Protein AF-A0A9D1WJT5-F1 (afdb_monomer)

Structure (mmCIF, N/CA/C/O backbone):
data_AF-A0A9D1WJT5-F1
#
_entry.id   AF-A0A9D1WJT5-F1
#
loop_
_atom_site.group_PDB
_atom_site.id
_atom_site.type_symbol
_atom_site.label_atom_id
_atom_site.label_alt_id
_atom_site.label_comp_id
_atom_site.label_asym_id
_atom_site.label_entity_id
_atom_site.label_seq_id
_atom_site.pdbx_PDB_ins_code
_atom_site.Cartn_x
_atom_site.Cartn_y
_atom_site.Cartn_z
_atom_site.occupancy
_atom_site.B_iso_or_equiv
_atom_site.auth_seq_id
_atom_site.auth_comp_id
_atom_site.auth_asym_id
_atom_site.auth_atom_id
_atom_site.pdbx_PDB_model_num
ATOM 1 N N . VAL A 1 1 ? 40.438 2.732 -23.271 1.00 56.72 1 VAL A N 1
ATOM 2 C CA . VAL A 1 1 ? 39.153 2.944 -23.966 1.00 56.72 1 VAL A CA 1
ATOM 3 C C . VAL A 1 1 ? 38.144 3.364 -22.914 1.00 56.72 1 VAL A C 1
ATOM 5 O O . VAL A 1 1 ? 38.134 2.738 -21.862 1.00 56.72 1 VAL A O 1
ATOM 8 N N . GLU A 1 2 ? 37.423 4.466 -23.125 1.00 72.38 2 GLU A N 1
ATOM 9 C CA . GLU A 1 2 ? 36.480 5.018 -22.132 1.00 72.38 2 GLU A CA 1
ATOM 10 C C . GLU A 1 2 ? 35.066 4.417 -22.250 1.00 72.38 2 GLU A C 1
ATOM 12 O O . GLU A 1 2 ? 34.332 4.423 -21.265 1.00 72.38 2 GLU A O 1
ATOM 17 N N . ASP A 1 3 ? 34.715 3.841 -23.408 1.00 85.25 3 ASP A N 1
ATOM 18 C CA . ASP A 1 3 ? 33.437 3.163 -23.663 1.00 85.25 3 ASP A CA 1
ATOM 19 C C . ASP A 1 3 ? 33.660 1.711 -24.128 1.00 85.25 3 ASP A C 1
ATOM 21 O O . ASP A 1 3 ? 34.337 1.445 -25.121 1.00 85.25 3 ASP A O 1
ATOM 25 N N . ILE A 1 4 ? 33.073 0.753 -23.410 1.00 89.00 4 ILE A N 1
ATOM 26 C CA . ILE A 1 4 ? 33.163 -0.677 -23.728 1.00 89.00 4 ILE A CA 1
ATOM 27 C C . ILE A 1 4 ? 32.491 -1.026 -25.067 1.00 89.00 4 ILE A C 1
ATOM 29 O O . ILE A 1 4 ? 32.895 -1.986 -25.721 1.00 89.00 4 ILE A O 1
ATOM 33 N N . ASN A 1 5 ? 31.535 -0.215 -25.529 1.00 90.44 5 ASN A N 1
ATOM 34 C CA . ASN A 1 5 ? 30.857 -0.430 -26.807 1.00 90.44 5 ASN A CA 1
ATOM 35 C C . ASN A 1 5 ? 31.820 -0.337 -27.997 1.00 90.44 5 ASN A C 1
ATOM 37 O O . ASN A 1 5 ? 31.689 -1.094 -28.959 1.00 90.44 5 ASN A O 1
ATOM 41 N N . GLU A 1 6 ? 32.826 0.542 -27.926 1.00 93.06 6 GLU A N 1
ATOM 42 C CA . GLU A 1 6 ? 33.863 0.629 -28.960 1.00 93.06 6 GLU A CA 1
ATOM 43 C C . GLU A 1 6 ? 34.688 -0.662 -29.026 1.00 93.06 6 GLU A C 1
ATOM 45 O O . GLU A 1 6 ? 35.029 -1.129 -30.114 1.00 93.06 6 GLU A O 1
ATOM 50 N N . LEU A 1 7 ? 34.954 -1.279 -27.868 1.00 92.38 7 LEU A N 1
ATOM 51 C CA . LEU A 1 7 ? 35.643 -2.567 -27.799 1.00 92.38 7 LEU A CA 1
ATOM 52 C C . LEU A 1 7 ? 34.787 -3.693 -28.372 1.00 92.38 7 LEU A C 1
ATOM 54 O O . LEU A 1 7 ? 35.326 -4.537 -29.082 1.00 92.38 7 LEU A O 1
ATOM 58 N N . TYR A 1 8 ? 33.476 -3.703 -28.118 1.00 94.94 8 TYR A N 1
ATOM 59 C CA . TYR A 1 8 ? 32.585 -4.712 -28.695 1.00 94.94 8 TYR A CA 1
ATOM 60 C C . TYR A 1 8 ? 32.632 -4.693 -30.217 1.00 94.94 8 TYR A C 1
ATOM 62 O O . TYR A 1 8 ? 32.855 -5.726 -30.845 1.00 94.94 8 TYR A O 1
ATOM 70 N N . VAL A 1 9 ? 32.484 -3.507 -30.810 1.00 93.44 9 VAL A N 1
ATOM 71 C CA . VAL A 1 9 ? 32.495 -3.340 -32.267 1.00 93.44 9 VAL A CA 1
ATOM 72 C C . VAL A 1 9 ? 33.843 -3.760 -32.861 1.00 93.44 9 VAL A C 1
ATOM 74 O O . VAL A 1 9 ? 33.868 -4.397 -33.918 1.00 93.44 9 VAL A O 1
ATOM 77 N N . ALA A 1 10 ? 34.948 -3.454 -32.174 1.00 95.06 10 ALA A N 1
ATOM 78 C CA . ALA A 1 10 ? 36.300 -3.803 -32.604 1.00 95.06 10 ALA A CA 1
ATOM 79 C C . ALA A 1 10 ? 36.682 -5.283 -32.393 1.00 95.06 10 ALA A C 1
ATOM 81 O O . ALA A 1 10 ? 37.680 -5.717 -32.959 1.00 95.06 10 ALA A O 1
ATOM 82 N N . SER A 1 11 ? 35.931 -6.043 -31.590 1.00 95.44 11 SER A N 1
ATOM 83 C CA . SER A 1 11 ? 36.270 -7.427 -31.221 1.00 95.44 11 SER A CA 1
ATOM 84 C C . SER A 1 11 ? 35.456 -8.448 -32.010 1.00 95.44 11 SER A C 1
ATOM 86 O O . SER A 1 11 ? 34.239 -8.304 -32.133 1.00 95.44 11 SER A O 1
ATOM 88 N N . ASP A 1 12 ? 36.091 -9.528 -32.461 1.00 96.56 12 ASP A N 1
ATOM 89 C CA . ASP A 1 12 ? 35.433 -10.603 -33.222 1.00 96.56 12 ASP A CA 1
ATOM 90 C C . ASP A 1 12 ? 34.754 -11.669 -32.344 1.00 96.56 12 ASP A C 1
ATOM 92 O O . ASP A 1 12 ? 33.911 -12.420 -32.831 1.00 96.56 12 ASP A O 1
ATOM 96 N N . MET A 1 13 ? 35.099 -11.729 -31.053 1.00 97.25 13 MET A N 1
ATOM 97 C CA . MET A 1 13 ? 34.562 -12.694 -30.093 1.00 97.25 13 MET A CA 1
ATOM 98 C C . MET A 1 13 ? 34.526 -12.105 -28.679 1.00 97.25 13 MET A C 1
ATOM 100 O O . MET A 1 13 ? 35.432 -11.362 -28.289 1.00 97.25 13 MET A O 1
ATOM 104 N N . LEU A 1 14 ? 33.516 -12.482 -27.891 1.00 97.75 14 LEU A N 1
ATOM 105 C CA . LEU A 1 14 ? 33.442 -12.183 -26.460 1.00 97.75 14 LEU A CA 1
ATOM 106 C C . LEU A 1 14 ? 33.783 -13.428 -25.633 1.00 97.75 14 LEU A C 1
ATOM 108 O O . LEU A 1 14 ? 33.179 -14.482 -25.804 1.00 97.75 14 LEU A O 1
ATOM 112 N N . VAL A 1 15 ? 34.694 -13.281 -24.672 1.00 97.19 15 VAL A N 1
ATOM 113 C CA . VAL A 1 15 ? 34.869 -14.241 -23.574 1.00 97.19 15 VAL A CA 1
ATOM 114 C C . VAL A 1 15 ? 34.391 -13.567 -22.297 1.00 97.19 15 VAL A C 1
ATOM 116 O O . VAL A 1 15 ? 34.848 -12.472 -21.964 1.00 97.19 15 VAL A O 1
ATOM 119 N N . SER A 1 16 ? 33.453 -14.195 -21.599 1.00 94.50 16 SER A N 1
ATOM 120 C CA . SER A 1 16 ? 32.817 -13.633 -20.411 1.00 94.50 16 SER A CA 1
ATOM 121 C C . SER A 1 16 ? 32.625 -14.690 -19.330 1.00 94.50 16 SER A C 1
ATOM 123 O O . SER A 1 16 ? 32.634 -15.880 -19.617 1.00 94.50 16 SER A O 1
ATOM 125 N N . ASP A 1 17 ? 32.469 -14.269 -18.082 1.00 90.94 17 ASP A N 1
ATOM 126 C CA . ASP A 1 17 ? 32.129 -15.124 -16.946 1.00 90.94 17 ASP A CA 1
ATOM 127 C C . ASP A 1 17 ? 30.624 -15.004 -16.629 1.00 90.94 17 ASP A C 1
ATOM 129 O O . ASP A 1 17 ? 29.797 -15.605 -17.309 1.00 90.94 17 ASP A O 1
ATOM 133 N N . TYR A 1 18 ? 30.248 -14.179 -15.650 1.00 86.62 18 TYR A N 1
ATOM 134 C CA . TYR A 1 18 ? 28.875 -13.902 -15.216 1.00 86.62 18 TYR A CA 1
ATOM 135 C C . TYR A 1 18 ? 28.435 -12.473 -15.560 1.00 86.62 18 TYR A C 1
ATOM 137 O O . TYR A 1 18 ? 27.450 -11.961 -15.016 1.00 86.62 18 TYR A O 1
ATOM 145 N N . SER A 1 19 ? 29.198 -11.792 -16.412 1.00 86.88 19 SER A N 1
ATOM 146 C CA . SER A 1 19 ? 28.945 -10.410 -16.790 1.00 86.88 19 SER A CA 1
ATOM 147 C C . SER A 1 19 ? 27.733 -10.284 -17.716 1.00 86.88 19 SER A C 1
ATOM 149 O O . SER A 1 19 ? 27.550 -11.052 -18.656 1.00 86.88 19 SER A O 1
ATOM 151 N N . SER A 1 20 ? 26.921 -9.246 -17.498 1.00 89.44 20 SER A N 1
ATOM 152 C CA . SER A 1 20 ? 25.765 -8.926 -18.348 1.00 89.44 20 SER A CA 1
ATOM 153 C C . SER A 1 20 ? 26.150 -8.403 -19.736 1.00 89.44 20 SER A C 1
ATOM 155 O O . SER A 1 20 ? 25.282 -8.117 -20.550 1.00 89.44 20 SER A O 1
ATOM 157 N N . THR A 1 21 ? 27.442 -8.261 -20.014 1.00 91.56 21 THR A N 1
ATOM 158 C CA . THR A 1 21 ? 27.963 -7.768 -21.293 1.00 91.56 21 THR A CA 1
ATOM 159 C C . THR A 1 21 ? 27.619 -8.681 -22.472 1.00 91.56 21 THR A C 1
ATOM 161 O O . THR A 1 21 ? 27.614 -8.212 -23.605 1.00 91.56 21 THR A O 1
ATOM 164 N N . CYS A 1 22 ? 27.280 -9.953 -22.221 1.00 93.12 22 CYS A N 1
ATOM 165 C CA . CYS A 1 22 ? 26.778 -10.878 -23.242 1.00 93.12 22 CYS A CA 1
ATOM 166 C C . CYS A 1 22 ? 25.498 -10.378 -23.928 1.00 93.12 22 CYS A C 1
ATOM 168 O O . CYS A 1 22 ? 25.368 -10.478 -25.141 1.00 93.12 22 CYS A O 1
ATOM 170 N N . PHE A 1 23 ? 24.573 -9.757 -23.188 1.00 92.69 23 PHE A N 1
ATOM 171 C CA . PHE A 1 23 ? 23.327 -9.247 -23.768 1.00 92.69 23 PHE A CA 1
ATOM 172 C C . PHE A 1 23 ? 23.580 -8.131 -24.783 1.00 92.69 23 PHE A C 1
ATOM 174 O O . PHE A 1 23 ? 22.988 -8.123 -25.860 1.00 92.69 23 PHE A O 1
ATOM 181 N N . ASP A 1 24 ? 24.479 -7.206 -24.444 1.00 92.44 24 ASP A N 1
ATOM 182 C CA . ASP A 1 24 ? 24.832 -6.093 -25.321 1.00 92.44 24 ASP A CA 1
ATOM 183 C C . ASP A 1 24 ? 25.622 -6.593 -26.537 1.00 92.44 24 ASP A C 1
ATOM 185 O O . ASP A 1 24 ? 25.341 -6.187 -27.666 1.00 92.44 24 ASP A O 1
ATOM 189 N N . TYR A 1 25 ? 26.571 -7.510 -26.325 1.00 95.50 25 TYR A N 1
ATOM 190 C CA . TYR A 1 25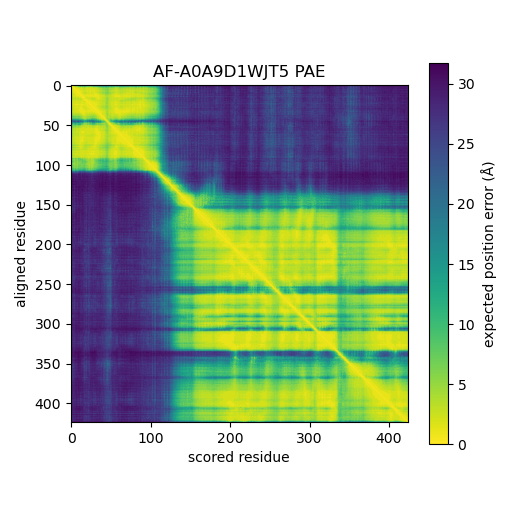 ? 27.417 -8.057 -27.386 1.00 95.50 25 TYR A CA 1
ATOM 191 C C . TYR A 1 25 ? 26.638 -8.921 -28.389 1.00 95.50 25 TYR A C 1
ATOM 193 O O . TYR A 1 25 ? 26.922 -8.859 -29.589 1.00 95.50 25 TYR A O 1
ATOM 201 N N . ALA A 1 26 ? 25.594 -9.629 -27.944 1.00 94.44 26 ALA A N 1
ATOM 202 C CA . ALA A 1 26 ? 24.733 -10.449 -28.797 1.00 94.44 26 ALA A CA 1
ATOM 203 C C . ALA A 1 26 ? 24.078 -9.661 -29.950 1.00 94.44 26 ALA A C 1
ATOM 205 O O . ALA A 1 26 ? 23.769 -10.236 -30.998 1.00 94.44 26 ALA A O 1
ATOM 206 N N . ASN A 1 27 ? 23.936 -8.333 -29.826 1.00 92.56 27 ASN A N 1
ATOM 207 C CA . ASN A 1 27 ? 23.503 -7.458 -30.926 1.00 92.56 27 ASN A CA 1
ATOM 208 C C . ASN A 1 27 ? 24.385 -7.586 -32.177 1.00 92.56 27 ASN A C 1
ATOM 210 O O . ASN A 1 27 ? 23.897 -7.440 -33.299 1.00 92.56 27 ASN A O 1
ATOM 214 N N . LEU A 1 28 ? 25.678 -7.871 -31.996 1.00 93.75 28 LEU A N 1
ATOM 215 C CA . LEU A 1 28 ? 26.636 -8.035 -33.088 1.00 93.75 28 LEU A CA 1
ATOM 216 C C . LEU A 1 28 ? 26.505 -9.388 -33.791 1.00 93.75 28 LEU A C 1
ATOM 218 O O . LEU A 1 28 ? 27.065 -9.546 -34.876 1.00 93.75 28 LEU A O 1
ATOM 222 N N . ARG A 1 29 ? 25.769 -10.343 -33.200 1.00 94.94 29 ARG A N 1
ATOM 223 C CA . ARG A 1 29 ? 25.624 -11.721 -33.694 1.00 94.94 29 ARG A CA 1
ATOM 224 C C . ARG A 1 29 ? 26.990 -12.360 -33.953 1.00 94.94 29 ARG A C 1
ATOM 226 O O . ARG A 1 29 ? 27.248 -12.879 -35.036 1.00 94.94 29 ARG A O 1
ATOM 233 N N . ARG A 1 30 ? 27.872 -12.250 -32.959 1.00 96.81 30 ARG A N 1
ATOM 234 C CA . ARG A 1 30 ? 29.253 -12.751 -32.957 1.00 96.81 30 ARG A CA 1
ATOM 235 C C . ARG A 1 30 ? 29.425 -13.828 -31.878 1.00 96.81 30 ARG A C 1
ATOM 237 O O . ARG A 1 30 ? 28.603 -13.882 -30.960 1.00 96.81 30 ARG A O 1
ATOM 244 N N . PRO A 1 31 ? 30.453 -14.688 -31.981 1.00 97.88 31 PRO A N 1
ATOM 245 C CA . PRO A 1 31 ? 30.662 -15.761 -31.020 1.00 97.88 31 PRO A CA 1
ATOM 246 C C . PRO A 1 31 ? 30.906 -15.257 -29.594 1.00 97.88 31 PRO A C 1
ATOM 248 O O . PRO A 1 31 ? 31.625 -14.282 -29.363 1.00 97.88 31 PRO A O 1
ATOM 251 N N . GLU A 1 32 ? 30.324 -15.979 -28.639 1.00 98.00 32 GLU A N 1
ATOM 252 C CA . GLU A 1 32 ? 30.456 -15.741 -27.204 1.00 98.00 32 GLU A CA 1
ATOM 253 C C . GLU A 1 32 ? 30.874 -17.034 -26.502 1.00 98.00 32 GLU A C 1
ATOM 255 O O . GLU A 1 32 ? 30.348 -18.102 -26.813 1.00 98.00 32 GLU A O 1
ATOM 260 N N . ILE A 1 33 ? 31.803 -16.953 -25.550 1.00 98.00 33 ILE A N 1
ATOM 261 C CA . ILE A 1 33 ? 32.253 -18.086 -24.733 1.00 98.00 33 ILE A CA 1
ATOM 262 C C . ILE A 1 33 ? 32.133 -17.718 -23.259 1.00 98.00 33 ILE A C 1
ATOM 264 O O . ILE A 1 33 ? 32.602 -16.660 -22.834 1.00 98.00 33 ILE A O 1
ATOM 268 N N . PHE A 1 34 ? 31.556 -18.622 -22.472 1.00 97.25 34 PHE A N 1
ATOM 269 C CA . PHE A 1 34 ? 31.320 -18.418 -21.050 1.00 97.25 34 PHE A CA 1
ATOM 270 C C . PHE A 1 34 ? 32.321 -19.212 -20.208 1.00 97.25 34 PHE A C 1
ATOM 272 O O . PHE A 1 34 ? 32.139 -20.406 -19.972 1.00 97.25 34 PHE A O 1
ATOM 279 N N . PHE A 1 35 ? 33.395 -18.560 -19.762 1.00 97.06 35 PHE A N 1
ATOM 280 C CA . PHE A 1 35 ? 34.433 -19.174 -18.935 1.00 97.06 35 PHE A CA 1
ATOM 281 C C . PHE A 1 35 ? 34.071 -19.093 -17.447 1.00 97.06 35 PHE A C 1
ATOM 283 O O . PHE A 1 35 ? 34.475 -18.180 -16.730 1.00 97.06 35 PHE A O 1
ATOM 290 N N . MET A 1 36 ? 33.287 -20.067 -16.987 1.00 94.00 36 MET A N 1
ATOM 291 C CA . MET A 1 36 ? 32.739 -20.140 -15.628 1.00 94.00 36 MET A CA 1
ATOM 292 C C . MET A 1 36 ? 33.502 -21.181 -14.795 1.00 94.00 36 MET A C 1
ATOM 294 O O . MET A 1 36 ? 32.972 -22.237 -14.442 1.00 94.00 36 MET A O 1
ATOM 298 N N . TYR A 1 37 ? 34.779 -20.911 -14.516 1.00 91.31 37 TYR A N 1
ATOM 299 C CA . TYR A 1 37 ? 35.690 -21.845 -13.833 1.00 91.31 37 TYR A CA 1
ATOM 300 C C . TYR A 1 37 ? 35.245 -22.224 -12.406 1.00 91.31 37 TYR A C 1
ATOM 302 O O . TYR A 1 37 ? 35.596 -23.293 -11.912 1.00 91.31 37 TYR A O 1
ATOM 310 N N . ASP A 1 38 ? 34.450 -21.374 -11.755 1.00 88.88 38 ASP A N 1
ATOM 311 C CA . ASP A 1 38 ? 33.944 -21.509 -10.384 1.00 88.88 38 ASP A CA 1
ATOM 312 C C . ASP A 1 38 ? 32.422 -21.750 -10.320 1.00 88.88 38 ASP A C 1
ATOM 314 O O . ASP A 1 38 ? 31.800 -21.532 -9.280 1.00 88.88 38 ASP A O 1
ATOM 318 N N . LEU A 1 39 ? 31.811 -22.227 -11.414 1.00 84.94 39 LEU A N 1
ATOM 319 C CA . LEU A 1 39 ? 30.352 -22.361 -11.557 1.00 84.94 39 LEU A CA 1
ATOM 320 C C . LEU A 1 39 ? 29.663 -23.039 -10.366 1.00 84.94 39 LEU A C 1
ATOM 322 O O . LEU A 1 39 ? 28.611 -22.589 -9.909 1.00 84.94 39 LEU A O 1
ATOM 326 N N . ASP A 1 40 ? 30.258 -24.122 -9.865 1.00 81.25 40 ASP A N 1
ATOM 327 C CA . ASP A 1 40 ? 29.677 -24.933 -8.795 1.00 81.25 40 ASP A CA 1
ATOM 328 C C . ASP A 1 40 ? 29.739 -24.209 -7.434 1.00 81.25 40 ASP A C 1
ATOM 330 O O . ASP A 1 40 ? 28.861 -24.388 -6.589 1.00 81.25 40 ASP A O 1
ATOM 334 N N . GLU A 1 41 ? 30.736 -23.348 -7.219 1.00 77.81 41 GLU A N 1
ATOM 335 C CA . GLU A 1 41 ? 30.841 -22.503 -6.024 1.00 77.81 41 GLU A CA 1
ATOM 336 C C . GLU A 1 41 ? 29.901 -21.292 -6.125 1.00 77.81 41 GLU A C 1
ATOM 338 O O . GLU A 1 41 ? 29.172 -20.980 -5.174 1.00 77.81 41 GLU A O 1
ATOM 343 N N . TYR A 1 42 ? 29.847 -20.662 -7.302 1.00 74.19 42 TYR A N 1
ATOM 344 C CA . TYR A 1 42 ? 29.002 -19.501 -7.578 1.00 74.19 42 TYR A CA 1
ATOM 345 C C . TYR A 1 42 ? 27.508 -19.820 -7.408 1.00 74.19 42 TYR A C 1
ATOM 347 O O . TYR A 1 42 ? 26.782 -19.072 -6.742 1.00 74.19 42 TYR A O 1
ATOM 355 N N . ALA A 1 43 ? 27.062 -20.965 -7.939 1.00 71.62 43 ALA A N 1
ATOM 356 C CA . ALA A 1 43 ? 25.673 -21.416 -7.868 1.00 71.62 43 ALA A CA 1
ATOM 357 C C . ALA A 1 43 ? 25.192 -21.694 -6.430 1.00 71.62 43 ALA A C 1
ATOM 359 O O . ALA A 1 43 ? 24.009 -21.515 -6.134 1.00 71.62 43 ALA A O 1
ATOM 360 N N . ASN A 1 44 ? 26.094 -22.118 -5.537 1.00 61.78 44 ASN A N 1
ATOM 361 C CA . ASN A 1 44 ? 25.743 -22.580 -4.193 1.00 61.78 44 ASN A CA 1
ATOM 362 C C . ASN A 1 44 ? 25.847 -21.498 -3.105 1.00 61.78 44 ASN A C 1
ATOM 364 O O . ASN A 1 44 ? 25.122 -21.582 -2.114 1.00 61.78 44 ASN A O 1
ATOM 368 N N . ASN A 1 45 ? 26.710 -20.485 -3.265 1.00 49.91 45 ASN A N 1
ATOM 369 C CA . ASN A 1 45 ? 27.094 -19.632 -2.131 1.00 49.91 45 ASN A CA 1
ATOM 370 C C . ASN A 1 45 ? 26.725 -18.144 -2.232 1.00 49.91 45 ASN A C 1
ATOM 372 O O . ASN A 1 45 ? 26.661 -17.498 -1.185 1.00 49.91 45 ASN A O 1
ATOM 376 N N . ILE A 1 46 ? 26.517 -17.556 -3.422 1.00 50.19 46 ILE A N 1
ATOM 377 C CA . ILE A 1 46 ? 26.589 -16.079 -3.518 1.00 50.19 46 ILE A CA 1
ATOM 378 C C . ILE A 1 46 ? 25.427 -15.425 -4.273 1.00 50.19 46 ILE A C 1
ATOM 380 O O . ILE A 1 46 ? 24.944 -14.390 -3.814 1.00 50.19 46 ILE A O 1
ATOM 384 N N . ARG A 1 47 ? 24.914 -16.000 -5.364 1.00 49.09 47 ARG A N 1
ATOM 385 C CA . ARG A 1 47 ? 23.779 -15.449 -6.131 1.00 49.09 47 ARG A CA 1
ATOM 386 C C . ARG A 1 47 ? 23.210 -16.550 -7.023 1.00 49.09 47 ARG A C 1
ATOM 388 O O . ARG A 1 47 ? 23.931 -17.109 -7.834 1.00 49.09 47 ARG A O 1
ATOM 395 N N . GLY A 1 48 ? 21.916 -16.840 -6.905 1.00 55.47 48 GLY A N 1
ATOM 396 C CA . GLY A 1 48 ? 21.233 -17.610 -7.949 1.00 55.47 48 GLY A CA 1
ATOM 397 C C . GLY A 1 48 ? 21.305 -16.872 -9.293 1.00 55.47 48 GLY A C 1
ATOM 398 O O . GLY A 1 48 ? 21.413 -15.644 -9.318 1.00 55.47 48 GLY A O 1
ATOM 399 N N . PHE A 1 49 ? 21.247 -17.602 -10.405 1.00 70.12 49 PHE A N 1
ATOM 400 C CA . PHE A 1 49 ? 21.279 -17.008 -11.744 1.00 70.12 49 PHE A CA 1
ATOM 401 C C . PHE A 1 49 ? 19.982 -16.245 -12.063 1.00 70.12 49 PHE A C 1
ATOM 403 O O . PHE A 1 49 ? 18.900 -16.608 -11.600 1.00 70.12 49 PHE A O 1
ATOM 410 N N . TYR A 1 50 ? 20.085 -15.179 -12.863 1.00 64.12 50 TYR A N 1
ATOM 411 C CA . TYR A 1 50 ? 18.928 -14.378 -13.296 1.00 64.12 50 TYR A CA 1
ATOM 412 C C . TYR A 1 50 ? 17.973 -15.150 -14.222 1.00 64.12 50 TYR A C 1
ATOM 414 O O . TYR A 1 50 ? 16.789 -14.828 -14.297 1.00 64.12 50 TYR A O 1
ATOM 422 N N . PHE A 1 51 ? 18.502 -16.146 -14.928 1.00 78.75 51 PHE A N 1
ATOM 423 C CA . PHE A 1 51 ? 17.811 -17.056 -15.834 1.00 78.75 51 PHE A CA 1
ATOM 424 C C . PHE A 1 51 ? 18.624 -18.353 -15.923 1.00 78.75 51 PHE A C 1
ATOM 426 O O . PHE A 1 51 ? 19.702 -18.453 -15.330 1.00 78.75 51 PHE A O 1
ATOM 433 N N . ASP A 1 52 ? 18.099 -19.358 -16.614 1.00 84.69 52 ASP A N 1
ATOM 434 C CA . ASP A 1 52 ? 18.793 -20.631 -16.749 1.00 84.69 52 ASP A CA 1
ATOM 435 C C . ASP A 1 52 ? 20.044 -20.447 -17.629 1.00 84.69 52 ASP A C 1
ATOM 437 O O . ASP A 1 52 ? 19.955 -20.012 -18.774 1.00 84.69 52 ASP A O 1
ATOM 441 N N . ILE A 1 53 ? 21.230 -20.758 -17.092 1.00 88.19 53 ILE A N 1
ATOM 442 C CA . ILE A 1 53 ? 22.509 -20.615 -17.811 1.00 88.19 53 ILE A CA 1
ATOM 443 C C . ILE A 1 53 ? 22.567 -21.486 -19.070 1.00 88.19 53 ILE A C 1
ATOM 445 O O . ILE A 1 53 ? 23.319 -21.187 -19.997 1.00 88.19 53 ILE A O 1
ATOM 449 N N . SER A 1 54 ? 21.743 -22.536 -19.146 1.00 88.06 54 SER A N 1
ATOM 450 C CA . SER A 1 54 ? 21.595 -23.327 -20.364 1.00 88.06 54 SER A CA 1
ATOM 451 C C . SER A 1 54 ? 21.015 -22.520 -21.530 1.00 88.06 54 SER A C 1
ATOM 453 O O . SER A 1 54 ? 21.147 -22.955 -22.668 1.00 88.06 54 SER A O 1
ATOM 455 N N . GLU A 1 55 ? 20.449 -21.333 -21.290 1.00 91.62 55 GLU A N 1
ATOM 456 C CA . GLU A 1 55 ? 19.943 -20.427 -22.326 1.00 91.62 55 GLU A CA 1
ATOM 457 C C . GLU A 1 55 ? 21.028 -19.532 -22.949 1.00 91.62 55 GLU A C 1
ATOM 459 O O . GLU A 1 55 ? 20.748 -18.854 -23.932 1.00 91.62 55 GLU A O 1
ATOM 464 N N . LEU A 1 56 ? 22.254 -19.502 -22.411 1.00 94.38 56 LEU A N 1
ATOM 465 C CA . LEU A 1 56 ? 23.325 -18.627 -22.909 1.00 94.38 56 LEU A CA 1
ATOM 466 C C . LEU A 1 56 ? 23.701 -18.927 -24.375 1.00 94.38 56 LEU A C 1
ATOM 468 O O . LEU A 1 56 ? 23.774 -20.101 -24.747 1.00 94.38 56 LEU A O 1
ATOM 472 N N . PRO A 1 57 ? 24.026 -17.910 -25.197 1.00 95.00 57 PRO A N 1
ATOM 473 C CA . PRO A 1 57 ? 24.206 -18.047 -26.647 1.00 95.00 57 PRO A CA 1
ATOM 474 C C . PRO A 1 57 ? 25.550 -18.681 -27.056 1.00 95.00 57 PRO A C 1
ATOM 476 O O . PRO A 1 57 ? 25.958 -18.597 -28.208 1.00 95.00 57 PRO A O 1
ATOM 479 N N . GLY A 1 58 ? 26.254 -19.327 -26.124 1.00 95.12 58 GLY A N 1
ATOM 480 C CA . GLY A 1 58 ? 27.581 -19.891 -26.343 1.00 95.12 58 GLY A CA 1
ATOM 481 C C . GLY A 1 58 ? 27.898 -21.069 -25.420 1.00 95.12 58 GLY A C 1
ATOM 482 O O . GLY A 1 58 ? 27.099 -21.397 -24.528 1.00 95.12 58 GLY A O 1
ATOM 483 N N . PRO A 1 59 ? 29.043 -21.741 -25.633 1.00 96.25 59 PRO A N 1
ATOM 484 C CA . PRO A 1 59 ? 29.504 -22.810 -24.760 1.00 96.25 59 PRO A CA 1
ATOM 485 C C . PRO A 1 59 ? 29.900 -22.268 -23.383 1.00 96.25 59 PRO A C 1
ATOM 487 O O . PRO A 1 59 ? 30.507 -21.203 -23.266 1.00 96.25 59 PRO A O 1
ATOM 490 N N . ILE A 1 60 ? 29.587 -23.047 -22.346 1.00 96.19 60 ILE A N 1
ATOM 491 C CA . ILE A 1 60 ? 30.086 -22.834 -20.987 1.00 96.19 60 ILE A CA 1
ATOM 492 C C . ILE A 1 60 ? 31.277 -23.767 -20.788 1.00 96.19 60 ILE A C 1
ATOM 494 O O . ILE A 1 60 ? 31.140 -24.982 -20.929 1.00 96.19 60 ILE A O 1
ATOM 498 N N . VAL A 1 61 ? 32.434 -23.198 -20.471 1.00 97.25 61 VAL A N 1
ATOM 499 C CA . VAL A 1 61 ? 33.706 -23.908 -20.296 1.00 97.25 61 VAL A CA 1
ATOM 500 C C . VAL A 1 61 ? 34.265 -23.630 -18.904 1.00 97.25 61 VAL A C 1
ATOM 502 O O . VAL A 1 61 ? 34.084 -22.535 -18.370 1.00 97.25 61 VAL A O 1
ATOM 505 N N . LYS A 1 62 ? 34.924 -24.621 -18.293 1.00 95.62 62 LYS A N 1
ATOM 506 C CA . LYS A 1 62 ? 35.439 -24.524 -16.912 1.00 95.62 62 LYS A CA 1
ATOM 507 C C . LYS A 1 62 ? 36.965 -24.516 -16.844 1.00 95.62 62 LYS A C 1
ATOM 509 O O . LYS A 1 62 ? 37.526 -24.117 -15.828 1.00 95.62 62 LYS A O 1
ATOM 514 N N . THR A 1 63 ? 37.643 -24.933 -17.913 1.00 97.25 63 THR A N 1
ATOM 515 C CA . THR A 1 63 ? 39.111 -25.028 -17.968 1.00 97.25 63 THR A CA 1
ATOM 516 C C . THR A 1 63 ? 39.708 -24.192 -19.096 1.00 97.25 63 THR A C 1
ATOM 518 O O . THR A 1 63 ? 39.055 -23.908 -20.103 1.00 97.25 63 THR A O 1
ATOM 521 N N . THR A 1 64 ? 40.972 -23.801 -18.943 1.00 96.75 64 THR A N 1
ATOM 522 C CA . THR A 1 64 ? 41.705 -23.034 -19.960 1.00 96.75 64 THR A CA 1
ATOM 523 C C . THR A 1 64 ? 41.855 -23.824 -21.264 1.00 96.75 64 THR A C 1
ATOM 525 O O . THR A 1 64 ? 41.810 -23.247 -22.349 1.00 96.75 64 THR A O 1
ATOM 528 N N . GLU A 1 65 ? 41.989 -25.148 -21.185 1.00 98.12 65 GLU A N 1
ATOM 529 C CA . GLU A 1 65 ? 42.079 -26.040 -22.341 1.00 98.12 65 GLU A CA 1
ATOM 530 C C . GLU A 1 65 ? 40.766 -26.085 -23.133 1.00 98.12 65 GLU A C 1
ATOM 532 O O . GLU A 1 65 ? 40.786 -26.052 -24.365 1.00 98.12 65 GLU A O 1
ATOM 537 N N . GLU A 1 66 ? 39.624 -26.142 -22.443 1.00 97.81 66 GLU A N 1
ATOM 538 C CA . GLU A 1 66 ? 38.300 -26.050 -23.070 1.00 97.81 66 GLU A CA 1
ATOM 539 C C . GLU A 1 66 ? 38.076 -24.674 -23.696 1.00 97.81 66 GLU A C 1
ATOM 541 O O . GLU A 1 66 ? 37.595 -24.595 -24.826 1.00 97.81 66 GLU A O 1
ATOM 546 N N . LEU A 1 67 ? 38.483 -23.604 -23.005 1.00 97.88 67 LEU A N 1
ATOM 547 C CA . LEU A 1 67 ? 38.411 -22.240 -23.525 1.00 97.88 67 LEU A CA 1
ATOM 548 C C . LEU A 1 67 ? 39.227 -22.085 -24.814 1.00 97.88 67 LEU A C 1
ATOM 550 O O . LEU A 1 67 ? 38.706 -21.595 -25.811 1.00 97.88 67 LEU A O 1
ATOM 554 N N . ALA A 1 68 ? 40.479 -22.548 -24.831 1.00 97.88 68 ALA A N 1
ATOM 555 C CA . ALA A 1 68 ? 41.327 -22.475 -26.019 1.00 97.88 68 ALA A CA 1
ATOM 556 C C . ALA A 1 68 ? 40.726 -23.240 -27.211 1.00 97.88 68 ALA A C 1
ATOM 558 O O . ALA A 1 68 ? 40.746 -22.743 -28.337 1.00 97.88 68 ALA A O 1
ATOM 559 N N . ARG A 1 69 ? 40.148 -24.427 -26.971 1.00 98.00 69 ARG A N 1
ATOM 560 C CA . ARG A 1 69 ? 39.456 -25.203 -28.014 1.00 98.00 69 ARG A CA 1
ATOM 561 C C . ARG A 1 69 ? 38.216 -24.482 -28.536 1.00 98.00 69 ARG A C 1
ATOM 563 O O . ARG A 1 69 ? 38.030 -24.434 -29.746 1.00 98.00 69 ARG A O 1
ATOM 570 N N . ALA A 1 70 ? 37.405 -23.911 -27.646 1.00 97.75 70 ALA A N 1
ATOM 571 C CA . ALA A 1 70 ? 36.204 -23.170 -28.022 1.00 97.75 70 ALA A CA 1
ATOM 572 C C . ALA A 1 70 ? 36.536 -21.917 -28.848 1.00 97.75 70 ALA A C 1
ATOM 574 O O . ALA A 1 70 ? 35.847 -21.639 -29.825 1.00 97.75 70 ALA A O 1
ATOM 575 N N . ILE A 1 71 ? 37.614 -21.198 -28.507 1.00 98.00 71 ILE A N 1
ATOM 576 C CA . ILE A 1 71 ? 38.084 -20.041 -29.285 1.00 98.00 71 ILE A CA 1
ATOM 577 C C . ILE A 1 71 ? 38.454 -20.462 -30.711 1.00 98.00 71 ILE A C 1
ATOM 579 O O . ILE A 1 71 ? 38.018 -19.821 -31.665 1.00 98.00 71 ILE A O 1
ATOM 583 N N . LEU A 1 72 ? 39.243 -21.529 -30.869 1.00 97.50 72 LEU A N 1
ATOM 584 C CA . LEU A 1 72 ? 39.665 -22.005 -32.191 1.00 97.50 72 LEU A CA 1
ATOM 585 C C . LEU A 1 72 ? 38.474 -22.463 -33.042 1.00 97.50 72 LEU A C 1
ATOM 587 O O . LEU A 1 72 ? 38.375 -22.070 -34.199 1.00 97.50 72 LEU A O 1
ATOM 591 N N . ASP A 1 73 ? 37.556 -23.237 -32.461 1.00 97.38 73 ASP A N 1
ATOM 592 C CA . ASP A 1 73 ? 36.380 -23.743 -33.173 1.00 97.38 73 ASP A CA 1
ATOM 593 C C . ASP A 1 73 ? 35.439 -22.612 -33.615 1.00 97.38 73 ASP A C 1
ATOM 595 O O . ASP A 1 73 ? 35.101 -22.499 -34.791 1.00 97.38 73 ASP A O 1
ATOM 599 N N . LEU A 1 74 ? 35.068 -21.712 -32.700 1.00 96.62 74 LEU A N 1
ATOM 600 C CA . LEU A 1 74 ? 34.136 -20.626 -33.007 1.00 96.62 74 LEU A CA 1
ATOM 601 C C . LEU A 1 74 ? 34.737 -19.549 -33.918 1.00 96.62 74 LEU A C 1
ATOM 603 O O . LEU A 1 74 ? 33.987 -18.839 -34.583 1.00 96.62 74 LEU A O 1
ATOM 607 N N . SER A 1 75 ? 36.064 -19.429 -33.990 1.00 95.06 75 SER A N 1
ATOM 608 C CA . SER A 1 75 ? 36.711 -18.515 -34.942 1.00 95.06 75 SER A CA 1
ATOM 609 C C . SER A 1 75 ? 36.519 -18.953 -36.400 1.00 95.06 75 SER A C 1
ATOM 611 O O . SER A 1 75 ? 36.524 -18.105 -37.290 1.00 95.06 75 SER A O 1
ATOM 613 N N . GLU A 1 76 ? 36.333 -20.252 -36.654 1.00 94.19 76 GLU A N 1
ATOM 614 C CA . GLU A 1 76 ? 36.168 -20.804 -38.007 1.00 94.19 76 GLU A CA 1
ATOM 615 C C . GLU A 1 76 ? 34.725 -21.239 -38.305 1.00 94.19 76 GLU A C 1
ATOM 617 O O . GLU A 1 76 ? 34.254 -21.082 -39.432 1.00 94.19 76 GLU A O 1
ATOM 622 N N . ASN A 1 77 ? 34.009 -21.754 -37.300 1.00 94.19 77 ASN A N 1
ATOM 623 C CA . ASN A 1 77 ? 32.750 -22.486 -37.481 1.00 94.19 77 ASN A CA 1
ATOM 624 C C . ASN A 1 77 ? 31.522 -21.804 -36.855 1.00 94.19 77 ASN A C 1
ATOM 626 O O . ASN A 1 77 ? 30.443 -22.403 -36.822 1.00 94.19 77 ASN A O 1
ATOM 630 N N . PHE A 1 78 ? 31.641 -20.575 -36.339 1.00 96.81 78 PHE A N 1
ATOM 631 C CA . PHE A 1 78 ? 30.511 -19.909 -35.690 1.00 96.81 78 PHE A CA 1
ATOM 632 C C . PHE A 1 78 ? 29.324 -19.710 -36.641 1.00 96.81 78 PHE A C 1
ATOM 634 O O . PHE A 1 78 ? 29.439 -19.156 -37.736 1.00 96.81 78 PHE A O 1
ATOM 641 N N . THR A 1 79 ? 28.147 -20.106 -36.164 1.00 95.25 79 THR A N 1
ATOM 642 C CA . THR A 1 79 ? 26.858 -19.816 -36.789 1.00 95.25 79 THR A CA 1
ATOM 643 C C . THR A 1 79 ? 25.846 -19.453 -35.708 1.00 95.25 79 THR A C 1
ATOM 645 O O . THR A 1 79 ? 25.964 -19.884 -34.561 1.00 95.25 79 THR A O 1
ATOM 648 N N . VAL A 1 80 ? 24.839 -18.653 -36.067 1.00 95.38 80 VAL A N 1
ATOM 649 C CA . VAL A 1 80 ? 23.700 -18.382 -35.180 1.00 95.38 80 VAL A CA 1
ATOM 650 C C . VAL A 1 80 ? 22.792 -19.608 -35.204 1.00 95.38 80 VAL A C 1
ATOM 652 O O . VAL A 1 80 ? 21.959 -19.758 -36.099 1.00 95.38 80 VAL A O 1
ATOM 655 N N . ASP A 1 81 ? 23.007 -20.510 -34.252 1.00 94.19 81 ASP A N 1
ATOM 656 C CA . ASP A 1 81 ? 22.216 -21.726 -34.096 1.00 94.19 81 ASP A CA 1
ATOM 657 C C . ASP A 1 81 ? 20.855 -21.456 -33.420 1.00 94.19 81 ASP A C 1
ATOM 659 O O . ASP A 1 81 ? 20.498 -20.324 -33.081 1.00 94.19 81 ASP A O 1
ATOM 663 N N . GLU A 1 82 ? 20.055 -22.507 -33.222 1.00 96.06 82 GLU A N 1
ATOM 664 C CA . GLU A 1 82 ? 18.729 -22.385 -32.603 1.00 96.06 82 GLU A CA 1
ATOM 665 C C . GLU A 1 82 ? 18.798 -21.856 -31.158 1.00 96.06 82 GLU A C 1
ATOM 667 O O . GLU A 1 82 ? 17.897 -21.142 -30.710 1.00 96.06 82 GLU A O 1
ATOM 672 N N . LYS A 1 83 ? 19.864 -22.187 -30.421 1.00 94.69 83 LYS A N 1
ATOM 673 C CA . LYS A 1 83 ? 20.062 -21.748 -29.036 1.00 94.69 83 LYS A CA 1
ATOM 674 C C . LYS A 1 83 ? 20.361 -20.251 -28.999 1.00 94.69 83 LYS A C 1
ATOM 676 O O . LYS A 1 83 ? 19.708 -19.514 -28.260 1.00 94.69 83 LYS A O 1
ATOM 681 N N . TYR A 1 84 ? 21.281 -19.801 -29.847 1.00 95.81 84 TYR A N 1
ATOM 682 C CA . TYR A 1 84 ? 21.618 -18.396 -30.028 1.00 95.81 84 TYR A CA 1
ATOM 683 C C . TYR A 1 84 ? 20.386 -17.608 -30.491 1.00 95.81 84 TYR A C 1
ATOM 685 O O . TYR A 1 84 ? 20.075 -16.558 -29.931 1.00 95.81 84 TYR A O 1
ATOM 693 N N . GLN A 1 85 ? 19.621 -18.127 -31.458 1.00 95.12 85 GLN A N 1
ATOM 694 C CA . GLN A 1 85 ? 18.421 -17.448 -31.950 1.00 95.12 85 GLN A CA 1
ATOM 695 C C . GLN A 1 85 ? 17.356 -17.287 -30.854 1.00 95.12 85 GLN A C 1
ATOM 697 O O . GLN A 1 85 ? 16.794 -16.203 -30.716 1.00 95.12 85 GLN A O 1
ATOM 702 N N . LYS A 1 86 ? 17.133 -18.305 -30.011 1.00 95.06 86 LYS A N 1
ATOM 703 C CA . LYS A 1 86 ? 16.236 -18.190 -28.844 1.00 95.06 86 LYS A CA 1
ATOM 704 C C . LYS A 1 86 ? 16.706 -17.124 -27.856 1.00 95.06 86 LYS A C 1
ATOM 706 O O . LYS A 1 86 ? 15.875 -16.405 -27.302 1.00 95.06 86 LYS A O 1
ATOM 711 N N . PHE A 1 87 ? 18.016 -17.007 -27.648 1.00 94.56 87 PHE A N 1
ATOM 712 C CA . PHE A 1 87 ? 18.582 -15.954 -26.810 1.00 94.56 87 PHE A CA 1
ATOM 713 C C . PHE A 1 87 ? 18.317 -14.562 -27.405 1.00 94.56 87 PHE A C 1
ATOM 715 O O . PHE A 1 87 ? 17.826 -13.680 -26.697 1.00 94.56 87 PHE A O 1
ATOM 722 N N . LEU A 1 88 ? 18.546 -14.379 -28.711 1.00 93.19 88 LEU A N 1
ATOM 723 C CA . LEU A 1 88 ? 18.248 -13.129 -29.422 1.00 93.19 88 LEU A CA 1
ATOM 724 C C . LEU A 1 88 ? 16.766 -12.757 -29.340 1.00 93.19 88 LEU A C 1
ATOM 726 O O . LEU A 1 88 ? 16.432 -11.625 -28.996 1.00 93.19 88 LEU A O 1
ATOM 730 N N . ASP A 1 89 ? 15.873 -13.709 -29.602 1.00 92.00 89 ASP A N 1
ATOM 731 C CA . ASP A 1 89 ? 14.428 -13.469 -29.594 1.00 92.00 89 ASP A CA 1
ATOM 732 C C . ASP A 1 89 ? 13.925 -13.069 -28.204 1.00 92.00 89 ASP A C 1
ATOM 734 O O . ASP A 1 89 ? 12.991 -12.271 -28.086 1.00 92.00 89 ASP A O 1
ATOM 738 N N . LYS A 1 90 ? 14.552 -13.603 -27.150 1.00 91.88 90 LYS A N 1
ATOM 739 C CA . LYS A 1 90 ? 14.186 -13.342 -25.757 1.00 91.88 90 LYS A CA 1
ATOM 740 C C . LYS A 1 90 ? 14.763 -12.035 -25.218 1.00 91.88 90 LYS A C 1
ATOM 742 O O . LYS A 1 90 ? 14.068 -11.340 -24.478 1.00 91.88 90 LYS A O 1
ATOM 747 N N . PHE A 1 91 ? 16.019 -11.725 -25.533 1.00 89.88 91 PHE A N 1
ATOM 748 C CA . PHE A 1 91 ? 16.761 -10.651 -24.862 1.00 89.88 91 PHE A CA 1
ATOM 749 C C . PHE A 1 91 ? 17.137 -9.475 -25.767 1.00 89.88 91 PHE A C 1
ATOM 751 O O . PHE A 1 91 ? 17.363 -8.385 -25.253 1.00 89.88 91 PHE A O 1
ATOM 758 N N . VAL A 1 92 ? 17.149 -9.660 -27.089 1.00 88.75 92 VAL A N 1
ATOM 759 C CA . VAL A 1 92 ? 17.596 -8.667 -28.087 1.00 88.75 92 VAL A CA 1
ATOM 760 C C . VAL A 1 92 ? 16.452 -8.315 -29.058 1.00 88.75 92 VAL A C 1
ATOM 762 O O . VAL A 1 92 ? 16.639 -7.983 -30.226 1.00 88.75 92 VAL A O 1
ATOM 765 N N . THR A 1 93 ? 15.206 -8.399 -28.583 1.00 82.12 93 THR A N 1
ATOM 766 C CA . THR A 1 93 ? 13.998 -8.294 -29.420 1.00 82.12 93 THR A CA 1
ATOM 767 C C . THR A 1 93 ? 13.755 -6.890 -29.984 1.00 82.12 93 THR A C 1
ATOM 769 O O . THR A 1 93 ? 13.086 -6.736 -31.005 1.00 82.12 93 THR A O 1
ATOM 772 N N . PHE A 1 94 ? 14.229 -5.842 -29.302 1.00 79.19 94 PHE A N 1
ATOM 773 C CA . PHE A 1 94 ? 13.839 -4.454 -29.585 1.00 79.19 94 PHE A CA 1
ATOM 774 C C . PHE A 1 94 ? 14.979 -3.570 -30.103 1.00 79.19 94 PHE A C 1
ATOM 776 O O . PHE A 1 94 ? 14.737 -2.390 -30.377 1.00 79.19 94 PHE A O 1
ATOM 783 N N . ASP A 1 95 ? 16.167 -4.130 -30.309 1.00 78.75 95 ASP A N 1
ATOM 784 C CA . ASP A 1 95 ? 17.356 -3.435 -30.813 1.00 78.75 95 ASP A CA 1
ATOM 785 C C . ASP A 1 95 ? 17.509 -3.585 -32.342 1.00 78.75 95 ASP A C 1
ATOM 787 O O . ASP A 1 95 ? 18.585 -3.780 -32.893 1.00 78.75 95 ASP A O 1
ATOM 791 N N . ASP A 1 96 ? 16.393 -3.454 -33.066 1.00 83.00 96 ASP A N 1
ATOM 792 C CA . ASP A 1 96 ? 16.301 -3.546 -34.537 1.00 83.00 96 ASP A CA 1
ATOM 793 C C . ASP A 1 96 ? 16.457 -2.184 -35.259 1.00 83.00 96 ASP A C 1
ATOM 795 O O . ASP A 1 96 ? 16.101 -2.026 -36.430 1.00 83.00 96 ASP A O 1
ATOM 799 N N . GLY A 1 97 ? 16.909 -1.153 -34.539 1.00 84.00 97 GLY A N 1
ATOM 800 C CA . GLY A 1 97 ? 17.006 0.222 -35.042 1.00 84.00 97 GLY A CA 1
ATOM 801 C C . GLY A 1 97 ? 15.678 0.996 -35.121 1.00 84.00 97 GLY A C 1
ATOM 802 O O . GLY A 1 97 ? 15.682 2.170 -35.491 1.00 84.00 97 GLY A O 1
ATOM 803 N N . GLN A 1 98 ? 14.540 0.403 -34.740 1.00 88.31 98 GLN A N 1
ATOM 804 C CA . GLN A 1 98 ? 13.216 1.051 -34.724 1.00 88.31 98 GLN A CA 1
ATOM 805 C C . GLN A 1 98 ? 12.740 1.449 -33.317 1.00 88.31 98 GLN A C 1
ATOM 807 O O . GLN A 1 98 ? 11.597 1.882 -33.154 1.00 88.31 98 GLN A O 1
ATOM 812 N N . ALA A 1 99 ? 13.593 1.356 -32.292 1.00 83.56 99 ALA A N 1
ATOM 813 C CA . ALA A 1 99 ? 13.221 1.646 -30.903 1.00 83.56 99 ALA A CA 1
ATOM 814 C C . ALA A 1 99 ? 12.593 3.045 -30.729 1.00 83.56 99 ALA A C 1
ATOM 816 O O . ALA A 1 99 ? 11.492 3.171 -30.188 1.00 83.56 99 ALA A O 1
ATOM 817 N N . SER A 1 100 ? 13.229 4.093 -31.269 1.00 81.69 100 SER A N 1
ATOM 818 C CA . SER A 1 100 ? 12.700 5.466 -31.227 1.00 81.69 100 SER A CA 1
ATOM 819 C C . SER A 1 100 ? 11.333 5.583 -31.898 1.00 81.69 100 SER A C 1
ATOM 821 O O . SER A 1 100 ? 10.448 6.265 -31.384 1.00 81.69 100 SER A O 1
ATOM 823 N N . ARG A 1 101 ? 11.134 4.888 -33.024 1.00 80.38 101 ARG A N 1
ATOM 824 C CA . ARG A 1 101 ? 9.856 4.879 -33.737 1.00 80.38 101 ARG A CA 1
ATOM 825 C C . ARG A 1 101 ? 8.772 4.179 -32.927 1.00 80.38 101 ARG A C 1
ATOM 827 O O . ARG A 1 101 ? 7.716 4.766 -32.757 1.00 80.38 101 ARG A O 1
ATOM 834 N N . ARG A 1 102 ? 9.049 3.014 -32.331 1.00 84.88 102 ARG A N 1
ATOM 835 C CA . ARG A 1 102 ? 8.107 2.334 -31.423 1.00 84.88 102 ARG A CA 1
ATOM 836 C C . ARG A 1 102 ? 7.701 3.209 -30.241 1.00 84.88 102 ARG A C 1
ATOM 838 O O . ARG A 1 102 ? 6.532 3.220 -29.871 1.00 84.88 102 ARG A O 1
ATOM 845 N N . VAL 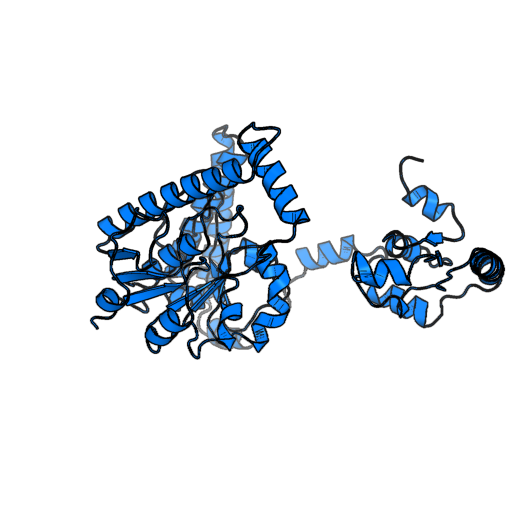A 1 103 ? 8.635 3.965 -29.661 1.00 78.69 103 VAL A N 1
ATOM 846 C CA . VAL A 1 103 ? 8.319 4.907 -28.575 1.00 78.69 103 VAL A CA 1
ATOM 847 C C . VAL A 1 103 ? 7.423 6.037 -29.077 1.00 78.69 103 VAL A C 1
ATOM 849 O O . VAL A 1 103 ? 6.445 6.369 -28.410 1.00 78.69 103 VAL A O 1
ATOM 852 N N . LEU A 1 104 ? 7.719 6.617 -30.242 1.00 80.56 104 LEU A N 1
ATOM 853 C CA . LEU A 1 104 ? 6.868 7.645 -30.844 1.00 80.56 104 LEU A CA 1
ATOM 854 C C . LEU A 1 104 ? 5.479 7.090 -31.170 1.00 80.56 104 LEU A C 1
ATOM 856 O O . LEU A 1 104 ? 4.486 7.708 -30.802 1.00 80.56 104 LEU A O 1
ATOM 860 N N . ASP A 1 105 ? 5.403 5.905 -31.762 1.00 79.31 105 ASP A N 1
ATOM 861 C CA . ASP A 1 105 ? 4.149 5.236 -32.081 1.00 79.31 105 ASP A CA 1
ATOM 862 C C . ASP A 1 105 ? 3.361 4.932 -30.798 1.00 79.31 105 ASP A C 1
ATOM 864 O O . ASP A 1 105 ? 2.182 5.223 -30.743 1.00 79.31 105 ASP A O 1
ATOM 868 N N . LEU A 1 106 ? 3.974 4.485 -29.701 1.00 74.88 106 LEU A N 1
ATOM 869 C CA . LEU A 1 106 ? 3.268 4.317 -28.418 1.00 74.88 106 LEU A CA 1
ATOM 870 C C . LEU A 1 106 ? 2.798 5.643 -27.799 1.00 74.88 106 LEU A C 1
ATOM 872 O O . LEU A 1 106 ? 1.747 5.697 -27.163 1.00 74.88 106 LEU A O 1
ATOM 876 N N . CYS A 1 107 ? 3.579 6.714 -27.946 1.00 68.06 107 CYS A N 1
ATOM 877 C CA . CYS A 1 107 ? 3.245 8.018 -27.369 1.00 68.06 107 CYS A CA 1
ATOM 878 C C . CYS A 1 107 ? 2.202 8.786 -28.193 1.00 68.06 107 CYS A C 1
ATOM 880 O O . CYS A 1 107 ? 1.517 9.656 -27.647 1.00 68.06 107 CYS A O 1
ATOM 882 N N . PHE A 1 108 ? 2.114 8.496 -29.492 1.00 71.12 108 PHE A N 1
ATOM 883 C CA . PHE A 1 108 ? 1.333 9.253 -30.468 1.00 71.12 108 PHE A CA 1
ATOM 884 C C . PHE A 1 108 ? 0.388 8.388 -31.316 1.00 71.12 108 PHE A C 1
ATOM 886 O O . PHE A 1 108 ? -0.264 8.931 -32.211 1.00 71.12 108 PHE A O 1
ATOM 893 N N . ALA A 1 109 ? 0.271 7.083 -31.044 1.00 54.28 109 ALA A N 1
ATOM 894 C CA . ALA A 1 109 ? -0.688 6.211 -31.714 1.00 54.28 109 ALA A CA 1
ATOM 895 C C . ALA A 1 109 ? -2.102 6.781 -31.543 1.00 54.28 109 ALA A C 1
ATOM 897 O O . ALA A 1 109 ? -2.498 7.123 -30.422 1.00 54.28 109 ALA A O 1
ATOM 898 N N . PRO A 1 110 ? -2.892 6.864 -32.626 1.00 49.81 110 PRO A N 1
ATOM 899 C CA . PRO A 1 110 ? -4.324 7.063 -32.498 1.00 49.81 110 PRO A CA 1
ATOM 900 C C . PRO A 1 110 ? -4.894 5.856 -31.744 1.00 49.81 110 PRO A C 1
ATOM 902 O O . PRO A 1 110 ? -4.673 4.721 -32.154 1.00 49.81 110 PRO A O 1
ATOM 905 N N . GLU A 1 111 ? -5.595 6.093 -30.634 1.00 47.03 111 GLU A N 1
ATOM 906 C CA . GLU A 1 111 ? -6.225 5.038 -29.832 1.00 47.03 111 GLU A CA 1
ATOM 907 C C . GLU A 1 111 ? -7.119 4.142 -30.714 1.00 47.03 111 GLU A C 1
ATOM 909 O O . GLU A 1 111 ? -8.201 4.556 -31.140 1.00 47.03 111 GLU A O 1
ATOM 914 N N . GLU A 1 112 ? -6.711 2.893 -30.973 1.00 46.84 112 GLU A N 1
ATOM 915 C CA . GLU A 1 112 ? -7.638 1.889 -31.491 1.00 46.84 112 GLU A CA 1
ATOM 916 C C . GLU A 1 112 ? -8.451 1.272 -30.347 1.00 46.84 112 GLU A C 1
ATOM 918 O O . GLU A 1 112 ? -7.973 0.464 -29.557 1.00 46.84 112 GLU A O 1
ATOM 923 N N . LYS A 1 113 ? -9.730 1.665 -30.364 1.00 43.81 113 LYS A N 1
ATOM 924 C CA . LYS A 1 113 ? -10.932 0.985 -29.858 1.00 43.81 113 LYS A CA 1
ATOM 925 C C . LYS A 1 113 ? -10.983 0.714 -28.353 1.00 43.81 113 LYS A C 1
ATOM 927 O O . LYS A 1 113 ? -10.589 -0.333 -27.853 1.00 43.81 113 LYS A O 1
ATOM 932 N N . GLU A 1 114 ? -11.667 1.635 -27.672 1.00 40.91 114 GLU A N 1
ATOM 933 C CA . GLU A 1 114 ? -12.255 1.399 -26.355 1.00 40.91 114 GLU A CA 1
ATOM 934 C C . GLU A 1 114 ? -13.082 0.093 -26.298 1.00 40.91 114 GLU A C 1
ATOM 936 O O . GLU A 1 114 ? -13.738 -0.271 -27.286 1.00 40.91 114 GLU A O 1
ATOM 941 N N . PRO A 1 115 ? -13.125 -0.588 -25.135 1.00 34.88 115 PRO A N 1
ATOM 942 C CA . PRO A 1 115 ? -13.883 -1.819 -24.959 1.00 34.88 115 PRO A CA 1
ATOM 943 C C . PRO A 1 115 ? -15.374 -1.642 -25.272 1.00 34.88 115 PRO A C 1
ATOM 945 O O . PRO A 1 115 ? -16.011 -0.651 -24.908 1.00 34.88 115 PRO A O 1
ATOM 948 N N . PHE A 1 116 ? -15.945 -2.675 -25.890 1.00 39.66 116 PHE A N 1
ATOM 949 C CA . PHE A 1 116 ? -17.325 -2.783 -26.377 1.00 39.66 116 PHE A CA 1
ATOM 950 C C . PHE A 1 116 ? -18.419 -2.406 -25.349 1.00 39.66 116 PHE A C 1
ATOM 952 O O . PHE A 1 116 ? -19.504 -1.990 -25.745 1.00 39.66 116 PHE A O 1
ATOM 959 N N . TYR A 1 117 ? -18.130 -2.432 -24.043 1.00 38.69 117 TYR A N 1
ATOM 960 C CA . TYR A 1 117 ? -19.077 -2.050 -22.984 1.00 38.69 117 TYR A CA 1
ATOM 961 C C . TYR A 1 117 ? -19.315 -0.538 -22.831 1.00 38.69 117 TYR A C 1
ATOM 963 O O . TYR A 1 117 ? -20.297 -0.136 -22.207 1.00 38.69 117 TYR A O 1
ATOM 971 N N . MET A 1 118 ? -18.474 0.318 -23.420 1.00 36.66 118 MET A N 1
ATOM 972 C CA . MET A 1 118 ? -18.683 1.772 -23.395 1.00 36.66 118 MET A CA 1
ATOM 973 C C . MET A 1 118 ? -19.636 2.255 -24.498 1.00 36.66 118 MET A C 1
ATOM 975 O O . MET A 1 118 ? -20.304 3.270 -24.315 1.00 36.66 118 MET A O 1
ATOM 979 N N . LYS A 1 119 ? -19.793 1.530 -25.618 1.00 39.97 119 LYS A N 1
ATOM 980 C CA . LYS A 1 119 ? -20.589 2.018 -26.763 1.00 39.97 119 LYS A CA 1
ATOM 981 C C . LYS A 1 119 ? -22.071 2.224 -26.446 1.00 39.97 119 LYS A C 1
ATOM 983 O O . LYS A 1 119 ? -22.612 3.247 -26.855 1.00 39.97 119 LYS A O 1
ATOM 988 N N . ASP A 1 120 ? -22.706 1.341 -25.681 1.00 40.53 120 ASP A N 1
ATOM 989 C CA . ASP A 1 120 ? -24.143 1.464 -25.383 1.00 40.53 120 ASP A CA 1
ATOM 990 C C . ASP A 1 120 ? -24.461 2.521 -24.315 1.00 40.53 120 ASP A C 1
ATOM 992 O O . ASP A 1 120 ? -25.512 3.168 -24.369 1.00 40.53 120 ASP A O 1
ATOM 996 N N . PHE A 1 121 ? -23.536 2.772 -23.382 1.00 42.97 121 PHE A N 1
ATOM 997 C CA . PHE A 1 121 ? -23.661 3.869 -22.417 1.00 42.97 121 PHE A CA 1
ATOM 998 C C . PHE A 1 121 ? -23.367 5.233 -23.072 1.00 42.97 121 PHE A C 1
ATOM 1000 O O . PHE A 1 121 ? -24.108 6.202 -22.868 1.00 42.97 121 PHE A O 1
ATOM 1007 N N . LEU A 1 122 ? -22.332 5.291 -23.921 1.00 41.94 122 LEU A N 1
ATOM 1008 C CA . LEU A 1 122 ? -21.890 6.489 -24.645 1.00 41.94 122 LEU A CA 1
ATOM 1009 C C . LEU A 1 122 ? -22.831 6.902 -25.784 1.00 41.94 122 LEU A C 1
ATOM 1011 O O . LEU A 1 122 ? -23.029 8.099 -26.000 1.00 41.94 122 LEU A O 1
ATOM 1015 N N . ALA A 1 123 ? -23.450 5.949 -26.489 1.00 44.78 123 ALA A N 1
ATOM 1016 C CA . ALA A 1 123 ? -24.398 6.243 -27.566 1.00 44.78 123 ALA A CA 1
ATOM 1017 C C . ALA A 1 123 ? -25.646 6.986 -27.059 1.00 44.78 123 ALA A C 1
ATOM 1019 O O . ALA A 1 123 ? -26.207 7.811 -27.780 1.00 44.78 123 ALA A O 1
ATOM 1020 N N . ARG A 1 124 ? -26.047 6.751 -25.801 1.00 42.38 124 ARG A N 1
ATOM 1021 C CA . ARG A 1 124 ? -27.230 7.377 -25.187 1.00 42.38 124 ARG A CA 1
ATOM 1022 C C . ARG A 1 124 ? -26.967 8.770 -24.594 1.00 42.38 124 ARG A C 1
ATOM 1024 O O . ARG A 1 124 ? -27.924 9.491 -24.339 1.00 42.38 124 ARG A O 1
ATOM 1031 N N . HIS A 1 125 ? -25.707 9.188 -24.415 1.00 49.44 125 HIS A N 1
ATOM 1032 C CA . HIS A 1 125 ? -25.359 10.417 -23.677 1.00 49.44 125 HIS A CA 1
ATOM 1033 C C . HIS A 1 125 ? -24.262 11.265 -24.358 1.00 49.44 125 HIS A C 1
ATOM 1035 O O . HIS A 1 125 ? -23.302 11.698 -23.717 1.00 49.44 125 HIS A O 1
ATOM 1041 N N . ARG A 1 126 ? -24.408 11.571 -25.659 1.00 41.78 126 ARG A N 1
ATOM 1042 C CA . ARG A 1 126 ? -23.452 12.403 -26.440 1.00 41.78 126 ARG A CA 1
ATOM 1043 C C . ARG A 1 126 ? -23.163 13.782 -25.818 1.00 41.78 126 ARG A C 1
ATOM 1045 O O . ARG A 1 126 ? -22.051 14.287 -25.943 1.00 41.78 126 ARG A O 1
ATOM 1052 N N . ILE A 1 127 ? -24.130 14.367 -25.106 1.00 46.78 127 ILE A N 1
ATOM 1053 C CA . ILE A 1 127 ? -23.974 15.645 -24.385 1.00 46.78 127 ILE A CA 1
ATOM 1054 C C . ILE A 1 127 ? -23.040 15.487 -23.173 1.00 46.78 127 ILE A C 1
ATOM 1056 O O . ILE A 1 127 ? -22.195 16.346 -22.924 1.00 46.78 127 ILE A O 1
ATOM 1060 N N . LEU A 1 128 ? -23.135 14.363 -22.454 1.00 41.09 128 LEU A N 1
ATOM 1061 C CA . LEU A 1 128 ? -22.300 14.071 -21.288 1.00 41.09 128 LEU A CA 1
ATOM 1062 C C . LEU A 1 128 ? -20.844 13.807 -21.699 1.00 41.09 128 LEU A C 1
ATOM 1064 O O . LEU A 1 128 ? -19.931 14.281 -21.032 1.00 41.09 128 LEU A O 1
ATOM 1068 N N . TYR A 1 129 ? -20.624 13.134 -22.834 1.00 40.66 129 TYR A N 1
ATOM 1069 C CA . TYR A 1 129 ? -19.294 12.957 -23.431 1.00 40.66 129 TYR A CA 1
ATOM 1070 C C . TYR A 1 129 ? -18.671 14.293 -23.862 1.00 40.66 129 TYR A C 1
ATOM 1072 O O . TYR A 1 129 ? -17.515 14.565 -23.545 1.00 40.66 129 TYR A O 1
ATOM 1080 N N . GLY A 1 130 ? -19.452 15.173 -24.503 1.00 43.19 130 GLY A N 1
ATOM 1081 C CA . GLY A 1 130 ? -19.028 16.539 -24.820 1.00 43.19 130 GLY A CA 1
ATOM 1082 C C . GLY A 1 130 ? -18.627 17.328 -23.570 1.00 43.19 130 GLY A C 1
ATOM 1083 O O . GLY A 1 130 ? -17.559 17.932 -23.539 1.00 43.19 130 GLY A O 1
ATOM 1084 N N . LEU A 1 131 ? -19.416 17.253 -22.497 1.00 41.25 131 LEU A N 1
ATOM 1085 C CA . LEU A 1 131 ? -19.105 17.890 -21.212 1.00 41.25 131 LEU A CA 1
ATOM 1086 C C . LEU A 1 131 ? -17.885 17.263 -20.511 1.00 41.25 131 LEU A C 1
ATOM 1088 O O . LEU A 1 131 ? -17.093 17.983 -19.904 1.00 41.25 131 LEU A O 1
ATOM 1092 N N . LEU A 1 132 ? -17.683 15.947 -20.615 1.00 41.34 132 LEU A N 1
ATOM 1093 C CA . LEU A 1 132 ? -16.533 15.226 -20.052 1.00 41.34 132 LEU A CA 1
ATOM 1094 C C . LEU A 1 132 ? -15.228 15.520 -20.807 1.00 41.34 132 LEU A C 1
ATOM 1096 O O . LEU A 1 132 ? -14.191 15.743 -20.185 1.00 41.34 132 LEU A O 1
ATOM 1100 N N . HIS A 1 133 ? -15.264 15.607 -22.136 1.00 43.00 133 HIS A N 1
ATOM 1101 C CA . HIS A 1 133 ? -14.101 16.013 -22.926 1.00 43.00 133 HIS A CA 1
ATOM 1102 C C . HIS A 1 133 ? -13.789 17.500 -22.789 1.00 43.00 133 HIS A C 1
ATOM 1104 O O . HIS A 1 133 ? -12.624 17.858 -22.611 1.00 43.00 133 HIS A O 1
ATOM 1110 N N . VAL A 1 134 ? -14.805 18.369 -22.800 1.00 47.25 134 VAL A N 1
ATOM 1111 C CA . VAL A 1 134 ? -14.621 19.802 -22.539 1.00 47.25 134 VAL A CA 1
ATOM 1112 C C . VAL A 1 134 ? -14.082 20.007 -21.125 1.00 47.25 134 VAL A C 1
ATOM 1114 O O . VAL A 1 134 ? -13.131 20.762 -20.960 1.00 47.25 134 VAL A O 1
ATOM 1117 N N . SER A 1 135 ? -14.576 19.284 -20.115 1.00 49.22 135 SER A N 1
ATOM 1118 C CA . SER A 1 135 ? -14.035 19.358 -18.750 1.00 49.22 135 SER A CA 1
ATOM 1119 C C . SER A 1 135 ? -12.620 18.788 -18.640 1.00 49.22 135 SER A C 1
ATOM 1121 O O . SER A 1 135 ? -11.791 19.417 -17.994 1.00 49.22 135 SER A O 1
ATOM 1123 N N . ALA A 1 136 ? -12.267 17.695 -19.318 1.00 48.22 136 ALA A N 1
ATOM 1124 C CA . ALA A 1 136 ? -10.894 17.183 -19.332 1.00 48.22 136 ALA A CA 1
ATOM 1125 C C . ALA A 1 136 ? -9.909 18.137 -20.041 1.00 48.22 136 ALA A C 1
ATOM 1127 O O . ALA A 1 136 ? -8.796 18.355 -19.552 1.00 48.22 136 ALA A O 1
ATOM 1128 N N . ILE A 1 137 ? -10.313 18.753 -21.160 1.00 54.72 137 ILE A N 1
ATOM 1129 C CA . ILE A 1 137 ? -9.532 19.777 -21.876 1.00 54.72 137 ILE A CA 1
ATOM 1130 C C . ILE A 1 137 ? -9.416 21.049 -21.028 1.00 54.72 137 ILE A C 1
ATOM 1132 O O . ILE A 1 137 ? -8.321 21.602 -20.906 1.00 54.72 137 ILE A O 1
ATOM 1136 N N . CYS A 1 138 ? -10.505 21.491 -20.396 1.00 55.69 138 CYS A N 1
ATOM 1137 C CA . CYS A 1 138 ? -10.510 22.624 -19.475 1.00 55.69 138 CYS A CA 1
ATOM 1138 C C . CYS A 1 138 ? -9.617 22.353 -18.265 1.00 55.69 138 CYS A C 1
ATOM 1140 O O . CYS A 1 138 ? -8.801 23.201 -17.932 1.00 55.69 138 CYS A O 1
ATOM 1142 N N . VAL A 1 139 ? -9.671 21.164 -17.663 1.00 58.59 139 VAL A N 1
ATOM 1143 C CA . VAL A 1 139 ? -8.785 20.768 -16.559 1.00 58.59 139 VAL A CA 1
ATOM 1144 C C . VAL A 1 139 ? -7.331 20.762 -17.027 1.00 58.59 139 VAL A C 1
ATOM 1146 O O . VAL A 1 139 ? -6.483 21.339 -16.356 1.00 58.59 139 VAL A O 1
ATOM 1149 N N . ARG A 1 140 ? -7.014 20.206 -18.204 1.00 63.34 140 ARG A N 1
ATOM 1150 C CA . ARG A 1 140 ? -5.650 20.260 -18.766 1.00 63.34 140 ARG A CA 1
ATOM 1151 C C . ARG A 1 140 ? -5.177 21.701 -18.994 1.00 63.34 140 ARG A C 1
ATOM 1153 O O . ARG A 1 140 ? -4.047 22.017 -18.623 1.00 63.34 140 ARG A O 1
ATOM 1160 N N . LYS A 1 141 ? -6.026 22.583 -19.534 1.00 62.59 141 LYS A N 1
ATOM 1161 C CA . LYS A 1 141 ? -5.721 24.014 -19.718 1.00 62.59 141 LYS A CA 1
ATOM 1162 C C . LYS A 1 141 ? -5.552 24.744 -18.384 1.00 62.59 141 LYS A C 1
ATOM 1164 O O . LYS A 1 141 ? -4.571 25.460 -18.226 1.00 62.59 141 LYS A O 1
ATOM 1169 N N . VAL A 1 142 ? -6.429 24.518 -17.407 1.00 64.38 142 VAL A N 1
ATOM 1170 C CA . VAL A 1 142 ? -6.342 25.086 -16.049 1.00 64.38 142 VAL A CA 1
ATOM 1171 C C . VAL A 1 142 ? -5.051 24.644 -15.365 1.00 64.38 142 VAL A C 1
ATOM 1173 O O . VAL A 1 142 ? -4.321 25.478 -14.838 1.00 64.38 142 VAL A O 1
ATOM 1176 N N . LEU A 1 143 ? -4.706 23.356 -15.431 1.00 66.69 143 LEU A N 1
ATOM 1177 C CA . LEU A 1 143 ? -3.463 22.826 -14.869 1.00 66.69 143 LEU A CA 1
ATOM 1178 C C . LEU A 1 143 ? -2.221 23.378 -15.579 1.00 66.69 143 LEU A C 1
ATOM 1180 O O . LEU A 1 143 ? -1.208 23.646 -14.932 1.00 66.69 143 LEU A O 1
ATOM 118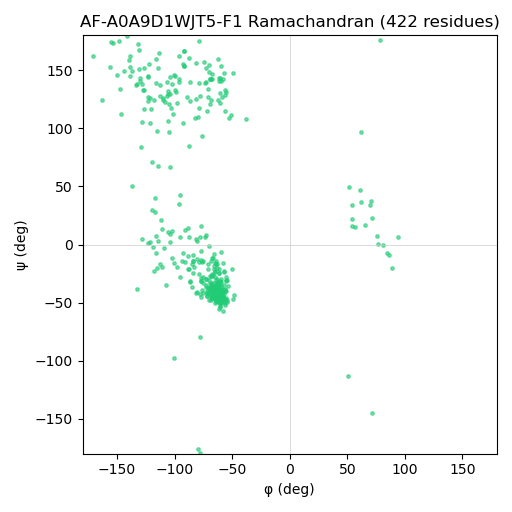4 N N . TRP A 1 144 ? -2.291 23.583 -16.895 1.00 68.31 144 TRP A N 1
ATOM 1185 C CA . TRP A 1 144 ? -1.217 24.203 -17.669 1.00 68.31 144 TRP A CA 1
ATOM 1186 C C . TRP A 1 144 ? -1.022 25.683 -17.309 1.00 68.31 144 TRP A C 1
ATOM 1188 O O . TRP A 1 144 ? 0.110 26.099 -17.052 1.00 68.31 144 TRP A O 1
ATOM 1198 N N . VAL A 1 145 ? -2.110 26.457 -17.211 1.00 69.94 145 VAL A N 1
ATOM 1199 C CA . VAL A 1 145 ? -2.087 27.860 -16.761 1.00 69.94 145 VAL A CA 1
ATOM 1200 C C . VAL A 1 145 ? -1.548 27.947 -15.336 1.00 69.94 145 VAL A C 1
ATOM 1202 O O . VAL A 1 145 ? -0.637 28.728 -15.082 1.00 69.94 145 VAL A O 1
ATOM 1205 N N . LEU A 1 146 ? -2.022 27.092 -14.427 1.00 68.50 146 LEU A N 1
ATOM 1206 C CA . LEU A 1 146 ? -1.540 27.024 -13.050 1.00 68.50 146 LEU A CA 1
ATOM 1207 C C . LEU A 1 146 ? -0.034 26.736 -12.992 1.00 68.50 146 LEU A C 1
ATOM 1209 O O . LEU A 1 146 ? 0.695 27.397 -12.257 1.00 68.50 146 LEU A O 1
ATOM 1213 N N . ARG A 1 147 ? 0.459 25.790 -13.802 1.00 69.19 147 ARG A N 1
ATOM 1214 C CA . ARG A 1 147 ? 1.896 25.492 -13.891 1.00 69.19 147 ARG A CA 1
ATOM 1215 C C . ARG A 1 147 ? 2.699 26.696 -14.391 1.00 69.19 147 ARG A C 1
ATOM 1217 O O . ARG A 1 147 ? 3.805 26.912 -13.897 1.00 69.19 147 ARG A O 1
ATOM 1224 N N . LYS A 1 148 ? 2.173 27.476 -15.345 1.00 72.00 148 LYS A N 1
ATOM 1225 C CA . LYS A 1 148 ? 2.809 28.726 -15.795 1.00 72.00 148 LYS A CA 1
ATOM 1226 C C . LYS A 1 148 ? 2.784 29.802 -14.708 1.00 72.00 148 LYS A C 1
ATOM 1228 O O . LYS A 1 148 ? 3.835 30.362 -14.424 1.00 72.00 148 LYS A O 1
ATOM 1233 N N . LEU A 1 149 ? 1.645 30.040 -14.059 1.00 68.94 149 LEU A N 1
ATOM 1234 C CA . LEU A 1 149 ? 1.511 31.017 -12.970 1.00 68.94 149 LEU A CA 1
ATOM 1235 C C . LEU A 1 149 ? 2.461 30.716 -11.808 1.00 68.94 149 LEU A C 1
ATOM 1237 O O . LEU A 1 149 ? 3.183 31.597 -11.356 1.00 68.94 149 LEU A O 1
ATOM 1241 N N . LEU A 1 150 ? 2.534 29.457 -11.371 1.00 68.38 150 LEU A N 1
ATOM 1242 C CA . LEU A 1 150 ? 3.443 29.068 -10.296 1.00 68.38 150 LEU A CA 1
ATOM 1243 C C . LEU A 1 150 ? 4.927 29.237 -10.692 1.00 68.38 150 LEU A C 1
ATOM 1245 O O . LEU A 1 150 ? 5.754 29.489 -9.819 1.00 68.38 150 LEU A O 1
ATOM 1249 N N . ARG A 1 151 ? 5.274 29.134 -11.988 1.00 68.44 151 ARG A N 1
ATOM 1250 C CA . ARG A 1 151 ? 6.623 29.456 -12.496 1.00 68.44 151 ARG A CA 1
ATOM 1251 C C . ARG A 1 151 ? 6.934 30.952 -12.427 1.00 68.44 151 ARG A C 1
ATOM 1253 O O . ARG A 1 151 ? 8.067 31.302 -12.121 1.00 68.44 151 ARG A O 1
ATOM 1260 N N . PHE A 1 152 ? 5.949 31.817 -12.672 1.00 71.56 152 PHE A N 1
ATOM 1261 C CA . PHE A 1 152 ? 6.118 33.272 -12.563 1.00 71.56 152 PHE A CA 1
ATOM 1262 C C . PHE A 1 152 ? 6.411 33.741 -11.128 1.00 71.56 152 PHE A C 1
ATOM 1264 O O . PHE A 1 152 ? 7.031 34.782 -10.952 1.00 71.56 152 PHE A O 1
ATOM 1271 N N . LEU A 1 153 ? 6.039 32.963 -10.105 1.00 69.69 153 LEU A N 1
ATOM 1272 C CA . LEU A 1 153 ? 6.260 33.295 -8.688 1.00 69.69 153 LEU A CA 1
ATOM 1273 C C . LEU A 1 153 ? 7.703 33.062 -8.188 1.00 69.69 153 LEU A C 1
ATOM 1275 O O . LEU A 1 153 ? 7.948 33.163 -6.988 1.00 69.69 153 LEU A O 1
ATOM 1279 N N . GLY A 1 154 ? 8.656 32.710 -9.061 1.00 63.97 154 GLY A N 1
ATOM 1280 C CA . GLY A 1 154 ? 10.075 32.568 -8.690 1.00 63.97 154 GLY A CA 1
ATOM 1281 C C . GLY A 1 154 ? 10.379 31.437 -7.695 1.00 63.97 154 GLY A C 1
ATOM 1282 O O . GLY A 1 154 ? 11.437 31.417 -7.070 1.00 63.97 154 GLY A O 1
ATOM 1283 N N . LEU A 1 155 ? 9.456 30.488 -7.512 1.00 66.81 155 LEU A N 1
ATOM 1284 C CA . LEU A 1 155 ? 9.627 29.363 -6.594 1.00 66.81 155 LEU A CA 1
ATOM 1285 C C . LEU A 1 155 ? 10.611 28.330 -7.162 1.00 66.81 155 LEU A C 1
ATOM 1287 O O . LEU A 1 155 ? 10.530 27.959 -8.331 1.00 66.81 155 LEU A O 1
ATOM 1291 N N . GLY A 1 156 ? 11.480 27.784 -6.304 1.00 72.25 156 GLY A N 1
ATOM 1292 C CA . GLY A 1 156 ? 12.362 26.674 -6.679 1.00 72.25 156 GLY A CA 1
ATOM 1293 C C . GLY A 1 156 ? 11.586 25.449 -7.188 1.00 72.25 156 GLY A C 1
ATOM 1294 O O . GLY A 1 156 ? 10.481 25.156 -6.717 1.00 72.25 156 GLY A O 1
ATOM 1295 N N . GLU A 1 157 ? 12.174 24.697 -8.125 1.00 73.62 157 GLU A N 1
ATOM 1296 C CA . GLU A 1 157 ? 11.483 23.639 -8.885 1.00 73.62 157 GLU A CA 1
ATOM 1297 C C . GLU A 1 157 ? 10.778 22.584 -8.020 1.00 73.62 157 GLU A C 1
ATOM 1299 O O . GLU A 1 157 ? 9.689 22.119 -8.367 1.00 73.62 157 GLU A O 1
ATOM 1304 N N . ARG A 1 158 ? 11.352 22.229 -6.861 1.00 71.81 158 ARG A N 1
ATOM 1305 C CA . ARG A 1 158 ? 10.727 21.285 -5.918 1.00 71.81 158 ARG A CA 1
ATOM 1306 C C . ARG A 1 158 ? 9.411 21.819 -5.349 1.00 71.81 158 ARG A C 1
ATOM 1308 O O . ARG A 1 158 ? 8.409 21.108 -5.387 1.00 71.81 158 ARG A O 1
ATOM 1315 N N . LYS A 1 159 ? 9.392 23.071 -4.871 1.00 75.06 159 LYS A N 1
ATOM 1316 C CA . LYS A 1 159 ? 8.179 23.718 -4.332 1.00 75.06 159 LYS A CA 1
ATOM 1317 C C . LYS A 1 159 ? 7.121 23.885 -5.421 1.00 75.06 159 LYS A C 1
ATOM 1319 O O . LYS A 1 159 ? 5.947 23.611 -5.188 1.00 75.06 159 LYS A O 1
ATOM 1324 N N . LEU A 1 160 ? 7.550 24.259 -6.625 1.00 75.50 160 LEU A N 1
ATOM 1325 C CA . LEU A 1 160 ? 6.690 24.374 -7.799 1.00 75.50 160 LEU A CA 1
ATOM 1326 C C . LEU A 1 160 ? 6.012 23.040 -8.154 1.00 75.50 160 LEU A C 1
ATOM 1328 O O . LEU A 1 160 ? 4.792 22.985 -8.322 1.00 75.50 160 LEU A O 1
ATOM 1332 N N . LYS A 1 161 ? 6.792 21.955 -8.246 1.00 78.38 161 LYS A N 1
ATOM 1333 C CA . LYS A 1 161 ? 6.282 20.607 -8.536 1.00 78.38 161 LYS A CA 1
ATOM 1334 C C . LYS A 1 161 ? 5.283 20.154 -7.474 1.00 78.38 161 LYS A C 1
ATOM 1336 O O . LYS A 1 161 ? 4.233 19.622 -7.828 1.00 78.38 161 LYS A O 1
ATOM 1341 N N . PHE A 1 162 ? 5.591 20.389 -6.202 1.00 80.81 162 PHE A N 1
ATOM 1342 C CA . PHE A 1 162 ? 4.708 20.052 -5.091 1.00 80.81 162 PHE A CA 1
ATOM 1343 C C . PHE A 1 162 ? 3.356 20.780 -5.183 1.00 80.81 162 PHE A C 1
ATOM 1345 O O . PHE A 1 162 ? 2.315 20.124 -5.217 1.00 80.81 162 PHE A O 1
ATOM 1352 N N . LEU A 1 163 ? 3.361 22.114 -5.302 1.00 80.94 163 LEU A N 1
ATOM 1353 C CA . LEU A 1 163 ? 2.131 22.917 -5.386 1.00 80.94 163 LEU A CA 1
ATOM 1354 C C . LEU A 1 163 ? 1.269 22.523 -6.588 1.00 80.94 163 LEU A C 1
ATOM 1356 O O . LEU A 1 163 ? 0.049 22.407 -6.470 1.00 80.94 163 LEU A O 1
ATOM 1360 N N . TYR A 1 164 ? 1.908 22.262 -7.729 1.00 80.50 164 TYR A N 1
ATOM 1361 C CA . TYR A 1 164 ? 1.221 21.782 -8.921 1.00 80.50 164 TYR A CA 1
ATOM 1362 C C . TYR A 1 164 ? 0.549 20.421 -8.696 1.00 80.50 164 TYR A C 1
ATOM 1364 O O . TYR A 1 164 ? -0.627 20.266 -9.018 1.00 80.50 164 TYR A O 1
ATOM 1372 N N . LEU A 1 165 ? 1.270 19.433 -8.148 1.00 84.12 165 LEU A N 1
ATOM 1373 C CA . LEU A 1 165 ? 0.714 18.097 -7.901 1.00 84.12 165 LEU A CA 1
ATOM 1374 C C . LEU A 1 165 ? -0.434 18.144 -6.894 1.00 84.12 165 LEU A C 1
ATOM 1376 O O . LEU A 1 165 ? -1.456 17.498 -7.116 1.00 84.12 165 LEU A O 1
ATOM 1380 N N . ARG A 1 166 ? -0.285 18.954 -5.843 1.00 84.81 166 ARG A N 1
ATOM 1381 C CA . ARG A 1 166 ? -1.321 19.183 -4.837 1.00 84.81 166 ARG A CA 1
ATOM 1382 C C . ARG A 1 166 ? -2.598 19.711 -5.479 1.00 84.81 166 ARG A C 1
ATOM 1384 O O . ARG A 1 166 ? -3.640 19.073 -5.385 1.00 84.81 166 ARG A O 1
ATOM 1391 N N . ALA A 1 167 ? -2.506 20.829 -6.195 1.00 82.12 167 ALA A N 1
ATOM 1392 C CA . ALA A 1 167 ? -3.663 21.416 -6.861 1.00 82.12 167 ALA A CA 1
ATOM 1393 C C . ALA A 1 167 ? -4.274 20.462 -7.897 1.00 82.12 167 ALA A C 1
ATOM 1395 O O . ALA A 1 167 ? -5.491 20.295 -7.951 1.00 82.12 167 ALA A O 1
ATOM 1396 N N . LYS A 1 168 ? -3.430 19.782 -8.684 1.00 83.50 168 LYS A N 1
ATOM 1397 C CA . LYS A 1 168 ? -3.866 18.789 -9.667 1.00 83.50 168 LYS A CA 1
ATOM 1398 C C . LYS A 1 168 ? -4.709 17.693 -9.032 1.00 83.50 168 LYS A C 1
ATOM 1400 O O . LYS A 1 168 ? -5.781 17.387 -9.547 1.00 83.50 168 LYS A O 1
ATOM 1405 N N . TYR A 1 169 ? -4.217 17.069 -7.970 1.00 87.88 169 TYR A N 1
ATOM 1406 C CA . TYR A 1 169 ? -4.900 15.929 -7.378 1.00 87.88 169 TYR A CA 1
ATOM 1407 C C . TYR A 1 169 ? -6.110 16.329 -6.539 1.00 87.88 169 TYR A C 1
ATOM 1409 O O . TYR A 1 169 ? -7.095 15.606 -6.603 1.00 87.88 169 TYR A O 1
ATOM 1417 N N . SER A 1 170 ? -6.115 17.500 -5.893 1.00 85.19 170 SER A N 1
ATOM 1418 C CA . SER A 1 170 ? -7.332 18.028 -5.257 1.00 85.19 170 SER A CA 1
ATOM 1419 C C . SER A 1 170 ? -8.445 18.316 -6.268 1.00 85.19 170 SER A C 1
ATOM 1421 O O . SER A 1 170 ? -9.582 17.898 -6.073 1.00 85.19 170 SER A O 1
ATOM 1423 N N . ILE A 1 171 ? -8.135 18.974 -7.395 1.00 81.69 171 ILE A N 1
ATOM 1424 C CA . ILE A 1 171 ? -9.137 19.231 -8.446 1.00 81.69 171 ILE A CA 1
ATOM 1425 C C . ILE A 1 171 ? -9.659 17.907 -9.010 1.00 81.69 171 ILE A C 1
ATOM 1427 O O . ILE A 1 171 ? -10.864 17.721 -9.165 1.00 81.69 171 ILE A O 1
ATOM 1431 N N . LEU A 1 172 ? -8.759 16.970 -9.319 1.00 84.38 172 LEU A N 1
ATOM 1432 C CA . LEU A 1 172 ? -9.161 15.683 -9.877 1.00 84.38 172 LEU A CA 1
ATOM 1433 C C . LEU A 1 172 ? -9.957 14.840 -8.878 1.00 84.38 172 LEU A C 1
ATOM 1435 O O . LEU A 1 172 ? -10.924 14.213 -9.290 1.00 84.38 172 LEU A O 1
ATOM 1439 N N . GLY A 1 173 ? -9.595 14.814 -7.598 1.00 85.00 173 GLY A N 1
ATOM 1440 C CA . GLY A 1 173 ? -10.340 14.063 -6.591 1.00 85.00 173 GLY A CA 1
ATOM 1441 C C . GLY A 1 173 ? -11.728 14.648 -6.317 1.00 85.00 173 GLY A C 1
ATOM 1442 O O . GLY A 1 173 ? -12.711 13.902 -6.317 1.00 85.00 173 GLY A O 1
ATOM 1443 N N . PHE A 1 174 ? -11.866 15.980 -6.291 1.00 83.88 174 PHE A N 1
ATOM 1444 C CA . PHE A 1 174 ? -13.174 16.651 -6.270 1.00 83.88 174 PHE A CA 1
ATOM 1445 C C . PHE A 1 174 ? -14.076 16.249 -7.451 1.00 83.88 174 PHE A C 1
ATOM 1447 O O . PHE A 1 174 ? -15.287 16.075 -7.285 1.00 83.88 174 PHE A O 1
ATOM 1454 N N . LEU A 1 175 ? -13.503 16.098 -8.648 1.00 80.12 175 LEU A N 1
ATOM 1455 C CA . LEU A 1 175 ? -14.241 15.636 -9.825 1.00 80.12 175 LEU A CA 1
ATOM 1456 C C . LEU A 1 175 ? -14.593 14.145 -9.719 1.00 80.12 175 LEU A C 1
ATOM 1458 O O . LEU A 1 175 ? -15.742 13.771 -9.960 1.00 80.12 175 LEU A O 1
ATOM 1462 N N . ARG A 1 176 ? -13.648 13.299 -9.289 1.00 84.62 176 ARG A N 1
ATOM 1463 C CA . ARG A 1 176 ? -13.850 11.844 -9.162 1.00 84.62 176 ARG A CA 1
ATOM 1464 C C . ARG A 1 176 ? -14.937 11.488 -8.158 1.00 84.62 176 ARG A C 1
ATOM 1466 O O . ARG A 1 176 ? -15.716 10.579 -8.424 1.00 84.62 176 ARG A O 1
ATOM 1473 N N . THR A 1 177 ? -15.035 12.220 -7.048 1.00 78.44 177 THR A N 1
ATOM 1474 C CA . THR A 1 177 ? -16.116 12.038 -6.058 1.00 78.44 177 THR A CA 1
ATOM 1475 C C . THR A 1 177 ? -17.509 12.335 -6.625 1.00 78.44 177 THR A C 1
ATOM 1477 O O . THR A 1 177 ? -18.499 11.888 -6.058 1.00 78.44 177 THR A O 1
ATOM 1480 N N . ARG A 1 178 ? -17.599 13.033 -7.765 1.00 79.12 178 ARG A N 1
ATOM 1481 C CA . ARG A 1 178 ? -18.837 13.300 -8.522 1.00 79.12 178 ARG A CA 1
ATOM 1482 C C . ARG A 1 178 ? -18.987 12.409 -9.759 1.00 79.12 178 ARG A C 1
ATOM 1484 O O . ARG A 1 178 ? -19.814 12.690 -10.619 1.00 79.12 178 ARG A O 1
ATOM 1491 N N . GLY A 1 179 ? -18.160 11.371 -9.887 1.00 74.81 179 GLY A N 1
ATOM 1492 C CA . GLY A 1 179 ? -18.154 10.470 -11.042 1.00 74.81 179 GLY A CA 1
ATOM 1493 C C . GLY A 1 179 ? -17.499 11.045 -12.306 1.00 74.81 179 GLY A C 1
ATOM 1494 O O . GLY A 1 179 ? -17.539 10.406 -13.353 1.00 74.81 179 GLY A O 1
ATOM 1495 N N . ILE A 1 180 ? -16.866 12.220 -12.230 1.00 76.00 180 ILE A N 1
ATOM 1496 C CA . ILE A 1 180 ? -16.205 12.897 -13.357 1.00 76.00 180 ILE A CA 1
ATOM 1497 C C . ILE A 1 180 ? -14.705 12.563 -13.347 1.00 76.00 180 ILE A C 1
ATOM 1499 O O . ILE A 1 180 ? -14.090 12.500 -12.286 1.00 76.00 180 ILE A O 1
ATOM 1503 N N . CYS A 1 181 ? -14.077 12.371 -14.515 1.00 73.31 181 CYS A N 1
ATOM 1504 C CA . CYS A 1 181 ? -12.643 12.030 -14.621 1.00 73.31 181 CYS A CA 1
ATOM 1505 C C . CYS A 1 181 ? -12.240 10.784 -13.797 1.00 73.31 181 CYS A C 1
ATOM 1507 O O . CYS A 1 181 ? -11.140 10.720 -13.234 1.00 73.31 181 CYS A O 1
ATOM 1509 N N . THR A 1 182 ? -13.153 9.815 -13.704 1.00 78.00 182 THR A N 1
ATOM 1510 C CA . THR A 1 182 ? -12.970 8.555 -12.978 1.00 78.00 182 THR A CA 1
ATOM 1511 C C . THR A 1 182 ? -12.531 7.421 -13.912 1.00 78.00 182 THR A C 1
ATOM 1513 O O . THR A 1 182 ? -12.669 7.518 -15.129 1.00 78.00 182 THR A O 1
ATOM 1516 N N . ASN A 1 183 ? -11.993 6.350 -13.338 1.00 85.00 183 ASN A N 1
ATOM 1517 C CA . ASN A 1 183 ? -11.667 5.086 -14.001 1.00 85.00 183 ASN A CA 1
ATOM 1518 C C . ASN A 1 183 ? -12.005 3.929 -13.045 1.00 85.00 183 ASN A C 1
ATOM 1520 O O . ASN A 1 183 ? -12.448 4.187 -11.924 1.00 85.00 183 ASN A O 1
ATOM 1524 N N . ASP A 1 184 ? -11.789 2.677 -13.447 1.00 88.31 184 ASP A N 1
ATOM 1525 C CA . ASP A 1 184 ? -12.171 1.517 -12.626 1.00 88.31 184 ASP A CA 1
ATOM 1526 C C . ASP A 1 184 ? -11.519 1.524 -11.243 1.00 88.31 184 ASP A C 1
ATOM 1528 O O . ASP A 1 184 ? -12.210 1.346 -10.243 1.00 88.31 184 ASP A O 1
ATOM 1532 N N . ASN A 1 185 ? -10.238 1.893 -11.160 1.00 92.44 185 ASN A N 1
ATOM 1533 C CA . ASN A 1 185 ? -9.551 2.067 -9.883 1.00 92.44 185 ASN A CA 1
ATOM 1534 C C . ASN A 1 185 ? -10.260 3.075 -8.962 1.00 92.44 185 ASN A C 1
ATOM 1536 O O . ASN A 1 185 ? -10.460 2.812 -7.781 1.00 92.44 185 ASN A O 1
ATOM 1540 N N . TYR A 1 186 ? -10.628 4.254 -9.473 1.00 90.00 186 TYR A N 1
ATOM 1541 C CA . TYR A 1 186 ? -11.283 5.276 -8.648 1.00 90.00 186 TYR A CA 1
ATOM 1542 C C . TYR A 1 186 ? -12.749 4.960 -8.359 1.00 90.00 186 TYR A C 1
ATOM 1544 O O . TYR A 1 186 ? -13.244 5.377 -7.317 1.00 90.00 186 TYR A O 1
ATOM 1552 N N . ARG A 1 187 ? -13.444 4.219 -9.230 1.00 89.38 187 ARG A N 1
ATOM 1553 C CA . ARG A 1 187 ? -14.776 3.676 -8.921 1.00 89.38 187 ARG A CA 1
ATOM 1554 C C . ARG A 1 187 ? -14.687 2.680 -7.770 1.00 89.38 187 ARG A C 1
ATOM 1556 O O . ARG A 1 187 ? -15.481 2.759 -6.838 1.00 89.38 187 ARG A O 1
ATOM 1563 N N . GLN A 1 188 ? -13.683 1.806 -7.804 1.00 92.50 188 GLN A N 1
ATOM 1564 C CA . GLN A 1 188 ? -13.421 0.853 -6.736 1.00 92.50 188 GLN A CA 1
ATOM 1565 C C . GLN A 1 188 ? -13.055 1.568 -5.432 1.00 92.50 188 GLN A C 1
ATOM 1567 O O . GLN A 1 188 ? -13.688 1.307 -4.415 1.00 92.50 188 GLN A O 1
ATOM 1572 N N . LEU A 1 189 ? -12.129 2.534 -5.458 1.00 94.69 189 LEU A N 1
ATOM 1573 C CA . LEU A 1 189 ? -11.787 3.329 -4.274 1.00 94.69 189 LEU A CA 1
ATOM 1574 C C . LEU A 1 189 ? -13.012 4.055 -3.700 1.00 94.69 189 LEU A C 1
ATOM 1576 O O . LEU A 1 189 ? -13.267 3.972 -2.503 1.00 94.69 189 LEU A O 1
ATOM 1580 N N . LEU A 1 190 ? -13.817 4.691 -4.558 1.00 92.94 190 LEU A N 1
ATOM 1581 C CA . LEU A 1 190 ? -15.038 5.381 -4.143 1.00 92.94 190 LEU A CA 1
ATOM 1582 C C . LEU A 1 190 ? -16.057 4.430 -3.501 1.00 92.94 190 LEU A C 1
ATOM 1584 O O . LEU A 1 190 ? -16.734 4.835 -2.561 1.00 92.94 190 LEU A O 1
ATOM 1588 N N . SER A 1 191 ? -16.135 3.170 -3.947 1.00 93.75 191 SER A N 1
ATOM 1589 C CA . SER A 1 191 ? -17.020 2.152 -3.353 1.00 93.75 191 SER A CA 1
ATOM 1590 C C . SER A 1 191 ? -16.667 1.787 -1.905 1.00 93.75 191 SER A C 1
ATOM 1592 O O . SER A 1 191 ? -17.486 1.199 -1.199 1.00 93.75 191 SER A O 1
ATOM 1594 N N . TYR A 1 192 ? -15.461 2.140 -1.454 1.00 96.19 192 TYR A N 1
ATOM 1595 C CA . TYR A 1 192 ? -15.020 1.947 -0.078 1.00 96.19 192 TYR A CA 1
ATOM 1596 C C . TYR A 1 192 ? -15.262 3.166 0.814 1.00 96.19 192 TYR A C 1
ATOM 1598 O O . TYR A 1 192 ? -15.212 3.023 2.034 1.00 96.19 192 TYR A O 1
ATOM 1606 N N . LYS A 1 193 ? -15.557 4.344 0.245 1.00 94.88 193 LYS A N 1
ATOM 1607 C CA . LYS A 1 193 ? -15.816 5.561 1.021 1.00 94.88 193 LYS A CA 1
ATOM 1608 C C . LYS A 1 193 ? -17.018 5.351 1.937 1.00 94.88 193 LYS A C 1
ATOM 1610 O O . LYS A 1 193 ? -18.112 5.076 1.452 1.00 94.88 193 LYS A O 1
ATOM 1615 N N . ASN A 1 194 ? -16.817 5.509 3.244 1.00 96.56 194 ASN A N 1
ATOM 1616 C CA . ASN A 1 194 ? -17.846 5.289 4.269 1.00 96.56 194 ASN A CA 1
ATOM 1617 C C . ASN A 1 194 ? -18.518 3.900 4.220 1.00 96.56 194 ASN A C 1
ATOM 1619 O O . ASN A 1 194 ? -19.627 3.737 4.729 1.00 96.56 194 ASN A O 1
ATOM 1623 N N . LYS A 1 195 ? -17.873 2.891 3.618 1.00 97.56 195 LYS A N 1
ATOM 1624 C CA . LYS A 1 195 ? -18.410 1.523 3.545 1.00 97.56 195 LYS A CA 1
ATOM 1625 C C . LYS A 1 195 ? -18.651 0.913 4.927 1.00 97.56 195 LYS A C 1
ATOM 1627 O O . LYS A 1 195 ? -19.554 0.100 5.075 1.00 97.56 195 LYS A O 1
ATOM 1632 N N . HIS A 1 196 ? -17.856 1.331 5.904 1.00 98.25 196 HIS A N 1
ATOM 1633 C CA . HIS A 1 196 ? -17.862 0.846 7.277 1.00 98.25 196 HIS A CA 1
ATOM 1634 C C . HIS A 1 196 ? -18.238 1.943 8.270 1.00 98.25 196 HIS A C 1
ATOM 1636 O O . HIS A 1 196 ? -17.622 2.111 9.324 1.00 98.25 196 HIS A O 1
ATOM 1642 N N . GLN A 1 197 ? -19.213 2.768 7.886 1.00 97.81 197 GLN A N 1
ATOM 1643 C CA . GLN A 1 197 ? -19.607 3.945 8.645 1.00 97.81 197 GLN A CA 1
ATOM 1644 C C . GLN A 1 197 ? -19.993 3.583 10.085 1.00 97.81 197 GLN A C 1
ATOM 1646 O O . GLN A 1 197 ? -21.013 2.945 10.324 1.00 97.81 197 GLN A O 1
ATOM 1651 N N . GLY A 1 198 ? -19.208 4.066 11.050 1.00 95.62 198 GLY A N 1
ATOM 1652 C CA . GLY A 1 198 ? -19.471 3.846 12.475 1.00 95.62 198 GLY A CA 1
ATOM 1653 C C . GLY A 1 198 ? -18.937 2.529 13.036 1.00 95.62 198 GLY A C 1
ATOM 1654 O O . GLY A 1 198 ? -18.979 2.354 14.250 1.00 95.62 198 GLY A O 1
ATOM 1655 N N . GLU A 1 199 ? -18.418 1.633 12.198 1.00 98.06 199 GLU A N 1
ATOM 1656 C CA . GLU A 1 199 ? -17.935 0.323 12.635 1.00 98.06 199 GLU A CA 1
ATOM 1657 C C . GLU A 1 199 ? -16.540 0.398 13.283 1.00 98.06 199 GLU A C 1
ATOM 1659 O O . GLU A 1 199 ? -15.869 1.443 13.299 1.00 98.06 199 GLU A O 1
ATOM 1664 N N . ARG A 1 200 ? -16.107 -0.760 13.797 1.00 98.00 200 ARG A N 1
ATOM 1665 C CA . ARG A 1 200 ? -14.778 -1.037 14.344 1.00 98.00 200 ARG A CA 1
ATOM 1666 C C . ARG A 1 200 ? -13.913 -1.794 13.331 1.00 98.00 200 ARG A C 1
ATOM 1668 O O . ARG A 1 200 ? -14.418 -2.666 12.629 1.00 98.00 200 ARG A O 1
ATOM 1675 N N . CYS A 1 201 ? -12.607 -1.531 13.316 1.00 98.75 201 CYS A N 1
ATOM 1676 C CA . CYS A 1 201 ? -11.636 -2.397 12.639 1.00 98.75 201 CYS A CA 1
ATOM 1677 C C . CYS A 1 201 ? -10.347 -2.600 13.433 1.00 98.75 201 CYS A C 1
ATOM 1679 O O . CYS A 1 201 ? -9.982 -1.779 14.276 1.00 98.75 201 CYS A O 1
ATOM 1681 N N . PHE A 1 202 ? -9.606 -3.644 13.064 1.00 98.75 202 PHE A N 1
ATOM 1682 C CA . PHE A 1 202 ? -8.270 -3.932 13.576 1.00 98.75 202 PHE A CA 1
ATOM 1683 C C . PHE A 1 202 ? -7.216 -3.767 12.478 1.00 98.75 202 PHE A C 1
ATOM 1685 O O . PHE A 1 202 ? -7.334 -4.348 11.399 1.00 98.75 202 PHE A O 1
ATOM 1692 N N . LEU A 1 203 ? -6.171 -2.983 12.737 1.00 98.50 203 LEU A N 1
ATOM 1693 C CA . LEU A 1 203 ? -5.032 -2.820 11.834 1.00 98.50 203 LEU A CA 1
ATOM 1694 C C . LEU A 1 203 ? -3.850 -3.623 12.371 1.00 98.50 203 LEU A C 1
ATOM 1696 O O . LEU A 1 203 ? -3.341 -3.343 13.459 1.00 98.50 203 LEU A O 1
ATOM 1700 N N . ILE A 1 204 ? -3.419 -4.613 11.594 1.00 97.25 204 ILE A N 1
ATOM 1701 C CA . ILE A 1 204 ? -2.438 -5.608 12.017 1.00 97.25 204 ILE A CA 1
ATOM 1702 C C . ILE A 1 204 ? -1.071 -5.251 11.439 1.00 97.25 204 ILE A C 1
ATOM 1704 O O . ILE A 1 204 ? -0.852 -5.285 10.223 1.00 97.25 204 ILE A O 1
ATOM 1708 N N . GLY A 1 205 ? -0.154 -4.885 12.330 1.00 92.25 205 GLY A N 1
ATOM 1709 C CA . GLY A 1 205 ? 1.254 -4.680 12.025 1.00 92.25 205 GLY A CA 1
ATOM 1710 C C . GLY A 1 205 ? 2.033 -5.995 11.937 1.00 92.25 205 GLY A C 1
ATOM 1711 O O . GLY A 1 205 ? 1.482 -7.085 12.032 1.00 92.25 205 GLY A O 1
ATOM 1712 N N . ASN A 1 206 ? 3.348 -5.884 11.748 1.00 87.56 206 ASN A N 1
ATOM 1713 C CA . ASN A 1 206 ? 4.265 -7.029 11.682 1.00 87.56 206 ASN A CA 1
ATOM 1714 C C . ASN A 1 206 ? 5.296 -7.010 12.823 1.00 87.56 206 ASN A C 1
ATOM 1716 O O . ASN A 1 206 ? 6.431 -7.461 12.648 1.00 87.56 206 ASN A O 1
ATOM 1720 N N . GLY A 1 207 ? 4.944 -6.410 13.956 1.00 84.56 207 GLY A N 1
ATOM 1721 C CA . GLY A 1 207 ? 5.822 -6.301 15.112 1.00 84.56 207 GLY A CA 1
ATOM 1722 C C . GLY A 1 207 ? 5.974 -7.625 15.878 1.00 84.56 207 GLY A C 1
ATOM 1723 O O . GLY A 1 207 ? 5.136 -8.519 15.741 1.00 84.56 207 GLY A O 1
ATOM 1724 N N . PRO A 1 208 ? 7.067 -7.787 16.642 1.00 82.06 208 PRO A N 1
ATOM 1725 C CA . PRO A 1 208 ? 7.440 -9.038 17.311 1.00 82.06 208 PRO A CA 1
ATOM 1726 C C . PRO A 1 208 ? 6.471 -9.483 18.411 1.00 82.06 208 PRO A C 1
ATOM 1728 O O . PRO A 1 208 ? 6.459 -10.661 18.762 1.00 82.06 208 PRO A O 1
ATOM 1731 N N . SER A 1 209 ? 5.667 -8.573 18.967 1.00 85.88 209 SER A N 1
ATOM 1732 C CA . SER A 1 209 ? 4.664 -8.922 19.982 1.00 85.88 209 SER A CA 1
ATOM 1733 C C . SER A 1 209 ? 3.479 -9.713 19.430 1.00 85.88 209 SER A C 1
ATOM 1735 O O . SER A 1 209 ? 2.746 -10.312 20.222 1.00 85.88 209 SER A O 1
ATOM 1737 N N . LEU A 1 210 ? 3.281 -9.708 18.106 1.00 89.50 210 LEU A N 1
ATOM 1738 C CA . LEU A 1 210 ? 2.151 -10.352 17.452 1.00 89.50 210 LEU A CA 1
ATOM 1739 C C . LEU A 1 210 ? 2.250 -11.876 17.562 1.00 89.50 210 LEU A C 1
ATOM 1741 O O . LEU A 1 210 ? 3.222 -12.480 17.104 1.00 89.50 210 LEU A O 1
ATOM 1745 N N . LYS A 1 211 ? 1.210 -12.507 18.110 1.00 90.75 211 LYS A N 1
ATOM 1746 C CA . LYS A 1 211 ? 1.098 -13.968 18.186 1.00 90.75 211 LYS A CA 1
ATOM 1747 C C . LYS A 1 211 ? -0.061 -14.471 17.335 1.00 90.75 211 LYS A C 1
ATOM 1749 O O . LYS A 1 211 ? -1.080 -13.802 17.196 1.00 90.75 211 LYS A O 1
ATOM 1754 N N . ALA A 1 212 ? 0.058 -15.705 16.847 1.00 93.12 212 ALA A N 1
ATOM 1755 C CA . ALA A 1 212 ? -1.024 -16.384 16.133 1.00 93.12 212 ALA A CA 1
ATOM 1756 C C . ALA A 1 212 ? -2.321 -16.456 16.967 1.00 93.12 212 ALA A C 1
ATOM 1758 O O . ALA A 1 212 ? -3.399 -16.205 16.440 1.00 93.12 212 ALA A O 1
ATOM 1759 N N . ALA A 1 213 ? -2.200 -16.676 18.282 1.00 93.19 213 ALA A N 1
ATOM 1760 C CA . ALA A 1 213 ? -3.338 -16.691 19.202 1.00 93.19 213 ALA A CA 1
ATOM 1761 C C . ALA A 1 213 ? -4.084 -15.345 19.269 1.00 93.19 213 ALA A C 1
ATOM 1763 O O . ALA A 1 213 ? -5.307 -15.339 19.372 1.00 93.19 213 ALA A O 1
ATOM 1764 N N . ASP A 1 214 ? -3.374 -14.213 19.158 1.00 93.81 214 ASP A N 1
ATOM 1765 C CA . ASP A 1 214 ? -4.013 -12.891 19.130 1.00 93.81 214 ASP A CA 1
ATOM 1766 C C . ASP A 1 214 ? -4.858 -12.739 17.842 1.00 93.81 214 ASP A C 1
ATOM 1768 O O . ASP A 1 214 ? -5.942 -12.163 17.861 1.00 93.81 214 ASP A O 1
ATOM 1772 N N . LEU A 1 215 ? -4.400 -13.312 16.720 1.00 96.81 215 LEU A N 1
ATOM 1773 C CA . LEU A 1 215 ? -5.126 -13.308 15.443 1.00 96.81 215 LEU A CA 1
ATOM 1774 C C . LEU A 1 215 ? -6.333 -14.251 15.447 1.00 96.81 215 LEU A C 1
ATOM 1776 O O . LEU A 1 215 ? -7.376 -13.915 14.888 1.00 96.81 215 LEU A O 1
ATOM 1780 N N . ASP A 1 216 ? -6.234 -15.404 16.110 1.00 96.31 216 ASP A N 1
ATOM 1781 C CA . ASP A 1 216 ? -7.368 -16.322 16.253 1.00 96.31 216 ASP A CA 1
ATOM 1782 C C . ASP A 1 216 ? -8.549 -15.670 16.991 1.00 96.31 216 ASP A C 1
ATOM 1784 O O . ASP A 1 216 ? -9.706 -15.949 16.669 1.00 96.31 216 ASP A O 1
ATOM 1788 N N . MET A 1 217 ? -8.283 -14.741 17.916 1.00 96.00 217 MET A N 1
ATOM 1789 C CA . MET A 1 217 ? -9.326 -13.981 18.617 1.00 96.00 217 MET A CA 1
ATOM 1790 C C . MET A 1 217 ? -10.092 -13.013 17.704 1.00 96.00 217 MET A C 1
ATOM 1792 O O . MET A 1 217 ? -11.248 -12.701 18.007 1.00 96.00 217 MET A O 1
ATOM 1796 N N . LEU A 1 218 ? -9.469 -12.575 16.603 1.00 97.12 218 LEU A N 1
ATOM 1797 C CA . LEU A 1 218 ? -10.000 -11.620 15.625 1.00 97.12 218 LEU A CA 1
ATOM 1798 C C . LEU A 1 218 ? -10.821 -12.277 14.504 1.00 97.12 218 LEU A C 1
ATOM 1800 O O . LEU A 1 218 ? -11.194 -11.613 13.535 1.00 97.12 218 LEU A O 1
ATOM 1804 N N . GLN A 1 219 ? -11.095 -13.582 14.575 1.00 93.75 219 GLN A N 1
ATOM 1805 C CA . GLN A 1 219 ? -11.950 -14.234 13.583 1.00 93.75 219 GL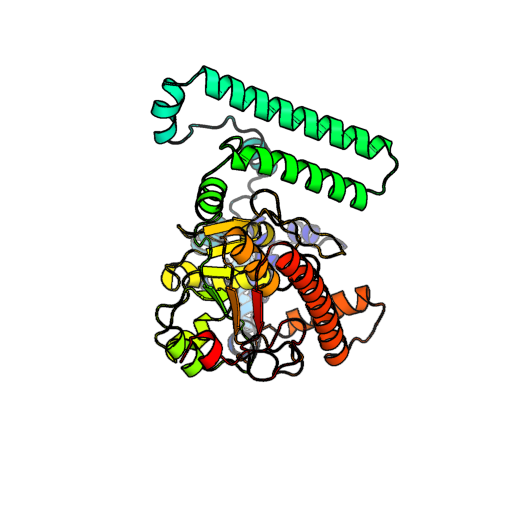N A CA 1
ATOM 1806 C C . GLN A 1 219 ? -13.344 -13.590 13.550 1.00 93.75 219 GLN A C 1
ATOM 1808 O O . GLN A 1 219 ? -14.016 -13.475 14.573 1.00 93.75 219 GLN A O 1
ATOM 1813 N N . GLY A 1 220 ? -13.774 -13.186 12.353 1.00 91.56 220 GLY A N 1
ATOM 1814 C CA . GLY A 1 220 ? -15.052 -12.504 12.130 1.00 91.56 220 GLY A CA 1
ATOM 1815 C C . GLY A 1 220 ? -15.013 -10.983 12.310 1.00 91.56 220 GLY A C 1
ATOM 1816 O O . GLY A 1 220 ? -15.973 -10.321 11.928 1.00 91.56 220 GLY A O 1
ATOM 1817 N N . GLU A 1 221 ? -13.919 -10.415 12.823 1.00 97.75 221 GLU A N 1
ATOM 1818 C CA . GLU A 1 221 ? -13.726 -8.963 12.879 1.00 97.75 221 GLU A CA 1
ATOM 1819 C C . GLU A 1 221 ? -13.219 -8.421 11.533 1.00 97.75 221 GLU A C 1
ATOM 1821 O O . GLU A 1 221 ? -12.594 -9.131 10.737 1.00 97.75 221 GLU A O 1
ATOM 1826 N N . ILE A 1 222 ? -13.457 -7.131 11.275 1.00 98.38 222 ILE A N 1
ATOM 1827 C CA . ILE A 1 222 ? -12.906 -6.470 10.089 1.00 98.38 222 ILE A CA 1
ATOM 1828 C C . ILE A 1 222 ? -11.446 -6.124 10.357 1.00 98.38 222 ILE A C 1
ATOM 1830 O O . ILE A 1 222 ? -11.133 -5.337 11.255 1.00 98.38 222 ILE A O 1
ATOM 1834 N N . CYS A 1 223 ? -10.539 -6.700 9.572 1.00 98.38 223 CYS A N 1
ATOM 1835 C CA . CYS A 1 223 ? -9.109 -6.531 9.790 1.00 98.38 223 CYS A CA 1
ATOM 1836 C C . CYS A 1 223 ? -8.344 -6.120 8.533 1.00 98.38 223 CYS A C 1
ATOM 1838 O O . CYS A 1 223 ? -8.596 -6.616 7.433 1.00 98.38 223 CYS A O 1
ATOM 1840 N N . PHE A 1 224 ? -7.339 -5.272 8.726 1.00 98.31 224 PHE A N 1
ATOM 1841 C CA . PHE A 1 224 ? -6.366 -4.901 7.710 1.00 98.31 224 PHE A CA 1
ATOM 1842 C C . PHE A 1 224 ? -5.048 -5.611 8.003 1.00 98.31 224 PHE A C 1
ATOM 1844 O O . PHE A 1 224 ? -4.456 -5.415 9.062 1.00 98.31 224 PHE A O 1
ATOM 1851 N N . GLY A 1 225 ? -4.582 -6.421 7.060 1.00 94.62 22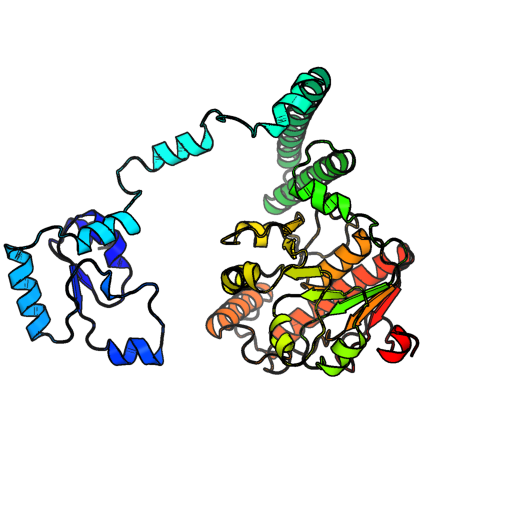5 GLY A N 1
ATOM 1852 C CA . GLY A 1 225 ? -3.232 -6.970 7.058 1.00 94.62 225 GLY A CA 1
ATOM 1853 C C . GLY A 1 225 ? -2.286 -6.085 6.253 1.00 94.62 225 GLY A C 1
ATOM 1854 O O . GLY A 1 225 ? -2.710 -5.371 5.340 1.00 94.62 225 GLY A O 1
ATOM 1855 N N . CYS A 1 226 ? -0.989 -6.148 6.550 1.00 91.00 226 CYS A N 1
ATOM 1856 C CA . CYS A 1 226 ? 0.002 -5.425 5.763 1.00 91.00 226 CYS A CA 1
ATOM 1857 C C . CYS A 1 226 ? 1.258 -6.232 5.450 1.00 91.00 226 CYS A C 1
ATOM 1859 O O . CYS A 1 226 ? 1.709 -7.058 6.245 1.00 91.00 226 CYS A O 1
ATOM 1861 N N . ASN A 1 227 ? 1.866 -5.935 4.299 1.00 86.12 227 ASN A N 1
ATOM 1862 C CA . ASN A 1 227 ? 3.189 -6.429 3.913 1.00 86.12 227 ASN A CA 1
ATOM 1863 C C . ASN A 1 227 ? 3.340 -7.964 4.061 1.00 86.12 227 ASN A C 1
ATOM 1865 O O . ASN A 1 227 ? 2.707 -8.735 3.341 1.00 86.12 227 ASN A O 1
ATOM 1869 N N . MET A 1 228 ? 4.188 -8.412 4.992 1.00 84.44 228 MET A N 1
ATOM 1870 C CA . MET A 1 228 ? 4.583 -9.812 5.175 1.00 84.44 228 MET A CA 1
ATOM 1871 C C . MET A 1 228 ? 3.666 -10.616 6.102 1.00 84.44 228 MET A C 1
ATOM 1873 O O . MET A 1 228 ? 4.042 -11.718 6.499 1.00 84.44 228 MET A O 1
ATOM 1877 N N . ILE A 1 229 ? 2.472 -10.110 6.430 1.00 87.38 229 ILE A N 1
ATOM 1878 C CA . ILE A 1 229 ? 1.576 -10.761 7.398 1.00 87.38 229 ILE A CA 1
ATOM 1879 C C . ILE A 1 229 ? 1.257 -12.221 7.045 1.00 87.38 229 ILE A C 1
ATOM 1881 O O . ILE A 1 229 ? 1.076 -13.041 7.933 1.00 87.38 229 ILE A O 1
ATOM 1885 N N . HIS A 1 230 ? 1.282 -12.584 5.760 1.00 85.56 230 HIS A N 1
ATOM 1886 C CA . HIS A 1 230 ? 1.057 -13.955 5.296 1.00 85.56 230 HIS A CA 1
ATOM 1887 C C . HIS A 1 230 ? 2.000 -15.000 5.895 1.00 85.56 230 HIS A C 1
ATOM 1889 O O . HIS A 1 230 ? 1.635 -16.165 5.985 1.00 85.56 230 HIS A O 1
ATOM 1895 N N . LYS A 1 231 ? 3.187 -14.607 6.369 1.00 85.50 231 LYS A N 1
ATOM 1896 C CA . LYS A 1 231 ? 4.133 -15.538 7.001 1.00 85.50 231 LYS A CA 1
ATOM 1897 C C . LYS A 1 231 ? 3.622 -16.162 8.303 1.00 85.50 231 LYS A C 1
ATOM 1899 O O . LYS A 1 231 ? 4.187 -17.157 8.740 1.00 85.50 231 LYS A O 1
ATOM 1904 N N . ILE A 1 232 ? 2.585 -15.599 8.928 1.00 87.81 232 ILE A N 1
ATOM 1905 C CA . ILE A 1 232 ? 1.962 -16.188 10.123 1.00 87.81 232 ILE A CA 1
ATOM 1906 C C . ILE A 1 232 ? 0.774 -17.105 9.784 1.00 87.81 232 ILE A C 1
ATOM 1908 O O . ILE A 1 232 ? 0.253 -17.780 10.665 1.00 87.81 232 ILE A O 1
ATOM 1912 N N . PHE A 1 233 ? 0.339 -17.163 8.519 1.00 89.50 233 PHE A N 1
ATOM 1913 C CA . PHE A 1 233 ? -0.900 -17.840 8.111 1.00 89.50 233 PHE A CA 1
ATOM 1914 C C . PHE A 1 233 ? -0.897 -19.360 8.292 1.00 89.50 233 PHE A C 1
ATOM 1916 O O . PHE A 1 233 ? -1.978 -19.946 8.342 1.00 89.50 233 PHE A O 1
ATOM 1923 N N . ASP A 1 234 ? 0.273 -19.984 8.420 1.00 89.31 234 ASP A N 1
ATOM 1924 C CA . ASP A 1 234 ? 0.392 -21.416 8.726 1.00 89.31 234 ASP A CA 1
ATOM 1925 C C . ASP A 1 234 ? 0.162 -21.718 10.216 1.00 89.31 234 ASP A C 1
ATOM 1927 O O . ASP A 1 234 ? -0.063 -22.863 10.598 1.00 89.31 234 ASP A O 1
ATOM 1931 N N . GLN A 1 235 ? 0.194 -20.689 11.070 1.00 92.44 235 GLN A N 1
ATOM 1932 C CA . GLN A 1 235 ? 0.033 -20.809 12.523 1.00 92.44 235 GLN A CA 1
ATOM 1933 C C . GLN A 1 235 ? -1.369 -20.413 13.004 1.00 92.44 235 GLN A C 1
ATOM 1935 O O . GLN A 1 235 ? -1.702 -20.645 14.161 1.00 92.44 235 GLN A O 1
ATOM 1940 N N . THR A 1 236 ? -2.190 -19.805 12.144 1.00 94.00 236 THR A N 1
ATOM 1941 C CA . THR A 1 236 ? -3.541 -19.332 12.478 1.00 94.00 236 THR A CA 1
ATOM 1942 C C . THR A 1 236 ? -4.498 -19.519 11.304 1.00 94.00 236 THR A C 1
ATOM 1944 O O . THR A 1 236 ? -4.124 -19.412 10.133 1.00 94.00 236 THR A O 1
ATOM 1947 N N . ARG A 1 237 ? -5.779 -19.749 11.608 1.00 93.06 237 ARG A N 1
ATOM 1948 C CA . ARG A 1 237 ? -6.847 -19.772 10.592 1.00 93.06 237 ARG A CA 1
ATOM 1949 C C . ARG A 1 237 ? -7.320 -18.376 10.196 1.00 93.06 237 ARG A C 1
ATOM 1951 O O . ARG A 1 237 ? -8.029 -18.241 9.201 1.00 93.06 237 ARG A O 1
ATOM 1958 N N . TRP A 1 238 ? -6.941 -17.349 10.952 1.00 94.94 238 TRP A N 1
ATOM 1959 C CA . TRP A 1 238 ? -7.313 -15.969 10.676 1.00 94.94 238 TRP A CA 1
ATOM 1960 C C . TRP A 1 238 ? -6.795 -15.505 9.312 1.00 94.94 238 TRP A C 1
ATOM 1962 O O . TRP A 1 238 ? -5.689 -15.852 8.888 1.00 94.94 238 TRP A O 1
ATOM 1972 N N . ARG A 1 239 ? -7.598 -14.692 8.625 1.00 93.50 239 ARG A N 1
ATOM 1973 C CA . ARG A 1 239 ? -7.246 -14.039 7.363 1.00 93.50 239 ARG A CA 1
ATOM 1974 C C . ARG A 1 239 ? -7.764 -12.598 7.371 1.00 93.50 239 ARG A C 1
ATOM 1976 O O . ARG A 1 239 ? -8.831 -12.353 7.933 1.00 93.50 239 ARG A O 1
ATOM 1983 N N . PRO A 1 240 ? -7.039 -11.646 6.758 1.00 95.00 240 PRO A N 1
ATOM 1984 C CA . PRO A 1 240 ? -7.450 -10.248 6.749 1.00 95.00 240 PRO A CA 1
ATOM 1985 C C . PRO A 1 240 ? -8.655 -10.012 5.829 1.00 95.00 240 PRO A C 1
ATOM 1987 O O . PRO A 1 240 ? -8.824 -10.684 4.814 1.00 95.00 240 PRO A O 1
ATOM 1990 N N . THR A 1 241 ? -9.455 -8.993 6.141 1.00 97.19 241 THR A N 1
ATOM 1991 C CA . THR A 1 241 ? -10.513 -8.480 5.255 1.00 97.19 241 THR A CA 1
ATOM 1992 C C . THR A 1 241 ? -9.921 -7.641 4.127 1.00 97.19 241 THR A C 1
ATOM 1994 O O . THR A 1 241 ? -10.367 -7.727 2.985 1.00 97.19 241 THR A O 1
ATOM 1997 N N . TYR A 1 242 ? -8.904 -6.841 4.454 1.00 96.50 242 TYR A N 1
ATOM 1998 C CA . TYR A 1 242 ? -8.215 -5.931 3.546 1.00 96.50 242 TYR A CA 1
ATOM 1999 C C . TYR A 1 242 ? -6.709 -6.127 3.644 1.00 96.50 242 TYR A C 1
ATOM 2001 O O . TYR A 1 242 ? -6.174 -6.297 4.736 1.00 96.50 242 TYR A O 1
ATOM 2009 N N . MET A 1 243 ? -6.012 -6.077 2.514 1.00 93.31 243 MET A N 1
ATOM 2010 C CA . MET A 1 243 ? -4.556 -6.162 2.477 1.00 93.31 243 MET A CA 1
ATOM 2011 C C . MET A 1 243 ? -3.964 -4.834 2.014 1.00 93.31 243 MET A C 1
ATOM 2013 O O . MET A 1 243 ? -4.457 -4.237 1.062 1.00 93.31 243 MET A O 1
ATOM 2017 N N . CYS A 1 244 ? -2.890 -4.380 2.656 1.00 93.06 244 CYS A N 1
ATOM 2018 C CA . CYS A 1 244 ? -2.222 -3.123 2.328 1.00 93.06 244 CYS A CA 1
ATOM 2019 C C . CYS A 1 244 ? -0.720 -3.321 2.104 1.00 93.06 244 CYS A C 1
ATOM 2021 O O . CYS A 1 244 ? -0.027 -3.936 2.917 1.00 93.06 244 CYS A O 1
ATOM 2023 N N . ALA A 1 245 ? -0.190 -2.755 1.020 1.00 89.00 245 ALA A N 1
ATOM 2024 C CA . ALA A 1 245 ? 1.240 -2.802 0.722 1.00 89.00 245 ALA A CA 1
ATOM 2025 C C . ALA A 1 245 ? 1.698 -1.524 0.005 1.00 89.00 245 ALA A C 1
ATOM 2027 O O . ALA A 1 245 ? 1.330 -1.250 -1.135 1.00 89.00 245 ALA A O 1
ATOM 2028 N N . ILE A 1 246 ? 2.521 -0.721 0.682 1.00 87.44 246 ILE A N 1
ATOM 2029 C CA . ILE A 1 246 ? 2.995 0.575 0.158 1.00 87.44 246 ILE A CA 1
ATOM 2030 C C . ILE A 1 246 ? 4.517 0.659 0.001 1.00 87.44 246 ILE A C 1
ATOM 2032 O O . ILE A 1 246 ? 5.031 1.683 -0.456 1.00 87.44 246 ILE A O 1
ATOM 2036 N N . ASP A 1 247 ? 5.229 -0.400 0.386 1.00 83.38 247 ASP A N 1
ATO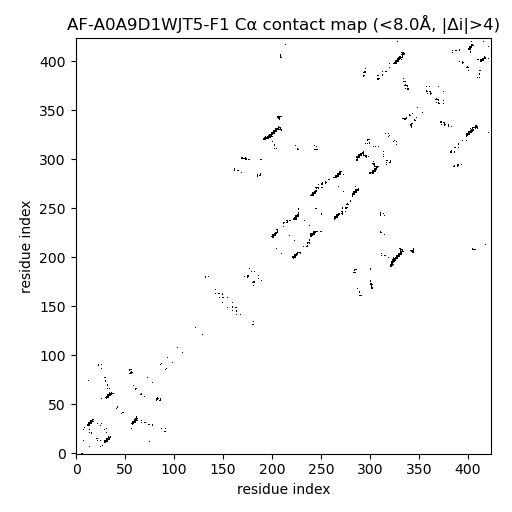M 2037 C CA . ASP A 1 247 ? 6.665 -0.528 0.172 1.00 83.38 247 ASP A CA 1
ATOM 2038 C C . ASP A 1 247 ? 6.921 -1.000 -1.264 1.00 83.38 247 ASP A C 1
ATOM 2040 O O . ASP A 1 247 ? 6.346 -1.984 -1.732 1.00 83.38 247 ASP A O 1
ATOM 2044 N N . LYS A 1 248 ? 7.737 -0.237 -1.989 1.00 78.38 248 LYS A N 1
ATOM 2045 C CA . LYS A 1 248 ? 7.970 -0.440 -3.420 1.00 78.38 248 LYS A CA 1
ATOM 2046 C C . LYS A 1 248 ? 8.911 -1.597 -3.720 1.00 78.38 248 LYS A C 1
ATOM 2048 O O . LYS A 1 248 ? 8.792 -2.183 -4.789 1.00 78.38 248 LYS A O 1
ATOM 2053 N N . GLU A 1 249 ? 9.864 -1.858 -2.836 1.00 74.19 249 GLU A N 1
ATOM 2054 C CA . GLU A 1 249 ? 10.824 -2.948 -3.013 1.00 74.19 249 GLU A CA 1
ATOM 2055 C C . GLU A 1 249 ? 10.163 -4.258 -2.587 1.00 74.19 249 GLU A C 1
ATOM 2057 O O . GLU A 1 249 ? 10.230 -5.269 -3.284 1.00 74.19 249 GLU A O 1
ATOM 2062 N N . LEU A 1 250 ? 9.400 -4.207 -1.493 1.00 75.06 250 LEU A N 1
ATOM 2063 C CA . LEU A 1 250 ? 8.628 -5.342 -1.021 1.00 75.06 250 LEU A CA 1
ATOM 2064 C C . LEU A 1 250 ? 7.594 -5.804 -2.055 1.00 75.06 250 LEU A C 1
ATOM 2066 O O . LEU A 1 250 ? 7.527 -6.992 -2.367 1.00 75.06 250 LEU A O 1
ATOM 2070 N N . ILE A 1 251 ? 6.792 -4.879 -2.600 1.00 76.19 251 ILE A N 1
ATOM 2071 C CA . ILE A 1 251 ? 5.746 -5.244 -3.563 1.00 76.19 251 ILE A CA 1
ATOM 2072 C C . ILE A 1 251 ? 6.346 -5.846 -4.836 1.00 76.19 251 ILE A C 1
ATOM 2074 O O . ILE A 1 251 ? 5.762 -6.763 -5.397 1.00 76.19 251 ILE A O 1
ATOM 2078 N N . TYR A 1 252 ? 7.525 -5.382 -5.260 1.00 73.12 252 TYR A N 1
ATOM 2079 C CA . TYR A 1 252 ? 8.205 -5.902 -6.442 1.00 73.12 252 TYR A CA 1
ATOM 2080 C C . TYR A 1 252 ? 8.558 -7.389 -6.284 1.00 73.12 252 TYR A C 1
ATOM 2082 O O . TYR A 1 252 ? 8.355 -8.174 -7.206 1.00 73.12 252 TYR A O 1
ATOM 2090 N N . HIS A 1 253 ? 9.027 -7.796 -5.100 1.00 68.62 253 HIS A N 1
ATOM 2091 C CA . HIS A 1 253 ? 9.469 -9.170 -4.846 1.00 68.62 253 HIS A CA 1
ATOM 2092 C C . HIS A 1 253 ? 8.360 -10.133 -4.418 1.00 68.62 253 HIS A C 1
ATOM 2094 O O . HIS A 1 253 ? 8.434 -11.322 -4.719 1.00 68.62 253 HIS A O 1
ATOM 2100 N N . LEU A 1 254 ? 7.348 -9.656 -3.696 1.00 65.25 254 LEU A N 1
ATOM 2101 C CA . LEU A 1 254 ? 6.287 -10.527 -3.187 1.00 65.25 254 LEU A CA 1
ATOM 2102 C C . LEU A 1 254 ? 5.184 -10.806 -4.208 1.00 65.25 254 LEU A C 1
ATOM 2104 O O . LEU A 1 254 ? 4.430 -11.765 -4.044 1.00 65.25 254 LEU A O 1
ATOM 2108 N N . TYR A 1 255 ? 5.061 -9.971 -5.243 1.00 61.50 255 TYR A N 1
ATOM 2109 C CA . TYR A 1 255 ? 3.910 -9.995 -6.140 1.00 61.50 255 TYR A CA 1
ATOM 2110 C C . TYR A 1 255 ? 3.641 -11.329 -6.861 1.00 61.50 255 TYR A C 1
ATOM 2112 O O . TYR A 1 255 ? 2.473 -11.716 -6.901 1.00 61.50 255 TYR A O 1
ATOM 2120 N N . PRO A 1 256 ? 4.638 -12.102 -7.337 1.00 58.66 256 PRO A N 1
ATOM 2121 C CA . PRO A 1 256 ? 4.373 -13.387 -7.997 1.00 58.66 256 PRO A CA 1
ATOM 2122 C C . PRO A 1 256 ? 3.592 -14.405 -7.141 1.00 58.66 256 PRO A C 1
ATOM 2124 O O . PRO A 1 256 ? 3.060 -15.375 -7.674 1.00 58.66 256 PRO A O 1
ATOM 2127 N N . ARG A 1 257 ? 3.502 -14.193 -5.818 1.00 61.22 257 ARG A N 1
ATOM 2128 C CA . ARG A 1 257 ? 2.716 -15.018 -4.883 1.00 61.22 257 ARG A CA 1
ATOM 2129 C C . ARG A 1 257 ? 1.340 -14.433 -4.553 1.00 61.22 257 ARG A C 1
ATOM 2131 O O . ARG A 1 257 ? 0.454 -15.165 -4.117 1.00 61.22 257 ARG A O 1
ATOM 2138 N N . PHE A 1 258 ? 1.132 -13.133 -4.787 1.00 62.19 258 PHE A N 1
ATOM 2139 C CA . PHE A 1 258 ? -0.062 -12.429 -4.319 1.00 62.19 258 PHE A CA 1
ATOM 2140 C C . PHE A 1 258 ? -1.357 -12.910 -4.991 1.00 62.19 258 PHE A C 1
ATOM 2142 O O . PHE A 1 258 ? -2.386 -13.007 -4.333 1.00 62.19 258 PHE A O 1
ATOM 2149 N N . GLU A 1 259 ? -1.314 -13.260 -6.276 1.00 54.34 259 GLU A N 1
ATOM 2150 C CA . GLU A 1 259 ? -2.512 -13.671 -7.022 1.00 54.34 259 GLU A CA 1
ATOM 2151 C C . GLU A 1 259 ? -3.073 -15.029 -6.564 1.00 54.34 259 GLU A C 1
ATOM 2153 O O . GLU A 1 259 ? -4.286 -15.221 -6.539 1.00 54.34 259 GLU A O 1
ATOM 2158 N N . LYS A 1 260 ? -2.203 -15.954 -6.135 1.00 59.69 260 LYS A N 1
ATOM 2159 C CA . LYS A 1 260 ? -2.615 -17.283 -5.652 1.00 59.69 260 LYS A CA 1
ATOM 2160 C C . LYS A 1 260 ? -2.973 -17.300 -4.165 1.00 59.69 260 LYS A C 1
ATOM 2162 O O . LYS A 1 260 ? -3.828 -18.080 -3.761 1.00 59.69 260 LYS A O 1
ATOM 2167 N N . GLU A 1 261 ? -2.329 -16.462 -3.353 1.00 62.53 261 GLU A N 1
ATOM 2168 C CA . GLU A 1 261 ? -2.442 -16.521 -1.887 1.00 62.53 261 GLU A CA 1
ATOM 2169 C C . GLU A 1 261 ? -3.409 -15.476 -1.287 1.00 62.53 261 GLU A C 1
ATOM 2171 O O . GLU A 1 261 ? -3.831 -15.623 -0.137 1.00 62.53 261 GLU A O 1
ATOM 2176 N N . PHE A 1 262 ? -3.801 -14.432 -2.034 1.00 69.56 262 PHE A N 1
ATOM 2177 C CA . PHE A 1 262 ? -4.548 -13.290 -1.485 1.00 69.56 262 PHE A CA 1
ATOM 2178 C C . PHE A 1 262 ? -5.814 -12.963 -2.295 1.00 69.56 262 PHE A C 1
ATOM 2180 O O . PHE A 1 262 ? -5.824 -12.025 -3.091 1.00 69.56 262 PHE A O 1
ATOM 2187 N N . PRO A 1 263 ? -6.939 -13.654 -2.037 1.00 80.12 263 PRO A N 1
ATOM 2188 C CA . PRO A 1 263 ? -8.238 -13.356 -2.660 1.00 80.12 263 PRO A CA 1
ATOM 2189 C C . PRO A 1 263 ? -8.921 -12.073 -2.125 1.00 80.12 263 PRO A C 1
ATOM 2191 O O . PRO A 1 263 ? -10.083 -11.786 -2.457 1.00 80.12 263 PRO A O 1
ATOM 2194 N N . TYR A 1 264 ? -8.229 -11.316 -1.270 1.00 86.06 264 TYR A N 1
ATOM 2195 C CA . TYR A 1 264 ? -8.726 -10.137 -0.560 1.00 86.06 264 TYR A CA 1
ATOM 2196 C C . TYR A 1 264 ? -8.452 -8.851 -1.356 1.00 86.06 264 TYR A C 1
ATOM 2198 O O . TYR A 1 264 ? -7.485 -8.800 -2.118 1.00 86.06 264 TYR A O 1
ATOM 2206 N N . PRO A 1 265 ? -9.250 -7.783 -1.175 1.00 93.81 265 PRO A N 1
ATOM 2207 C CA . PRO A 1 265 ? -8.925 -6.480 -1.740 1.00 93.81 265 PRO A CA 1
ATOM 2208 C C . PRO A 1 265 ? -7.545 -5.989 -1.295 1.00 93.81 265 PRO A C 1
ATOM 2210 O O . PRO A 1 265 ? -7.243 -5.962 -0.099 1.00 93.81 265 PRO A O 1
ATOM 2213 N N . LEU A 1 266 ? -6.728 -5.591 -2.270 1.00 92.50 266 LEU A N 1
ATOM 2214 C CA . LEU A 1 266 ? -5.364 -5.117 -2.070 1.00 92.50 266 LEU A CA 1
ATOM 2215 C C . LEU A 1 266 ? -5.295 -3.611 -2.322 1.00 92.50 266 LEU A C 1
ATOM 2217 O O . LEU A 1 266 ? -5.591 -3.143 -3.421 1.00 92.50 266 LEU A O 1
ATOM 2221 N N . PHE A 1 267 ? -4.844 -2.862 -1.321 1.00 94.38 267 PHE A N 1
ATOM 2222 C CA . PHE A 1 267 ? -4.624 -1.426 -1.400 1.00 94.38 267 PHE A CA 1
ATOM 2223 C C . PHE A 1 267 ? -3.134 -1.098 -1.449 1.00 94.38 267 PHE A C 1
ATOM 2225 O O . PHE A 1 267 ? -2.346 -1.509 -0.593 1.00 94.38 267 PHE A O 1
ATOM 2232 N N . VAL A 1 268 ? -2.747 -0.309 -2.446 1.00 92.31 268 VAL A N 1
ATOM 2233 C CA . VAL A 1 268 ? -1.365 0.144 -2.645 1.00 92.31 268 VAL A CA 1
ATOM 2234 C C . VAL A 1 268 ? -1.318 1.654 -2.865 1.00 92.31 268 VAL A C 1
ATOM 2236 O O . VAL A 1 268 ? -2.328 2.304 -3.134 1.00 92.31 268 VAL A O 1
ATOM 2239 N N . ASN A 1 269 ? -0.128 2.247 -2.804 1.00 91.62 269 ASN A N 1
ATOM 2240 C CA . ASN A 1 269 ? 0.062 3.607 -3.306 1.00 91.62 269 ASN A CA 1
ATOM 2241 C C . ASN A 1 269 ? 0.394 3.604 -4.805 1.00 91.62 269 ASN A C 1
ATOM 2243 O O . ASN A 1 269 ? 0.855 2.599 -5.352 1.00 91.62 269 ASN A O 1
ATOM 2247 N N . ARG A 1 270 ? 0.200 4.741 -5.484 1.00 90.50 270 ARG A N 1
ATOM 2248 C CA . ARG A 1 270 ? 0.485 4.862 -6.923 1.00 90.50 270 ARG A CA 1
ATOM 2249 C C . ARG A 1 270 ? 1.932 4.510 -7.261 1.00 90.50 270 ARG A C 1
ATOM 2251 O O . ARG A 1 270 ? 2.212 3.972 -8.328 1.00 90.50 270 ARG A O 1
ATOM 2258 N N . ALA A 1 271 ? 2.861 4.836 -6.374 1.00 87.56 271 ALA A N 1
ATOM 2259 C CA . ALA A 1 271 ? 4.271 4.602 -6.618 1.00 87.56 271 ALA A CA 1
ATOM 2260 C C . ALA A 1 271 ? 4.679 3.114 -6.527 1.00 87.56 271 ALA A C 1
ATOM 2262 O O . ALA A 1 271 ? 5.605 2.717 -7.230 1.00 87.56 271 ALA A O 1
ATOM 2263 N N . SER A 1 272 ? 3.989 2.316 -5.714 1.00 87.56 272 SER A N 1
ATOM 2264 C CA . SER A 1 272 ? 4.083 0.858 -5.623 1.00 87.56 272 SER A CA 1
ATOM 2265 C C . SER A 1 272 ? 3.351 0.210 -6.788 1.00 87.56 272 SER A C 1
ATOM 2267 O O . SER A 1 272 ? 3.944 -0.620 -7.461 1.00 87.56 272 SER A O 1
ATOM 2269 N N . TYR A 1 273 ? 2.134 0.671 -7.108 1.00 88.69 273 TYR A N 1
ATOM 2270 C CA . TYR A 1 273 ? 1.369 0.233 -8.284 1.00 88.69 273 TYR A CA 1
ATOM 2271 C C . TYR A 1 273 ? 2.203 0.277 -9.571 1.00 88.69 273 TYR A C 1
ATOM 2273 O O . TYR A 1 273 ? 2.246 -0.682 -10.333 1.00 88.69 273 TYR A O 1
ATOM 2281 N N . ASN A 1 274 ? 2.919 1.383 -9.799 1.00 88.69 274 ASN A N 1
ATOM 2282 C CA . ASN A 1 274 ? 3.750 1.561 -10.992 1.00 88.69 274 ASN A CA 1
ATOM 2283 C C . ASN A 1 274 ? 4.960 0.603 -11.062 1.00 88.69 274 ASN A C 1
ATOM 2285 O O . ASN A 1 274 ? 5.638 0.581 -12.083 1.00 88.69 274 ASN A O 1
ATOM 2289 N N . ARG A 1 275 ? 5.281 -0.116 -9.980 1.00 85.06 275 ARG A N 1
ATOM 2290 C CA . ARG A 1 275 ? 6.378 -1.094 -9.909 1.00 85.06 275 ARG A CA 1
ATOM 2291 C C . ARG A 1 275 ? 5.893 -2.539 -9.836 1.00 85.06 275 ARG A C 1
ATOM 2293 O O . ARG A 1 275 ? 6.721 -3.442 -9.800 1.00 85.06 275 ARG A O 1
ATOM 2300 N N . MET A 1 276 ? 4.584 -2.763 -9.781 1.00 82.69 276 MET A N 1
ATOM 2301 C CA . MET A 1 276 ? 4.029 -4.113 -9.784 1.00 82.69 276 MET A CA 1
ATOM 2302 C C . MET A 1 276 ? 4.236 -4.761 -11.154 1.00 82.69 276 MET A C 1
ATOM 2304 O O . MET A 1 276 ? 4.130 -4.091 -12.179 1.00 82.69 276 MET A O 1
ATOM 2308 N N . GLN A 1 277 ? 4.523 -6.063 -11.151 1.00 78.44 277 GLN A N 1
ATOM 2309 C CA . GLN A 1 277 ? 4.712 -6.850 -12.373 1.00 78.44 277 GLN A CA 1
ATOM 2310 C C . GLN A 1 277 ? 3.396 -7.416 -12.926 1.00 78.44 277 GLN A C 1
ATOM 2312 O O . GLN A 1 277 ? 3.318 -7.712 -14.113 1.00 78.44 277 GLN A O 1
ATOM 2317 N N . ALA A 1 278 ? 2.352 -7.527 -12.100 1.00 77.94 278 ALA A N 1
ATOM 2318 C CA . ALA A 1 278 ? 0.986 -7.748 -12.566 1.00 77.94 278 ALA A CA 1
ATOM 2319 C C . ALA A 1 278 ? -0.037 -7.087 -11.628 1.00 77.94 278 ALA A C 1
ATOM 2321 O O . ALA A 1 278 ? 0.320 -6.490 -10.606 1.00 77.94 278 ALA A O 1
ATOM 2322 N N . TYR A 1 279 ? -1.312 -7.148 -12.012 1.00 83.19 279 TYR A N 1
ATOM 2323 C CA . TYR A 1 279 ? -2.404 -6.419 -11.373 1.00 83.19 279 TYR A CA 1
ATOM 2324 C C . TYR A 1 279 ? -3.547 -7.388 -11.028 1.00 83.19 279 TYR A C 1
ATOM 2326 O O . TYR A 1 279 ? -4.262 -7.807 -11.935 1.00 83.19 279 TYR A O 1
ATOM 2334 N N . PRO A 1 280 ? -3.734 -7.761 -9.744 1.00 80.06 280 PRO A N 1
ATOM 2335 C CA . PRO A 1 280 ? -4.809 -8.656 -9.349 1.00 80.06 280 PRO A CA 1
ATOM 2336 C C . PRO A 1 280 ? -6.159 -7.949 -9.488 1.00 80.06 280 PRO A C 1
ATOM 2338 O O . PRO A 1 280 ? -6.250 -6.726 -9.368 1.00 80.06 280 PRO A O 1
ATOM 2341 N N . GLU A 1 281 ? -7.220 -8.728 -9.677 1.00 81.50 281 GLU A N 1
ATOM 2342 C CA . GLU A 1 281 ? -8.564 -8.212 -9.972 1.00 81.50 281 GLU A CA 1
ATOM 2343 C C . GLU A 1 281 ? -9.069 -7.204 -8.921 1.00 81.50 281 GLU A C 1
ATOM 2345 O O . GLU A 1 281 ? -9.661 -6.176 -9.251 1.00 81.50 281 GLU A O 1
ATOM 2350 N N . LYS A 1 282 ? -8.796 -7.457 -7.634 1.00 88.38 282 LYS A N 1
ATOM 2351 C CA . LYS A 1 282 ? -9.242 -6.608 -6.514 1.00 88.38 282 LYS A CA 1
ATOM 2352 C C . LYS A 1 282 ? -8.184 -5.594 -6.057 1.00 88.38 282 LYS A C 1
ATOM 2354 O O . LYS A 1 282 ? -8.071 -5.324 -4.861 1.00 88.38 282 LYS A O 1
ATOM 2359 N N . LEU A 1 283 ? -7.391 -5.058 -6.983 1.00 91.06 283 LEU A N 1
ATOM 2360 C CA . LEU A 1 283 ? -6.364 -4.055 -6.694 1.00 91.06 283 LEU A CA 1
ATOM 2361 C C . LEU A 1 283 ? -6.893 -2.627 -6.780 1.00 91.06 283 LEU A C 1
ATOM 2363 O O . LEU A 1 283 ? -7.344 -2.181 -7.830 1.00 91.06 283 LEU A O 1
ATOM 2367 N N . THR A 1 284 ? -6.671 -1.857 -5.720 1.00 94.62 284 THR A N 1
ATOM 2368 C CA . THR A 1 284 ? -6.912 -0.416 -5.698 1.00 94.62 284 THR A CA 1
ATOM 2369 C C . THR A 1 284 ? -5.636 0.336 -5.325 1.00 94.62 284 THR A C 1
ATOM 2371 O O . THR A 1 284 ? -5.027 0.092 -4.286 1.00 94.62 284 THR A O 1
ATOM 2374 N N . TYR A 1 285 ? -5.231 1.307 -6.140 1.00 93.88 285 TYR A N 1
ATOM 2375 C CA . TYR A 1 285 ? -4.187 2.264 -5.797 1.00 93.88 285 TYR A CA 1
ATOM 2376 C C . TYR A 1 285 ? -4.766 3.606 -5.336 1.00 93.88 285 TYR A C 1
ATOM 2378 O O . TYR A 1 285 ? -5.743 4.127 -5.886 1.00 93.88 285 TYR A O 1
ATOM 2386 N N . VAL A 1 286 ? -4.072 4.229 -4.387 1.00 93.94 286 VAL A N 1
ATOM 2387 C CA . VAL A 1 286 ? -4.320 5.599 -3.921 1.00 93.94 286 VAL A CA 1
ATOM 2388 C C . VAL A 1 286 ? -3.219 6.522 -4.436 1.00 93.94 286 VAL A C 1
ATOM 2390 O O . VAL A 1 286 ? -2.038 6.160 -4.467 1.00 93.94 286 VAL A O 1
ATOM 2393 N N . GLN A 1 287 ? -3.586 7.731 -4.865 1.00 91.44 287 GLN A N 1
A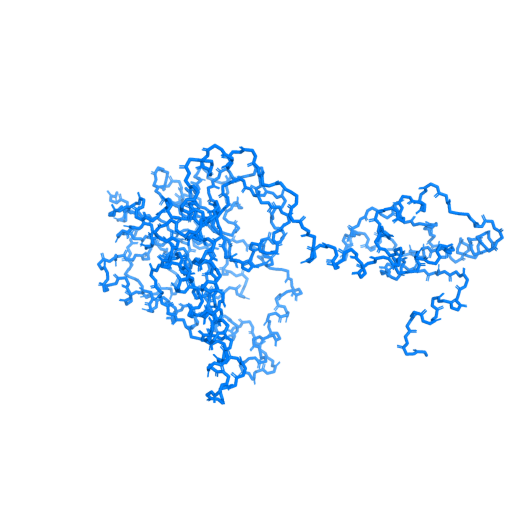TOM 2394 C CA . GLN A 1 287 ? -2.601 8.715 -5.311 1.00 91.44 287 GLN A CA 1
ATOM 2395 C C . GLN A 1 287 ? -1.744 9.214 -4.155 1.00 91.44 287 GLN A C 1
ATOM 2397 O O . GLN A 1 287 ? -2.244 9.421 -3.057 1.00 91.44 287 GLN A O 1
ATOM 2402 N N . ASN A 1 288 ? -0.457 9.449 -4.408 1.00 88.50 288 ASN A N 1
ATOM 2403 C CA . ASN A 1 288 ? 0.462 9.901 -3.372 1.00 88.50 288 ASN A CA 1
ATOM 2404 C C . ASN A 1 288 ? 1.328 11.080 -3.823 1.00 88.50 288 ASN A C 1
ATOM 2406 O O . ASN A 1 288 ? 1.840 11.098 -4.947 1.00 88.50 288 ASN A O 1
ATOM 2410 N N . ILE A 1 289 ? 1.515 12.054 -2.930 1.00 85.12 289 ILE A N 1
ATOM 2411 C CA . ILE A 1 289 ? 2.424 13.193 -3.124 1.00 85.12 289 ILE A CA 1
ATOM 2412 C C . ILE A 1 289 ? 3.498 13.148 -2.045 1.00 85.12 289 ILE A C 1
ATOM 2414 O O . ILE A 1 289 ? 3.195 13.162 -0.860 1.00 85.12 289 ILE A O 1
ATOM 2418 N N . SER A 1 290 ? 4.763 13.127 -2.450 1.00 78.31 290 SER A N 1
ATOM 2419 C CA . SER A 1 290 ? 5.876 13.227 -1.507 1.00 78.31 290 SER A CA 1
ATOM 2420 C C . SER A 1 290 ? 6.085 14.676 -1.050 1.00 78.31 290 SER A C 1
ATOM 2422 O O . SER A 1 290 ? 6.248 15.566 -1.883 1.00 78.31 290 SER A O 1
ATOM 2424 N N . ASP A 1 291 ? 6.135 14.875 0.264 1.00 76.00 291 ASP A N 1
ATOM 2425 C CA . ASP A 1 291 ? 6.586 16.091 0.960 1.00 76.00 291 ASP A CA 1
ATOM 2426 C C . ASP A 1 291 ? 7.572 15.665 2.067 1.00 76.00 291 ASP A C 1
ATOM 2428 O O . ASP A 1 291 ? 7.747 14.466 2.282 1.00 76.00 291 ASP A O 1
ATOM 2432 N N . ASP A 1 292 ? 8.241 16.594 2.746 1.00 70.62 292 ASP A N 1
ATOM 2433 C CA . ASP A 1 292 ? 9.095 16.309 3.913 1.00 70.62 292 ASP A CA 1
ATOM 2434 C C . ASP A 1 292 ? 8.329 16.394 5.246 1.00 70.62 292 ASP A C 1
ATOM 2436 O O . ASP A 1 292 ? 8.832 15.933 6.280 1.00 70.62 292 ASP A O 1
ATOM 2440 N N . ARG A 1 293 ? 7.131 16.988 5.225 1.00 78.50 293 ARG A N 1
ATOM 2441 C CA . ARG A 1 293 ? 6.195 17.073 6.348 1.00 78.50 293 ARG A CA 1
ATOM 2442 C C . ARG A 1 293 ? 5.046 16.091 6.150 1.00 78.50 293 ARG A C 1
ATOM 2444 O O . ARG A 1 293 ? 4.577 15.897 5.031 1.00 78.50 293 ARG A O 1
ATOM 2451 N N . TYR A 1 294 ? 4.578 15.515 7.248 1.00 85.56 294 TYR A N 1
ATOM 2452 C CA . TYR A 1 294 ? 3.406 14.650 7.258 1.00 85.56 294 TYR A CA 1
ATOM 2453 C C . TYR A 1 294 ? 2.156 15.451 7.652 1.00 85.56 294 TYR A C 1
ATOM 2455 O O . TYR A 1 294 ? 2.224 16.320 8.521 1.00 85.56 294 TYR A O 1
ATOM 2463 N N . TRP A 1 295 ? 1.026 15.182 6.998 1.00 85.88 295 TRP A N 1
ATOM 2464 C CA . TRP A 1 295 ? -0.297 15.667 7.395 1.00 85.88 295 TRP A CA 1
ATOM 2465 C C . TRP A 1 295 ? -1.386 14.748 6.848 1.00 85.88 295 TRP A C 1
ATOM 2467 O O . TRP A 1 295 ? -1.216 14.143 5.789 1.00 85.88 295 TRP A O 1
ATOM 2477 N N . VAL A 1 296 ? -2.523 14.706 7.541 1.00 88.75 296 VAL A N 1
ATOM 2478 C CA . VAL A 1 296 ? -3.696 13.945 7.103 1.00 88.75 296 VAL A CA 1
ATOM 2479 C C . VAL A 1 296 ? -4.545 14.803 6.170 1.00 88.75 296 VAL A C 1
ATOM 2481 O O . VAL A 1 296 ? -4.954 15.908 6.531 1.00 88.75 296 VAL A O 1
ATOM 2484 N N . HIS A 1 297 ? -4.802 14.304 4.959 1.00 84.19 297 HIS A N 1
ATOM 2485 C CA . HIS A 1 297 ? -5.682 14.982 3.996 1.00 84.19 297 HIS A CA 1
ATOM 2486 C C . HIS A 1 297 ? -7.160 14.635 4.218 1.00 84.19 297 HIS A C 1
ATOM 2488 O O . HIS A 1 297 ? -8.025 15.493 4.071 1.00 84.1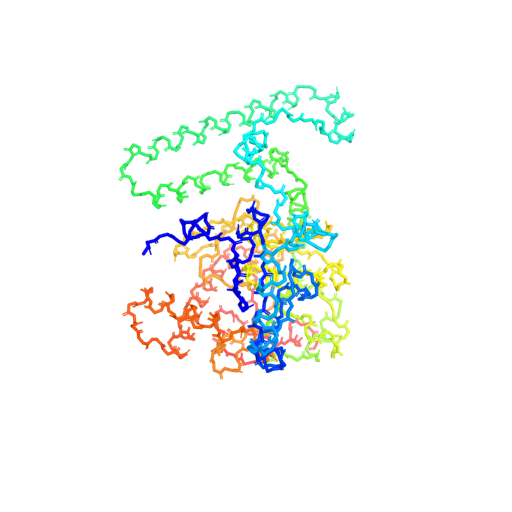9 297 HIS A O 1
ATOM 2494 N N . GLY A 1 298 ? -7.453 13.390 4.601 1.00 81.38 298 GLY A N 1
ATOM 2495 C CA . GLY A 1 298 ? -8.802 12.933 4.953 1.00 81.38 298 GLY A CA 1
ATOM 2496 C C . GLY A 1 298 ? -9.649 12.396 3.795 1.00 81.38 298 GLY A C 1
ATOM 2497 O O . GLY A 1 298 ? -10.571 11.624 4.037 1.00 81.38 298 GLY A O 1
ATOM 2498 N N . ASP A 1 299 ? -9.332 12.734 2.539 1.00 88.31 299 ASP A N 1
ATOM 2499 C CA . ASP A 1 299 ? -9.992 12.145 1.361 1.00 88.31 299 ASP A CA 1
ATOM 2500 C C . ASP A 1 299 ? -8.991 11.452 0.427 1.00 88.31 299 ASP A C 1
ATOM 2502 O O . ASP A 1 299 ? -8.277 12.086 -0.353 1.00 88.31 299 ASP A O 1
ATOM 2506 N N . MET A 1 300 ? -8.971 10.120 0.460 1.00 91.38 300 MET A N 1
ATOM 2507 C CA . MET A 1 300 ? -8.075 9.324 -0.379 1.00 91.38 300 MET A CA 1
ATOM 2508 C C . MET A 1 300 ? -8.385 9.397 -1.886 1.00 91.38 300 MET A C 1
ATOM 2510 O O . MET A 1 300 ? -7.548 8.985 -2.693 1.00 91.38 300 MET A O 1
ATOM 2514 N N . MET A 1 301 ? -9.527 9.956 -2.308 1.00 88.56 301 MET A N 1
ATOM 2515 C CA . MET A 1 301 ? -9.818 10.192 -3.734 1.00 88.56 301 MET A CA 1
ATOM 2516 C C . MET A 1 301 ? -8.933 11.275 -4.358 1.00 88.56 301 MET A C 1
ATOM 2518 O O . MET A 1 301 ? -8.692 11.256 -5.577 1.00 88.56 301 MET A O 1
ATOM 2522 N N . ASP A 1 302 ? -8.463 12.209 -3.532 1.00 85.44 302 ASP A N 1
ATOM 2523 C CA . ASP A 1 302 ? -7.526 13.252 -3.923 1.00 85.44 302 ASP A CA 1
ATOM 2524 C C . ASP A 1 302 ? -6.121 12.646 -3.991 1.00 85.44 302 ASP A C 1
ATOM 2526 O O . ASP A 1 302 ? -5.613 12.332 -5.076 1.00 85.44 302 ASP A O 1
ATOM 2530 N N . TYR A 1 303 ? -5.503 12.496 -2.820 1.00 83.06 303 TYR A N 1
ATOM 2531 C CA . TYR A 1 303 ? -4.193 11.906 -2.587 1.00 83.06 303 TYR A CA 1
ATOM 2532 C C . TYR A 1 303 ? -3.965 11.720 -1.081 1.00 83.06 303 TYR A C 1
ATOM 2534 O O . TYR A 1 303 ? -4.585 12.393 -0.260 1.00 83.06 303 TYR A O 1
ATOM 2542 N N . TYR A 1 304 ? -3.001 10.874 -0.729 1.00 85.94 304 TYR A N 1
ATOM 2543 C CA . TYR A 1 304 ? -2.415 10.824 0.610 1.00 85.94 304 TYR A CA 1
ATOM 2544 C C . TYR A 1 304 ? -0.942 11.264 0.575 1.00 85.94 304 TYR A C 1
ATOM 2546 O O . TYR A 1 304 ? -0.316 11.353 -0.493 1.00 85.94 304 TYR A O 1
ATOM 2554 N N . VAL A 1 305 ? -0.378 11.567 1.742 1.00 80.19 305 VAL A N 1
ATOM 2555 C CA . VAL A 1 305 ? 0.989 12.087 1.866 1.00 80.19 305 VAL A CA 1
ATOM 2556 C C . VAL A 1 305 ? 1.858 11.073 2.609 1.00 80.19 305 VAL A C 1
ATOM 2558 O O . VAL A 1 305 ? 1.880 11.060 3.832 1.00 80.19 305 VAL A O 1
ATOM 2561 N N . PRO A 1 306 ? 2.635 10.232 1.900 1.00 69.56 306 PRO A N 1
ATOM 2562 C CA . PRO A 1 306 ? 3.462 9.193 2.515 1.00 69.56 306 PRO A CA 1
ATOM 2563 C C . PRO A 1 306 ? 4.701 9.721 3.241 1.00 69.56 306 PRO A C 1
ATOM 2565 O O . PRO A 1 306 ? 5.579 8.923 3.554 1.00 69.56 306 PRO A O 1
ATOM 2568 N N . SER A 1 307 ? 4.864 11.037 3.413 1.00 61.53 307 SER A N 1
ATOM 2569 C CA . SER A 1 307 ? 6.107 11.624 3.915 1.00 61.53 307 SER A CA 1
ATOM 2570 C C . SER A 1 307 ? 6.555 10.947 5.203 1.00 61.53 307 SER A C 1
ATOM 2572 O O . SER A 1 307 ? 5.898 11.084 6.230 1.00 61.53 307 SER A O 1
ATOM 2574 N N . LYS A 1 308 ? 7.667 10.202 5.119 1.00 61.78 308 LYS A N 1
ATOM 2575 C CA . LYS A 1 308 ? 8.273 9.488 6.247 1.00 61.78 308 LYS A CA 1
ATOM 2576 C C . LYS A 1 308 ? 7.293 8.506 6.939 1.00 61.78 308 LYS A C 1
ATOM 2578 O O . LYS A 1 308 ? 7.551 8.020 8.023 1.00 61.78 308 LYS A O 1
ATOM 2583 N N . ALA A 1 309 ? 6.176 8.177 6.305 1.00 62.88 309 ALA A N 1
ATOM 2584 C CA . ALA A 1 309 ? 5.068 7.468 6.921 1.00 62.88 309 ALA A CA 1
ATOM 2585 C C . ALA A 1 309 ? 5.207 5.944 6.740 1.00 62.88 309 ALA A C 1
ATOM 2587 O O . ALA A 1 309 ? 5.830 5.470 5.786 1.00 62.88 309 ALA A O 1
ATOM 2588 N N . THR A 1 310 ? 4.627 5.166 7.652 1.00 81.44 310 THR A N 1
ATOM 2589 C CA . THR A 1 310 ? 4.646 3.693 7.616 1.00 81.44 310 THR A CA 1
ATOM 2590 C C . THR A 1 310 ? 3.420 3.144 6.883 1.00 81.44 310 THR A C 1
ATOM 2592 O O . THR A 1 310 ? 2.434 3.855 6.682 1.00 81.44 310 THR A O 1
ATOM 2595 N N . VAL A 1 311 ? 3.410 1.855 6.528 1.00 88.94 311 VAL A N 1
ATOM 2596 C CA . VAL A 1 311 ? 2.178 1.211 6.023 1.00 88.94 311 VAL A CA 1
ATOM 2597 C C . VAL A 1 311 ? 1.010 1.352 7.007 1.00 88.94 311 VAL A C 1
ATOM 2599 O O . VAL A 1 311 ? -0.125 1.509 6.572 1.00 88.94 311 VAL A O 1
ATOM 2602 N N . MET A 1 312 ? 1.287 1.417 8.316 1.00 92.44 312 MET A N 1
ATOM 2603 C CA . MET A 1 312 ? 0.269 1.664 9.341 1.00 92.44 312 MET A CA 1
ATOM 2604 C C . MET A 1 312 ? -0.402 3.028 9.181 1.00 92.44 312 MET A C 1
ATOM 2606 O O . MET A 1 312 ? -1.620 3.102 9.261 1.00 92.44 312 MET A O 1
ATOM 2610 N N . SER A 1 313 ? 0.353 4.096 8.902 1.00 91.94 313 SER A N 1
ATOM 2611 C CA . SER A 1 313 ? -0.238 5.424 8.659 1.00 91.94 313 SER A CA 1
ATOM 2612 C C . SER A 1 313 ? -1.179 5.434 7.448 1.00 91.94 313 SER A C 1
ATOM 2614 O O . SER A 1 313 ? -2.268 5.997 7.511 1.00 91.94 313 SER A O 1
ATOM 2616 N N . PHE A 1 314 ? -0.810 4.721 6.378 1.00 93.62 314 PHE A N 1
ATOM 2617 C CA . PHE A 1 314 ? -1.672 4.547 5.213 1.00 93.62 314 PHE A CA 1
ATOM 2618 C C . PHE A 1 314 ? -2.950 3.780 5.568 1.00 93.62 314 PHE A C 1
ATOM 2620 O O . PHE A 1 314 ? -4.035 4.199 5.179 1.00 93.62 314 PHE A O 1
ATOM 2627 N N . MET A 1 315 ? -2.839 2.689 6.333 1.00 96.38 315 MET A N 1
ATOM 2628 C CA . MET A 1 315 ? -4.004 1.926 6.789 1.00 96.38 315 MET A CA 1
ATOM 2629 C C . MET A 1 315 ? -4.912 2.737 7.715 1.00 96.38 315 MET A C 1
ATOM 2631 O O . MET A 1 315 ? -6.126 2.641 7.587 1.00 96.38 315 MET A O 1
ATOM 2635 N N . LEU A 1 316 ? -4.345 3.562 8.600 1.00 96.38 316 LEU A N 1
ATOM 2636 C CA . LEU A 1 316 ? -5.094 4.477 9.463 1.00 96.38 316 LEU A CA 1
ATOM 2637 C C . LEU A 1 316 ? -5.907 5.471 8.631 1.00 96.38 316 LEU A C 1
ATOM 2639 O O . LEU A 1 316 ? -7.119 5.572 8.804 1.00 96.38 316 LEU A O 1
ATOM 2643 N N . GLU A 1 317 ? -5.271 6.170 7.689 1.00 95.81 317 GLU A N 1
ATOM 2644 C CA . GLU A 1 317 ? -5.979 7.102 6.807 1.00 95.81 317 GLU A CA 1
ATOM 2645 C C . GLU A 1 317 ? -7.032 6.392 5.939 1.00 95.81 317 GLU A C 1
ATOM 2647 O O . GLU A 1 317 ? -8.114 6.939 5.717 1.00 95.81 317 GLU A O 1
ATOM 2652 N N . LEU A 1 318 ? -6.749 5.170 5.471 1.00 96.88 318 LEU A N 1
ATOM 2653 C CA . LEU A 1 318 ? -7.685 4.386 4.665 1.00 96.88 318 LEU A CA 1
ATOM 2654 C C . LEU A 1 318 ? -8.894 3.945 5.497 1.00 96.88 318 LEU A C 1
ATOM 2656 O O . LEU A 1 318 ? -10.024 4.079 5.038 1.00 96.88 318 LEU A O 1
ATOM 2660 N N . ALA A 1 319 ? -8.683 3.491 6.732 1.00 98.00 319 ALA A N 1
ATOM 2661 C CA . ALA A 1 319 ? -9.760 3.140 7.649 1.00 98.00 319 ALA A CA 1
ATOM 2662 C C . ALA A 1 319 ? -10.647 4.360 7.966 1.00 98.00 319 ALA A C 1
ATOM 2664 O O . ALA A 1 319 ? -11.875 4.271 7.905 1.00 98.00 319 ALA A O 1
ATOM 2665 N N . MET A 1 320 ? -10.046 5.530 8.202 1.00 97.19 320 MET A N 1
ATOM 2666 C CA . MET A 1 320 ? -10.801 6.776 8.386 1.00 97.19 320 MET A CA 1
ATOM 2667 C C . MET A 1 320 ? -11.621 7.139 7.136 1.00 97.19 320 MET A C 1
ATOM 2669 O O . MET A 1 320 ? -12.794 7.488 7.252 1.00 97.19 320 MET A O 1
ATOM 2673 N N . TYR A 1 321 ? -11.048 6.991 5.937 1.00 96.56 321 TYR A N 1
ATOM 2674 C CA . TYR A 1 321 ? -11.756 7.186 4.665 1.00 96.56 321 TYR A CA 1
ATOM 2675 C C . TYR A 1 321 ? -12.916 6.191 4.463 1.00 96.56 321 TYR A C 1
ATOM 2677 O O . TYR A 1 321 ? -13.952 6.532 3.885 1.00 96.56 321 TYR A O 1
ATOM 2685 N N . MET A 1 322 ? -12.763 4.965 4.963 1.00 97.88 322 MET A N 1
ATOM 2686 C CA . MET A 1 322 ? -13.791 3.924 4.921 1.00 97.88 322 MET A CA 1
ATOM 2687 C C . MET A 1 322 ? -14.904 4.117 5.956 1.00 97.88 322 MET A C 1
ATOM 2689 O O . MET A 1 322 ? -15.902 3.404 5.895 1.00 97.88 322 MET A O 1
ATOM 2693 N N . GLY A 1 323 ? -14.787 5.104 6.849 1.00 97.62 323 GLY A N 1
ATOM 2694 C CA . GLY A 1 323 ? -15.839 5.499 7.788 1.00 97.62 323 GLY A CA 1
ATOM 2695 C C . GLY A 1 323 ? -15.762 4.852 9.172 1.00 97.62 323 GLY A C 1
ATOM 2696 O O . GLY A 1 323 ? -16.669 5.081 9.979 1.00 97.62 323 GLY A O 1
ATOM 2697 N N . PHE A 1 324 ? -14.701 4.095 9.474 1.00 98.56 324 PHE A N 1
ATOM 2698 C CA . PHE A 1 324 ? -14.510 3.495 10.797 1.00 98.56 324 PHE A CA 1
ATOM 2699 C C . PHE A 1 324 ? -14.432 4.570 11.891 1.00 98.56 324 PHE A C 1
ATOM 2701 O O . PHE A 1 324 ? -13.835 5.636 11.704 1.00 98.56 324 PHE A O 1
ATOM 2708 N N . LYS A 1 325 ? -15.040 4.287 13.049 1.00 97.88 325 LYS A N 1
ATOM 2709 C CA . LYS A 1 325 ? -15.028 5.179 14.223 1.00 97.88 325 LYS A CA 1
ATOM 2710 C C . LYS A 1 325 ? -14.216 4.641 15.393 1.00 97.88 325 LYS A C 1
ATOM 2712 O O . LYS A 1 325 ? -13.797 5.440 16.228 1.00 97.88 325 LYS A O 1
ATOM 2717 N N . GLU A 1 326 ? -13.948 3.341 15.418 1.00 98.25 326 GLU A N 1
ATOM 2718 C CA . GLU A 1 326 ? -13.060 2.698 16.385 1.00 98.25 326 GLU A CA 1
ATOM 2719 C C . GLU A 1 326 ? -11.994 1.888 15.637 1.00 98.25 326 GLU A C 1
ATOM 2721 O O . GLU A 1 326 ? -12.307 0.959 14.896 1.00 98.25 326 GLU A O 1
ATOM 2726 N N . ILE A 1 327 ? -10.727 2.272 15.785 1.00 98.69 327 ILE A N 1
ATOM 2727 C CA . ILE A 1 327 ? -9.604 1.647 15.084 1.00 98.69 327 ILE A CA 1
ATOM 2728 C C . ILE A 1 327 ? -8.627 1.093 16.119 1.00 98.69 327 ILE A C 1
ATOM 2730 O O . ILE A 1 327 ? -8.021 1.852 16.869 1.00 98.69 327 ILE A O 1
ATOM 2734 N N . CYS A 1 328 ? -8.444 -0.221 16.142 1.00 98.56 328 CYS A N 1
ATOM 2735 C CA . CYS A 1 328 ? -7.573 -0.903 17.096 1.00 98.56 328 CYS A CA 1
ATOM 2736 C C . CYS A 1 328 ? -6.284 -1.366 16.410 1.00 98.56 328 CYS A C 1
ATOM 2738 O O . CYS A 1 328 ? -6.323 -2.006 15.361 1.00 98.56 328 CYS A O 1
ATOM 2740 N N . LEU A 1 329 ? -5.129 -1.053 16.988 1.00 98.06 329 LEU A N 1
ATOM 2741 C CA . LEU A 1 329 ? -3.816 -1.429 16.462 1.00 98.06 329 LEU A CA 1
ATOM 2742 C C . LEU A 1 329 ? -3.291 -2.672 17.178 1.00 98.06 329 LEU A C 1
ATOM 2744 O O . LEU A 1 329 ? -3.266 -2.697 18.404 1.00 98.06 329 LEU A O 1
ATOM 2748 N N . LEU A 1 330 ? -2.814 -3.670 16.436 1.00 96.56 330 LEU A N 1
ATOM 2749 C CA . LEU A 1 330 ? -2.217 -4.884 17.002 1.00 96.56 330 LEU A CA 1
ATOM 2750 C C . LEU A 1 330 ? -0.906 -5.224 16.283 1.00 96.56 330 LEU A C 1
ATOM 2752 O O . LEU A 1 330 ? -0.832 -5.144 15.058 1.00 96.56 330 LEU A O 1
ATOM 2756 N N . GLY A 1 331 ? 0.133 -5.607 17.028 1.00 91.94 331 GLY A N 1
ATOM 2757 C CA . GLY A 1 331 ? 1.454 -5.908 16.460 1.00 91.94 331 GLY A CA 1
ATOM 2758 C C . GLY A 1 331 ? 2.181 -4.666 15.932 1.00 91.94 331 GLY A C 1
ATOM 2759 O O . GLY A 1 331 ? 2.868 -4.734 14.909 1.00 91.94 331 GLY A O 1
ATOM 2760 N N . VAL A 1 332 ? 1.985 -3.512 16.579 1.00 90.19 332 VAL A N 1
ATOM 2761 C CA . VAL A 1 332 ? 2.588 -2.218 16.223 1.00 90.19 332 VAL A CA 1
ATOM 2762 C C . VAL A 1 332 ? 3.540 -1.771 17.333 1.00 90.19 332 VAL A C 1
ATOM 2764 O O . VAL A 1 332 ? 3.293 -0.814 18.059 1.00 90.19 332 VAL A O 1
ATOM 2767 N N . ASP A 1 333 ? 4.637 -2.509 17.492 1.00 82.62 333 ASP A N 1
ATOM 2768 C CA . ASP A 1 333 ? 5.542 -2.353 18.632 1.00 82.62 333 ASP A CA 1
ATOM 2769 C C . ASP A 1 333 ? 6.347 -1.049 18.632 1.00 82.62 333 ASP A C 1
ATOM 2771 O O . ASP A 1 333 ? 6.708 -0.567 19.697 1.00 82.62 333 ASP A O 1
ATOM 2775 N N . CYS A 1 334 ? 6.687 -0.486 17.468 1.00 77.62 334 CYS A N 1
ATOM 2776 C CA . CYS A 1 334 ? 7.594 0.669 17.350 1.00 77.62 334 CYS A CA 1
ATOM 2777 C C . CYS A 1 334 ? 8.971 0.497 18.042 1.00 77.62 334 CYS A C 1
ATOM 2779 O O . CYS A 1 334 ? 9.691 1.476 18.227 1.00 77.62 334 CYS A O 1
ATOM 2781 N N . THR A 1 335 ? 9.370 -0.732 18.385 1.00 66.44 335 THR A N 1
ATOM 2782 C CA . THR A 1 335 ? 10.694 -1.069 18.923 1.00 66.44 335 THR A CA 1
ATOM 2783 C C . THR A 1 335 ? 11.675 -1.318 17.775 1.00 66.44 335 THR A C 1
ATOM 2785 O O . THR A 1 335 ? 11.304 -1.860 16.734 1.00 66.44 335 THR A O 1
ATOM 2788 N N . SER A 1 336 ? 12.916 -0.843 17.926 1.00 55.66 336 SER A N 1
ATOM 2789 C CA . SER A 1 336 ? 13.921 -0.690 16.861 1.00 55.66 336 SER A CA 1
ATOM 2790 C C . SER A 1 336 ? 13.924 -1.824 15.823 1.00 55.66 336 SER A C 1
ATOM 2792 O O . SER A 1 336 ? 14.423 -2.922 16.073 1.00 55.66 336 SER A O 1
ATOM 2794 N N . THR A 1 337 ? 13.452 -1.522 14.612 1.00 51.94 337 THR A N 1
ATOM 2795 C CA . THR A 1 337 ? 13.393 -2.421 13.442 1.00 51.94 337 THR A CA 1
ATOM 2796 C C . THR A 1 337 ? 14.754 -2.963 12.983 1.00 51.94 337 THR A C 1
ATOM 2798 O O . THR A 1 337 ? 14.799 -3.834 12.122 1.00 51.94 337 THR A O 1
ATOM 2801 N N . PHE A 1 338 ? 15.864 -2.500 13.571 1.00 48.97 338 PHE A N 1
ATOM 2802 C CA . PHE A 1 338 ? 17.231 -2.801 13.133 1.00 48.97 338 PHE A CA 1
ATOM 2803 C C . PHE A 1 338 ? 18.129 -3.477 14.184 1.00 48.97 338 PHE A C 1
ATOM 2805 O O . PHE A 1 338 ? 19.273 -3.788 13.873 1.00 48.97 338 PHE A O 1
ATOM 2812 N N . SER A 1 339 ? 17.628 -3.790 15.388 1.00 40.47 339 SER A N 1
ATOM 2813 C CA . SER A 1 339 ? 18.346 -4.646 16.357 1.00 40.47 339 SER A CA 1
ATOM 2814 C C . SER A 1 339 ? 18.186 -6.153 16.078 1.00 40.47 339 SER A C 1
ATOM 2816 O O . SER A 1 339 ? 18.616 -6.981 16.873 1.00 40.47 339 SER A O 1
ATOM 2818 N N . GLY A 1 340 ? 17.531 -6.528 14.971 1.00 40.09 340 GLY A N 1
ATOM 2819 C CA . GLY A 1 340 ? 17.181 -7.919 14.654 1.00 40.09 340 GLY A CA 1
ATOM 2820 C C . GLY A 1 340 ? 15.916 -8.436 15.355 1.00 40.09 340 GLY A C 1
ATOM 2821 O O . GLY A 1 340 ? 15.520 -9.569 15.101 1.00 40.09 340 GLY A O 1
ATOM 2822 N N . GLN A 1 341 ? 15.258 -7.614 16.186 1.00 43.34 341 GLN A N 1
ATOM 2823 C CA . GLN A 1 341 ? 14.046 -7.983 16.935 1.00 43.34 341 GLN A CA 1
ATOM 2824 C C . GLN A 1 341 ? 12.782 -7.185 16.565 1.00 43.34 341 GLN A C 1
ATOM 2826 O O . GLN A 1 341 ? 11.712 -7.517 17.051 1.00 43.34 341 GLN A O 1
ATOM 2831 N N . GLY A 1 342 ? 12.847 -6.141 15.729 1.00 48.12 342 GLY A N 1
ATOM 2832 C CA . GLY A 1 342 ? 11.694 -5.242 15.516 1.00 48.12 342 GLY A CA 1
ATOM 2833 C C . GLY A 1 342 ? 10.607 -5.729 14.544 1.00 48.12 342 GLY A C 1
ATOM 2834 O O . GLY A 1 342 ? 9.637 -5.013 14.304 1.00 48.12 342 GLY A O 1
ATOM 2835 N N . HIS A 1 343 ? 10.725 -6.945 14.007 1.00 53.59 343 HIS A N 1
ATOM 2836 C CA . HIS A 1 343 ? 9.660 -7.635 13.275 1.00 53.59 343 HIS A CA 1
ATOM 2837 C C . HIS A 1 343 ? 9.513 -9.060 13.811 1.00 53.59 343 HIS A C 1
ATOM 2839 O O . HIS A 1 343 ? 10.510 -9.658 14.209 1.00 53.59 343 HIS A O 1
ATOM 2845 N N . PHE A 1 344 ? 8.313 -9.654 13.747 1.00 50.47 344 PHE A N 1
ATOM 2846 C CA . PHE A 1 344 ? 8.143 -11.078 14.103 1.00 50.47 344 PHE A CA 1
ATOM 2847 C C . PHE A 1 344 ? 8.867 -12.033 13.130 1.00 50.47 344 PHE A C 1
ATOM 2849 O O . PHE A 1 344 ? 8.952 -13.235 13.368 1.00 50.47 344 PHE A O 1
ATOM 2856 N N . ILE A 1 345 ? 9.393 -11.502 12.022 1.00 50.50 345 ILE A N 1
ATOM 2857 C CA . ILE A 1 345 ? 10.094 -12.233 10.968 1.00 50.50 345 ILE A CA 1
ATOM 2858 C C . ILE A 1 345 ? 11.582 -11.880 11.004 1.00 50.50 345 ILE A C 1
ATOM 2860 O O . ILE A 1 345 ? 11.951 -10.714 10.850 1.00 50.50 345 ILE A O 1
ATOM 2864 N N . GLN A 1 346 ? 12.440 -12.899 11.090 1.00 49.47 346 GLN A N 1
ATOM 2865 C CA . GLN A 1 346 ? 13.879 -12.750 10.861 1.00 49.47 346 GLN A CA 1
ATOM 2866 C C . GLN A 1 346 ? 14.169 -12.469 9.372 1.00 49.47 346 GLN A C 1
ATOM 2868 O O . GLN A 1 346 ? 13.523 -13.039 8.491 1.00 49.47 346 GLN A O 1
ATOM 2873 N N . ASN A 1 347 ? 15.147 -11.601 9.082 1.00 54.53 347 ASN A N 1
ATOM 2874 C CA . ASN A 1 347 ? 15.563 -11.210 7.722 1.00 54.53 347 ASN A CA 1
ATOM 2875 C C . ASN A 1 347 ? 14.459 -10.534 6.878 1.00 54.53 347 ASN A C 1
ATOM 2877 O O . ASN A 1 347 ? 14.248 -10.875 5.715 1.00 54.53 347 ASN A O 1
ATOM 2881 N N . TYR A 1 348 ? 13.748 -9.559 7.458 1.00 57.78 348 TYR A N 1
ATOM 2882 C CA . TYR A 1 348 ? 12.711 -8.781 6.759 1.00 57.78 348 TYR A CA 1
ATOM 2883 C C . TYR A 1 348 ? 13.246 -8.016 5.525 1.00 57.78 348 TYR A C 1
ATOM 2885 O O . TYR A 1 348 ? 12.529 -7.881 4.536 1.00 57.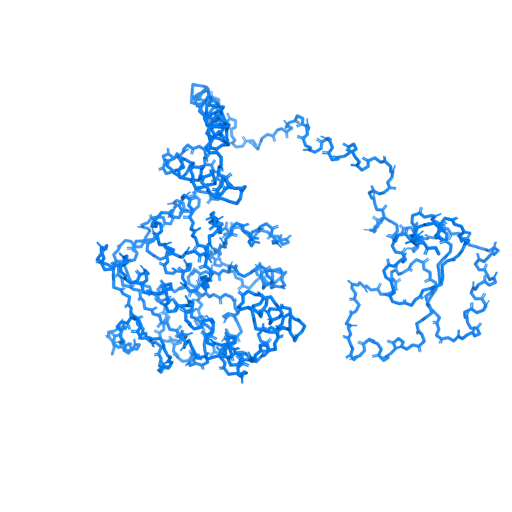78 348 TYR A O 1
ATOM 2893 N N . MET A 1 349 ? 14.508 -7.564 5.551 1.00 60.62 349 MET A N 1
ATOM 2894 C CA . MET A 1 349 ? 15.209 -6.956 4.407 1.00 60.62 349 MET A CA 1
ATOM 2895 C C . MET A 1 349 ? 16.548 -7.654 4.144 1.00 60.62 349 MET A C 1
ATOM 2897 O O . MET A 1 349 ? 17.182 -8.159 5.073 1.00 60.62 349 MET A O 1
ATOM 2901 N N . LYS A 1 350 ? 17.005 -7.646 2.885 1.00 66.12 350 LYS A N 1
ATOM 2902 C CA . LYS A 1 350 ? 18.347 -8.117 2.508 1.00 66.12 350 LYS A CA 1
ATOM 2903 C C . LYS A 1 350 ? 19.418 -7.185 3.086 1.00 66.12 350 LYS A C 1
ATOM 2905 O O . LYS A 1 350 ? 19.223 -5.971 3.132 1.00 66.12 350 LYS A O 1
ATOM 2910 N N . GLN A 1 351 ? 20.577 -7.735 3.453 1.00 66.44 351 GLN A N 1
ATOM 2911 C CA . GLN A 1 351 ? 21.694 -6.961 4.017 1.00 66.44 351 GLN A CA 1
ATOM 2912 C C . GLN A 1 351 ? 22.152 -5.815 3.100 1.00 66.44 351 GLN A C 1
ATOM 2914 O O . GLN A 1 351 ? 22.388 -4.705 3.569 1.00 66.44 351 GLN A O 1
ATOM 2919 N N . GLU A 1 352 ? 22.204 -6.034 1.785 1.00 68.00 352 GLU A N 1
ATOM 2920 C CA . GLU A 1 352 ? 22.571 -4.988 0.820 1.00 68.00 352 GLU A CA 1
ATOM 2921 C C . GLU A 1 352 ? 21.598 -3.792 0.835 1.00 68.00 352 GLU A C 1
ATOM 2923 O O . GLU A 1 352 ? 22.024 -2.637 0.751 1.00 68.00 352 GLU A O 1
ATOM 2928 N N . ASP A 1 353 ? 20.295 -4.045 0.974 1.00 69.75 353 ASP A N 1
ATOM 2929 C CA . ASP A 1 353 ? 19.271 -2.996 0.983 1.00 69.75 353 ASP A CA 1
ATOM 2930 C C . ASP A 1 353 ? 19.254 -2.233 2.311 1.00 69.75 353 ASP A C 1
ATOM 2932 O O . ASP A 1 353 ? 19.091 -1.009 2.316 1.00 69.75 353 ASP A O 1
ATOM 2936 N N . ILE A 1 354 ? 19.554 -2.921 3.420 1.00 70.31 354 ILE A N 1
ATOM 2937 C CA . ILE A 1 354 ? 19.819 -2.289 4.720 1.00 70.31 354 ILE A CA 1
ATOM 2938 C C . ILE A 1 354 ? 20.967 -1.278 4.576 1.00 70.31 354 ILE A C 1
ATOM 2940 O O . ILE A 1 354 ? 20.818 -0.114 4.948 1.00 70.31 354 ILE A O 1
ATOM 2944 N N . GLN A 1 355 ? 22.081 -1.668 3.949 1.00 74.25 355 GLN A N 1
ATOM 2945 C CA . GLN A 1 355 ? 23.233 -0.777 3.765 1.00 74.25 355 GLN A CA 1
ATOM 2946 C C . GLN A 1 355 ? 22.928 0.428 2.858 1.00 74.25 355 GLN A C 1
ATOM 2948 O O . GLN A 1 355 ? 23.407 1.541 3.109 1.00 74.25 355 GLN A O 1
ATOM 2953 N N . LYS A 1 356 ? 22.109 0.250 1.813 1.00 78.88 356 LYS A N 1
ATOM 2954 C CA . LYS A 1 356 ? 21.649 1.365 0.962 1.00 78.88 356 LYS A CA 1
ATOM 2955 C C . LYS A 1 356 ? 20.800 2.362 1.751 1.00 78.88 356 LYS A C 1
ATOM 2957 O O . LYS A 1 356 ? 21.020 3.572 1.623 1.00 78.88 356 LYS A O 1
ATOM 2962 N N . GLU A 1 357 ? 19.865 1.883 2.572 1.00 75.44 357 GLU A N 1
ATOM 2963 C CA . GLU A 1 357 ? 19.044 2.754 3.420 1.00 75.44 357 GLU A CA 1
ATOM 2964 C C . GLU A 1 357 ? 19.892 3.472 4.479 1.00 75.44 357 GLU A C 1
ATOM 2966 O O . GLU A 1 357 ? 19.713 4.677 4.666 1.00 75.44 357 GLU A O 1
ATOM 2971 N N . TYR A 1 358 ? 20.895 2.813 5.071 1.00 79.94 358 TYR A N 1
ATOM 2972 C CA . TYR A 1 358 ? 21.812 3.449 6.027 1.00 79.94 358 TYR A CA 1
ATOM 2973 C C . TYR A 1 358 ? 22.563 4.608 5.369 1.00 79.94 358 TYR A C 1
ATOM 2975 O O . TYR A 1 358 ? 22.505 5.741 5.846 1.00 79.94 358 TYR A O 1
ATOM 2983 N N . LYS A 1 359 ? 23.173 4.388 4.197 1.00 83.00 359 LYS A N 1
ATOM 2984 C CA . LYS A 1 359 ? 23.859 5.458 3.442 1.00 83.00 359 LYS A CA 1
ATOM 2985 C C . LYS A 1 359 ? 22.925 6.611 3.066 1.00 83.00 359 LYS A C 1
ATOM 2987 O O . LYS A 1 359 ? 23.336 7.771 3.000 1.00 83.00 359 LYS A O 1
ATOM 2992 N N . LYS A 1 360 ? 21.664 6.318 2.753 1.00 82.25 360 LYS A N 1
ATOM 2993 C CA . LYS A 1 360 ? 20.657 7.324 2.390 1.00 82.25 360 LYS A CA 1
ATOM 2994 C C . LYS A 1 360 ? 20.221 8.157 3.597 1.00 82.25 360 LYS A C 1
ATOM 2996 O O . LYS A 1 360 ? 20.143 9.379 3.468 1.00 82.25 360 LYS A O 1
ATOM 3001 N N . ILE A 1 361 ? 19.965 7.529 4.743 1.00 81.00 361 ILE A N 1
ATOM 3002 C CA . ILE A 1 361 ? 19.571 8.227 5.973 1.00 81.00 361 ILE A CA 1
ATOM 3003 C C . ILE A 1 361 ? 20.765 8.982 6.562 1.00 81.00 361 ILE A C 1
ATOM 3005 O O . ILE A 1 361 ? 20.614 10.154 6.891 1.00 81.00 361 ILE A O 1
ATOM 3009 N N . GLY A 1 362 ? 21.962 8.390 6.577 1.00 84.19 362 GLY A N 1
ATOM 3010 C CA . GLY A 1 362 ? 23.195 9.059 7.003 1.00 84.19 362 GLY A CA 1
ATOM 3011 C C . GLY A 1 362 ? 23.443 10.357 6.231 1.00 84.19 362 GLY A C 1
ATOM 3012 O O . GLY A 1 362 ? 23.597 11.418 6.832 1.00 84.19 362 GLY A O 1
ATOM 3013 N N . ARG A 1 363 ? 23.323 10.330 4.893 1.00 85.00 363 ARG A N 1
ATOM 3014 C CA . ARG A 1 363 ? 23.387 11.551 4.062 1.00 85.00 363 ARG A CA 1
ATOM 3015 C C . ARG A 1 363 ? 22.304 12.576 4.398 1.00 85.00 363 ARG A C 1
ATOM 3017 O O . ARG A 1 363 ? 22.565 13.771 4.325 1.00 85.00 363 ARG A O 1
ATOM 3024 N N . ARG A 1 364 ? 21.092 12.130 4.737 1.00 81.94 364 ARG A N 1
ATOM 3025 C CA . ARG A 1 364 ? 19.975 13.016 5.100 1.00 81.94 364 ARG A CA 1
ATOM 3026 C C . ARG A 1 364 ? 20.181 13.681 6.461 1.00 81.94 364 ARG A C 1
ATOM 3028 O O . ARG A 1 364 ? 19.791 14.832 6.614 1.00 81.94 364 ARG A O 1
ATOM 3035 N N . LEU A 1 365 ? 20.750 12.958 7.422 1.00 83.50 365 LEU A N 1
ATOM 3036 C CA . LEU A 1 365 ? 21.004 13.448 8.778 1.00 83.50 365 LEU A CA 1
ATOM 3037 C C . LEU A 1 365 ? 22.361 14.152 8.915 1.00 83.50 365 LEU A C 1
ATOM 3039 O O . LEU A 1 365 ? 22.621 14.763 9.943 1.00 83.50 365 LEU A O 1
ATOM 3043 N N . GLY A 1 366 ? 23.224 14.080 7.896 1.00 86.38 366 GLY A N 1
ATOM 3044 C CA . GLY A 1 366 ? 24.592 14.594 7.976 1.00 86.38 366 GLY A CA 1
ATOM 3045 C C . GLY A 1 366 ? 25.503 13.745 8.869 1.00 86.38 366 GLY A C 1
ATOM 3046 O O . GLY A 1 366 ? 26.503 14.249 9.367 1.00 86.38 366 GLY A O 1
ATOM 3047 N N . ILE A 1 367 ? 25.164 12.467 9.073 1.00 85.56 367 ILE A N 1
ATOM 3048 C CA . ILE A 1 367 ? 25.904 11.522 9.917 1.00 85.56 367 ILE A CA 1
ATOM 3049 C C . ILE A 1 367 ? 26.653 10.546 8.993 1.00 85.56 367 ILE A C 1
ATOM 3051 O O . ILE A 1 367 ? 26.011 9.696 8.368 1.00 85.56 367 ILE A O 1
ATOM 3055 N N . PRO A 1 368 ? 27.988 10.654 8.856 1.00 75.25 368 PRO A N 1
ATOM 3056 C CA . PRO A 1 368 ? 28.754 9.843 7.906 1.00 75.25 368 PRO A CA 1
ATOM 3057 C C . PRO A 1 368 ? 28.796 8.351 8.272 1.00 75.25 368 PRO A C 1
ATOM 3059 O O . PRO A 1 368 ? 28.743 7.514 7.375 1.00 75.25 368 PRO A O 1
ATOM 3062 N N . ASN A 1 369 ? 28.812 8.021 9.569 1.00 83.19 369 ASN A N 1
ATOM 3063 C CA . ASN A 1 369 ? 28.845 6.650 10.091 1.00 83.19 369 ASN A CA 1
ATOM 3064 C C . ASN A 1 369 ? 27.606 6.380 10.951 1.00 83.19 369 ASN A C 1
ATOM 3066 O O . ASN A 1 369 ? 27.686 6.325 12.174 1.00 83.19 369 ASN A O 1
ATOM 3070 N N . ILE A 1 370 ? 26.446 6.283 10.305 1.00 83.88 370 ILE A N 1
ATOM 3071 C CA . ILE A 1 370 ? 25.180 6.049 11.001 1.00 83.88 370 ILE A CA 1
ATOM 3072 C C . ILE A 1 370 ? 25.111 4.618 11.555 1.00 83.88 370 ILE A C 1
ATOM 3074 O O . ILE A 1 370 ? 25.440 3.656 10.855 1.00 83.88 370 ILE A O 1
ATOM 3078 N N . THR A 1 371 ? 24.686 4.468 12.807 1.00 82.56 371 THR A N 1
ATOM 3079 C CA . THR A 1 371 ? 24.543 3.159 13.461 1.00 82.56 371 THR A CA 1
ATOM 3080 C C . THR A 1 371 ? 23.133 2.591 13.288 1.00 82.56 371 THR A C 1
ATOM 3082 O O . THR A 1 371 ? 22.194 3.297 12.920 1.00 82.56 371 THR A O 1
ATOM 3085 N N . ALA A 1 372 ? 22.946 1.302 13.589 1.00 74.94 372 ALA A N 1
ATOM 3086 C CA . ALA A 1 372 ? 21.611 0.696 13.620 1.00 74.94 372 ALA A CA 1
ATOM 3087 C C . ALA A 1 372 ? 20.683 1.362 14.654 1.00 74.94 372 ALA A C 1
ATOM 3089 O O . ALA A 1 372 ? 19.476 1.464 14.427 1.00 74.94 372 ALA A O 1
ATOM 3090 N N . GLU A 1 373 ? 21.245 1.846 15.764 1.00 76.75 373 GLU A N 1
ATOM 3091 C CA . GLU A 1 373 ? 20.504 2.576 16.791 1.00 76.75 373 GLU A CA 1
ATOM 3092 C C . GLU A 1 373 ? 20.024 3.937 16.271 1.00 76.75 373 GLU A C 1
ATOM 3094 O O . GLU A 1 373 ? 18.848 4.264 16.421 1.00 76.75 373 GLU A O 1
ATOM 3099 N N . ASP A 1 374 ? 20.890 4.692 15.587 1.00 80.62 374 ASP A N 1
ATOM 3100 C CA . ASP A 1 374 ? 20.535 5.989 14.991 1.00 80.62 374 ASP A CA 1
ATOM 3101 C C . ASP A 1 374 ? 19.409 5.850 13.962 1.00 80.62 374 ASP A C 1
ATOM 3103 O O . ASP A 1 374 ? 18.475 6.652 13.924 1.00 80.62 374 ASP A O 1
ATOM 3107 N N . ILE A 1 375 ? 19.474 4.801 13.139 1.00 78.00 375 ILE A N 1
ATOM 3108 C CA . ILE A 1 375 ? 18.421 4.468 12.177 1.00 78.00 375 ILE A CA 1
ATOM 3109 C C . ILE A 1 375 ? 17.120 4.135 12.912 1.00 78.00 375 ILE A C 1
ATOM 3111 O O . ILE A 1 375 ? 16.059 4.649 12.552 1.00 78.00 375 ILE A O 1
ATOM 3115 N N . GLY A 1 376 ? 17.192 3.299 13.952 1.00 76.00 376 GLY A N 1
ATOM 3116 C CA . GLY A 1 376 ? 16.043 2.952 14.786 1.00 76.00 376 GLY A CA 1
ATOM 3117 C C . GLY A 1 376 ? 15.382 4.188 15.398 1.00 76.00 376 GLY A C 1
ATOM 3118 O O . GLY A 1 376 ? 14.167 4.351 15.285 1.00 76.00 376 GLY A O 1
ATOM 3119 N N . ARG A 1 377 ? 16.185 5.097 15.961 1.00 79.50 377 ARG A N 1
ATOM 3120 C CA . ARG A 1 377 ? 15.729 6.372 16.525 1.00 79.50 377 ARG A CA 1
ATOM 3121 C C . ARG A 1 377 ? 15.079 7.256 15.466 1.00 79.50 377 ARG A C 1
ATOM 3123 O O . ARG A 1 377 ? 13.976 7.748 15.685 1.00 79.50 377 ARG A O 1
ATOM 3130 N N . TYR A 1 378 ? 15.704 7.387 14.295 1.00 81.19 378 TYR A N 1
ATOM 3131 C CA . TYR A 1 378 ? 15.153 8.153 13.179 1.00 81.19 378 TYR A CA 1
ATOM 3132 C C . TYR A 1 378 ? 13.758 7.660 12.780 1.00 81.19 378 TYR A C 1
ATOM 3134 O O . TYR A 1 378 ? 12.830 8.461 12.680 1.00 81.19 378 TYR A O 1
ATOM 3142 N N . TYR A 1 379 ? 13.584 6.351 12.570 1.00 78.56 379 TYR A N 1
ATOM 3143 C CA . TYR A 1 379 ? 12.282 5.792 12.196 1.00 78.56 379 TYR A CA 1
ATOM 3144 C C . TYR A 1 379 ? 11.245 5.900 13.314 1.00 78.56 379 TYR A C 1
ATOM 3146 O O . TYR A 1 379 ? 10.068 6.129 13.019 1.00 78.56 379 TYR A O 1
ATOM 3154 N N . TYR A 1 380 ? 11.665 5.763 14.572 1.00 80.12 380 TYR A N 1
ATOM 3155 C CA . TYR A 1 380 ? 10.797 5.966 15.726 1.00 80.12 380 TYR A CA 1
ATOM 3156 C C . TYR A 1 380 ? 10.265 7.403 15.772 1.00 80.12 380 TYR A C 1
ATOM 3158 O O . TYR A 1 380 ? 9.053 7.601 15.718 1.00 80.12 380 TYR A O 1
ATOM 3166 N N . GLU A 1 381 ? 11.148 8.406 15.766 1.00 82.75 381 GLU A N 1
ATOM 3167 C CA . GLU A 1 381 ? 10.777 9.830 15.823 1.00 82.75 381 GLU A CA 1
ATOM 3168 C C . GLU A 1 381 ? 9.845 10.228 14.677 1.00 82.75 381 GLU A C 1
ATOM 3170 O O . GLU A 1 381 ? 8.852 10.937 14.854 1.00 82.75 381 GLU A O 1
ATOM 3175 N N . VAL A 1 382 ? 10.157 9.727 13.488 1.00 81.38 382 VAL A N 1
ATOM 3176 C CA . VAL A 1 382 ? 9.357 9.898 12.285 1.00 81.38 382 VAL A CA 1
ATOM 3177 C C . VAL A 1 382 ? 7.952 9.305 12.439 1.00 81.38 382 VAL A C 1
ATOM 3179 O O . VAL A 1 382 ? 6.968 9.965 12.093 1.00 81.38 382 VAL A O 1
ATOM 3182 N N . SER A 1 383 ? 7.854 8.075 12.949 1.00 84.44 383 SER A N 1
ATOM 3183 C CA . SER A 1 383 ? 6.576 7.373 13.108 1.00 84.44 383 SER A CA 1
ATOM 3184 C C . SER A 1 383 ? 5.721 8.049 14.174 1.00 84.44 383 SER A C 1
ATOM 3186 O O . SER A 1 383 ? 4.558 8.348 13.922 1.00 84.44 383 SER A O 1
ATOM 3188 N N . VAL A 1 384 ? 6.325 8.380 15.317 1.00 85.19 384 VAL A N 1
ATOM 3189 C CA . VAL A 1 384 ? 5.707 9.139 16.412 1.00 85.19 384 VAL A CA 1
ATOM 3190 C C . VAL A 1 384 ? 5.151 10.471 15.915 1.00 85.19 384 VAL A C 1
ATOM 3192 O O . VAL A 1 384 ? 4.008 10.820 16.211 1.00 85.19 384 VAL A O 1
ATOM 3195 N N . HIS A 1 385 ? 5.923 11.216 15.120 1.00 88.38 385 HIS A N 1
ATOM 3196 C CA . HIS A 1 385 ? 5.448 12.477 14.556 1.00 88.38 385 HIS A CA 1
ATOM 3197 C C . HIS A 1 385 ? 4.206 12.278 13.677 1.00 88.38 385 HIS A C 1
ATOM 3199 O O . HIS A 1 385 ? 3.239 13.027 13.811 1.00 88.38 385 HIS A O 1
ATOM 3205 N N . ALA A 1 386 ? 4.202 11.260 12.812 1.00 89.38 386 ALA A N 1
ATOM 3206 C CA . ALA A 1 386 ? 3.044 10.957 11.977 1.00 89.38 386 ALA A CA 1
ATOM 3207 C C . ALA A 1 386 ? 1.823 10.547 12.818 1.00 89.38 386 ALA A C 1
ATOM 3209 O O . ALA A 1 386 ? 0.729 11.066 12.596 1.00 89.38 386 ALA A O 1
ATOM 3210 N N . TYR A 1 387 ? 2.005 9.679 13.817 1.00 91.88 387 TYR A N 1
ATOM 3211 C CA . TYR A 1 387 ? 0.917 9.215 14.679 1.00 91.88 387 TYR A CA 1
ATOM 3212 C C . TYR A 1 387 ? 0.288 10.337 15.503 1.00 91.88 387 TYR A C 1
ATOM 3214 O O . TYR A 1 387 ? -0.935 10.380 15.586 1.00 91.88 387 TYR A O 1
ATOM 3222 N N . LYS A 1 388 ? 1.069 11.308 15.997 1.00 92.81 388 LYS A N 1
ATOM 3223 C CA . LYS A 1 388 ? 0.524 12.510 16.659 1.00 92.81 388 LYS A CA 1
ATOM 3224 C C . LYS A 1 388 ? -0.399 13.305 15.740 1.00 92.81 388 LYS A C 1
ATOM 3226 O O . LYS A 1 388 ? -1.507 13.665 16.123 1.00 92.81 388 LYS A O 1
ATOM 3231 N N . VAL A 1 389 ? 0.025 13.532 14.498 1.00 93.31 389 VAL A N 1
ATOM 3232 C CA . VAL A 1 389 ? -0.787 14.267 13.516 1.00 93.31 389 VAL A CA 1
ATOM 3233 C C . VAL A 1 389 ? -2.056 13.487 13.140 1.00 93.31 389 VAL A C 1
ATOM 3235 O O . VAL A 1 389 ? -3.114 14.090 12.947 1.00 93.31 389 VAL A O 1
ATOM 3238 N N . ILE A 1 390 ? -1.976 12.154 13.067 1.00 94.38 390 ILE A N 1
ATOM 3239 C CA . ILE A 1 390 ? -3.143 11.286 12.853 1.00 94.38 390 ILE A CA 1
ATOM 3240 C C . ILE A 1 390 ? -4.098 11.346 14.044 1.00 94.38 390 ILE A C 1
ATOM 3242 O O . ILE A 1 390 ? -5.299 11.500 13.839 1.00 94.38 390 ILE A O 1
ATOM 3246 N N . GLU A 1 391 ? -3.590 11.251 15.270 1.00 95.81 391 GLU A N 1
ATOM 3247 C CA . GLU A 1 391 ? -4.392 11.297 16.493 1.00 95.81 391 GLU A CA 1
ATOM 3248 C C . GLU A 1 391 ? -5.154 12.627 16.605 1.00 95.81 391 GLU A C 1
ATOM 3250 O O . GLU A 1 391 ? -6.365 12.639 16.838 1.00 95.81 391 GLU A O 1
ATOM 3255 N N . GLU A 1 392 ? -4.483 13.753 16.344 1.00 96.06 392 GLU A N 1
ATOM 3256 C CA . GLU A 1 392 ? -5.118 15.074 16.311 1.00 96.06 392 GLU A CA 1
ATOM 3257 C C . GLU A 1 392 ? -6.238 15.157 15.267 1.00 96.06 392 GLU A C 1
ATOM 3259 O O . GLU A 1 392 ? -7.305 15.726 15.529 1.00 96.06 392 GLU A O 1
ATOM 3264 N N . TYR A 1 393 ? -6.008 14.602 14.074 1.00 95.56 393 TYR A N 1
ATOM 3265 C CA . TYR A 1 393 ? -7.027 14.538 13.031 1.00 95.56 393 TYR A CA 1
ATOM 3266 C C . TYR A 1 393 ? -8.204 13.653 13.462 1.00 95.56 393 TYR A C 1
ATOM 3268 O O . TYR A 1 393 ? -9.357 14.076 13.345 1.00 95.56 393 TYR A O 1
ATOM 3276 N N . ALA A 1 394 ? -7.930 12.463 13.998 1.00 97.12 394 ALA A N 1
ATOM 3277 C CA . ALA A 1 394 ? -8.933 11.504 14.446 1.00 97.12 394 ALA A CA 1
ATOM 3278 C C . ALA A 1 394 ? -9.832 12.101 15.540 1.00 97.12 394 ALA A C 1
ATOM 3280 O O . ALA A 1 394 ? -11.058 12.087 15.397 1.00 97.12 394 ALA A O 1
ATOM 3281 N N . LYS A 1 395 ? -9.241 12.745 16.558 1.00 96.75 395 LYS A N 1
ATOM 3282 C CA . LYS A 1 395 ? -9.967 13.453 17.628 1.00 96.75 395 LYS A CA 1
ATOM 3283 C C . LYS A 1 395 ? -10.918 14.513 17.073 1.00 96.75 395 LYS A C 1
ATOM 3285 O O . LYS A 1 395 ? -12.091 14.533 17.440 1.00 96.75 395 LYS A O 1
ATOM 3290 N N . LYS A 1 396 ? -10.453 15.348 16.134 1.00 97.19 396 LYS A N 1
ATOM 3291 C CA . LYS A 1 396 ? -11.283 16.386 15.485 1.00 97.19 396 LYS A CA 1
ATOM 3292 C C . LYS A 1 396 ? -12.473 15.816 14.707 1.00 97.19 396 LYS A C 1
ATOM 3294 O O . LYS A 1 396 ? -13.461 16.520 14.527 1.00 97.19 396 LYS A O 1
ATOM 3299 N N . HIS A 1 397 ? -12.393 14.562 14.266 1.00 96.44 397 HIS A N 1
ATOM 3300 C CA . HIS A 1 397 ? -13.443 13.886 13.500 1.00 96.44 397 HIS A CA 1
ATOM 3301 C C . HIS A 1 397 ? -14.216 12.844 14.327 1.00 96.44 397 HIS A C 1
ATOM 3303 O O . HIS A 1 397 ? -15.000 12.070 13.766 1.00 96.44 397 HIS A O 1
ATOM 3309 N N . GLY A 1 398 ? -14.025 12.814 15.652 1.00 97.25 398 GLY A N 1
ATOM 3310 C CA . GLY A 1 398 ? -14.704 11.879 16.551 1.00 97.25 398 GLY A CA 1
ATOM 3311 C C . GLY A 1 398 ? -14.375 10.414 16.259 1.00 97.25 398 GLY A C 1
ATOM 3312 O O . GLY A 1 398 ? -15.269 9.574 16.303 1.00 97.25 398 GLY A O 1
ATOM 3313 N N . ILE A 1 399 ? -13.132 10.126 15.875 1.00 98.31 399 ILE A N 1
ATOM 3314 C CA . ILE A 1 399 ? -12.609 8.780 15.618 1.00 98.31 399 ILE A CA 1
ATOM 3315 C C . ILE A 1 399 ? -11.698 8.408 16.786 1.00 98.31 399 ILE A C 1
ATOM 3317 O O . ILE A 1 399 ? -10.841 9.202 17.179 1.00 98.31 399 ILE A O 1
ATOM 3321 N N . LYS A 1 400 ? -11.884 7.211 17.339 1.00 98.31 400 LYS A N 1
ATOM 3322 C CA . LYS A 1 400 ? -11.056 6.669 18.416 1.00 98.31 400 LYS A CA 1
ATOM 3323 C C . LYS A 1 400 ? -10.039 5.695 17.840 1.00 98.31 400 LYS A C 1
ATOM 3325 O O . LYS A 1 400 ? -10.398 4.831 17.041 1.00 98.31 400 LYS A O 1
ATOM 3330 N N . ILE A 1 401 ? -8.785 5.844 18.250 1.00 98.44 401 ILE A N 1
ATOM 3331 C CA . ILE A 1 401 ? -7.696 4.945 17.874 1.00 98.44 401 ILE A CA 1
ATOM 3332 C C . ILE A 1 401 ? -7.113 4.375 19.162 1.00 98.44 401 ILE A C 1
ATOM 3334 O O . ILE A 1 401 ? -6.744 5.140 20.052 1.00 98.44 401 ILE A O 1
ATOM 3338 N N . TYR A 1 402 ? -7.037 3.051 19.241 1.00 98.25 402 TYR A N 1
ATOM 3339 C CA . TYR A 1 402 ? -6.529 2.320 20.394 1.00 98.25 402 TYR A CA 1
ATOM 3340 C C . TYR A 1 402 ? -5.271 1.540 20.032 1.00 98.25 402 TYR A C 1
ATOM 3342 O O . TYR A 1 402 ? -5.207 0.907 18.977 1.00 98.25 402 TYR A O 1
ATOM 3350 N N . ASN A 1 403 ? -4.285 1.537 20.925 1.00 97.38 403 ASN A N 1
ATOM 3351 C CA . ASN A 1 403 ? -3.154 0.625 20.847 1.00 97.38 403 ASN A CA 1
ATOM 3352 C C . ASN A 1 403 ? -3.436 -0.644 21.667 1.00 97.38 403 ASN A C 1
ATOM 3354 O O . ASN A 1 403 ? -3.340 -0.634 22.894 1.00 97.38 403 ASN A O 1
ATOM 3358 N N . CYS A 1 404 ? -3.736 -1.743 20.974 1.00 97.00 404 CYS A N 1
ATOM 3359 C CA . CYS A 1 404 ? -3.919 -3.080 21.547 1.00 97.00 404 CYS A CA 1
ATOM 3360 C C . CYS A 1 404 ? -2.654 -3.942 21.486 1.00 97.00 404 CYS A C 1
ATOM 3362 O O . CYS A 1 404 ? -2.676 -5.125 21.826 1.00 97.00 404 CYS A O 1
ATOM 3364 N N . THR A 1 405 ? -1.532 -3.366 21.057 1.00 92.75 405 THR A N 1
ATOM 3365 C CA . THR A 1 405 ? -0.243 -4.052 21.040 1.00 92.75 405 THR A CA 1
ATOM 3366 C C . THR A 1 405 ? 0.264 -4.232 22.465 1.00 92.75 405 THR A C 1
ATOM 3368 O O . THR A 1 405 ? 0.391 -3.274 23.231 1.00 92.75 405 THR A O 1
ATOM 3371 N N . ARG A 1 406 ? 0.595 -5.474 22.820 1.00 87.25 406 ARG A N 1
ATOM 3372 C CA . ARG A 1 406 ? 1.181 -5.808 24.118 1.00 87.25 406 ARG A CA 1
ATOM 3373 C C . ARG A 1 406 ? 2.623 -5.309 24.183 1.00 87.25 406 ARG A C 1
ATOM 3375 O O . ARG A 1 406 ? 3.486 -5.809 23.469 1.00 87.25 406 ARG A O 1
ATOM 3382 N N . GLY A 1 407 ? 2.881 -4.357 25.076 1.00 86.38 407 GLY A N 1
ATOM 3383 C CA . GLY A 1 407 ? 4.182 -3.698 25.174 1.00 86.38 407 GLY A CA 1
ATOM 3384 C C . GLY A 1 407 ? 4.438 -2.756 23.995 1.00 86.38 407 GLY A C 1
ATOM 3385 O O . GLY A 1 407 ? 3.517 -2.096 23.507 1.00 86.38 407 GLY A O 1
ATOM 3386 N N . GLY A 1 408 ? 5.694 -2.678 23.557 1.00 83.94 408 GLY A N 1
ATOM 3387 C CA . GLY A 1 408 ? 6.129 -1.733 22.529 1.00 83.94 408 GLY A CA 1
ATOM 3388 C C . GLY A 1 408 ? 6.328 -0.306 23.053 1.00 83.94 408 GLY A C 1
ATOM 3389 O O . GLY A 1 408 ? 6.064 -0.019 24.216 1.00 83.94 408 GLY A O 1
ATOM 3390 N N . ALA A 1 409 ? 6.806 0.576 22.180 1.00 85.69 409 ALA A N 1
ATOM 3391 C CA . ALA A 1 409 ? 7.110 1.980 22.451 1.00 85.69 409 ALA A CA 1
ATOM 3392 C C . ALA A 1 409 ? 6.054 2.960 21.897 1.00 85.69 409 ALA A C 1
ATOM 3394 O O . ALA A 1 409 ? 6.243 4.168 21.983 1.00 85.69 409 ALA A O 1
ATOM 3395 N N . LEU A 1 410 ? 4.975 2.461 21.281 1.00 88.69 410 LEU A N 1
ATOM 3396 C CA . LEU A 1 410 ? 3.906 3.296 20.728 1.00 88.69 410 LEU A CA 1
ATOM 3397 C C . LEU A 1 410 ? 2.955 3.766 21.840 1.00 88.69 410 LEU A C 1
ATOM 3399 O O . LEU A 1 410 ? 2.167 2.967 22.346 1.00 88.69 410 LEU A O 1
ATOM 3403 N N . GLU A 1 411 ? 2.987 5.057 22.167 1.00 90.62 411 GLU A N 1
ATOM 3404 C CA . GLU A 1 411 ? 2.182 5.656 23.251 1.00 90.62 411 GLU A CA 1
ATOM 3405 C C . GLU A 1 411 ? 1.289 6.818 22.775 1.00 90.62 411 GLU A C 1
ATOM 3407 O O . GLU A 1 411 ? 0.568 7.425 23.561 1.00 90.62 411 GLU A O 1
ATOM 3412 N N . GLU A 1 412 ? 1.307 7.142 21.479 1.00 92.88 412 GLU A N 1
ATOM 3413 C CA . GLU A 1 412 ? 0.494 8.213 20.882 1.00 92.88 412 GLU A CA 1
ATOM 3414 C C . GLU A 1 412 ? -1.010 7.914 20.862 1.00 92.88 412 GLU A C 1
ATOM 3416 O O . GLU A 1 412 ? -1.805 8.814 20.601 1.00 92.88 412 GLU A O 1
ATOM 3421 N N . PHE A 1 413 ? -1.400 6.663 21.103 1.00 96.12 413 PHE A N 1
ATOM 3422 C CA . PHE A 1 413 ? -2.789 6.221 21.137 1.00 96.12 413 PHE A CA 1
ATOM 3423 C C . PHE A 1 413 ? -3.091 5.575 22.486 1.00 96.12 413 PHE A C 1
ATOM 3425 O O . PHE A 1 413 ? -2.250 4.870 23.043 1.00 96.12 413 PHE A O 1
ATOM 3432 N N . GLU A 1 414 ? -4.312 5.779 22.982 1.00 96.56 414 GLU A N 1
ATOM 3433 C CA . GLU A 1 414 ? -4.775 5.186 24.236 1.00 96.56 414 GLU A CA 1
ATOM 3434 C C . GLU A 1 414 ? -4.615 3.660 24.203 1.00 96.56 414 GLU A C 1
ATOM 3436 O O . GLU A 1 414 ? -5.012 2.998 23.239 1.00 96.56 414 GLU A O 1
ATOM 3441 N N . ARG A 1 415 ? -4.017 3.092 25.253 1.00 96.31 415 ARG A N 1
ATOM 3442 C CA . ARG A 1 415 ? -3.847 1.644 25.369 1.00 96.31 415 ARG A CA 1
ATOM 3443 C C . ARG A 1 415 ? -5.138 0.985 25.830 1.00 96.31 415 ARG A C 1
ATOM 3445 O O . ARG A 1 415 ? -5.808 1.479 26.728 1.00 96.31 415 ARG A O 1
ATOM 3452 N N . LYS A 1 416 ? -5.437 -0.159 25.228 1.00 95.56 416 LYS A N 1
ATOM 3453 C CA . LYS A 1 416 ? -6.595 -1.000 25.545 1.00 95.56 416 LYS A CA 1
ATOM 3454 C C . LYS A 1 416 ? -6.195 -2.446 25.306 1.00 95.56 416 LYS A C 1
ATOM 3456 O O . LYS A 1 416 ? -5.577 -2.712 24.276 1.00 95.56 416 LYS A O 1
ATOM 3461 N N . SER A 1 417 ? -6.488 -3.376 26.211 1.00 95.94 417 SER A N 1
ATOM 3462 C CA . SER A 1 417 ? -6.172 -4.786 25.947 1.00 95.94 417 SER A CA 1
ATOM 3463 C C . SER A 1 417 ? -6.955 -5.297 24.731 1.00 95.94 417 SER A C 1
ATOM 3465 O O . SER A 1 417 ? -7.957 -4.704 24.314 1.00 95.94 417 SER A O 1
ATOM 3467 N N . LEU A 1 418 ? -6.492 -6.389 24.120 1.00 95.75 418 LEU A N 1
ATOM 3468 C CA . LEU A 1 418 ? -7.204 -6.973 22.985 1.00 95.75 418 LEU A CA 1
ATOM 3469 C C . LEU A 1 418 ? -8.578 -7.506 23.424 1.00 95.75 418 LEU A C 1
ATOM 3471 O O . LEU A 1 418 ? -9.566 -7.344 22.712 1.00 95.75 418 LEU A O 1
ATOM 3475 N N . GLU A 1 419 ? -8.647 -8.081 24.620 1.00 95.62 419 GLU A N 1
ATOM 3476 C CA . GLU A 1 419 ? -9.858 -8.565 25.277 1.00 95.62 419 GLU A CA 1
ATOM 3477 C C . GLU A 1 419 ? -10.861 -7.424 25.504 1.00 95.62 419 GLU A C 1
ATOM 3479 O O . GLU A 1 419 ? -12.003 -7.499 25.046 1.00 95.62 419 GLU A O 1
ATOM 3484 N N . GLU A 1 420 ? -10.409 -6.306 26.080 1.00 95.69 420 GLU A N 1
ATOM 3485 C CA . GLU A 1 420 ? -11.225 -5.101 26.267 1.00 95.69 420 GLU A CA 1
ATOM 3486 C C . GLU A 1 420 ? -11.711 -4.538 24.927 1.00 95.69 420 GLU A C 1
ATOM 3488 O O . GLU A 1 420 ? -12.849 -4.075 24.809 1.00 95.69 420 GLU A O 1
ATOM 3493 N N . ALA A 1 421 ? -10.853 -4.539 23.901 1.00 94.81 421 ALA A N 1
ATOM 3494 C CA . ALA A 1 421 ? -11.204 -4.070 22.562 1.00 94.81 421 ALA A CA 1
ATOM 3495 C C . ALA A 1 421 ? -12.270 -4.948 21.899 1.00 94.81 421 ALA A C 1
ATOM 3497 O O . ALA A 1 421 ? -13.112 -4.429 21.165 1.00 94.81 421 ALA A O 1
ATOM 3498 N N . LEU A 1 422 ? -12.267 -6.248 22.189 1.00 94.50 422 LEU A N 1
ATOM 3499 C CA . LEU A 1 422 ? -13.265 -7.208 21.719 1.00 94.50 422 LEU A CA 1
ATOM 3500 C C . LEU A 1 422 ? -14.524 -7.251 22.597 1.00 94.50 422 LEU A C 1
ATOM 3502 O O . LEU A 1 422 ? -15.542 -7.780 22.151 1.00 94.50 422 LEU A O 1
ATOM 3506 N N . GLY A 1 423 ? -14.480 -6.676 23.802 1.00 89.56 423 GLY A N 1
ATOM 3507 C CA . GLY A 1 423 ? -15.560 -6.749 24.787 1.00 89.56 423 GLY A CA 1
ATOM 3508 C C . GLY A 1 423 ? -15.710 -8.146 25.394 1.00 89.56 423 GLY A C 1
ATOM 3509 O O . GLY A 1 423 ? -16.839 -8.601 25.578 1.00 89.56 423 GLY A O 1
ATOM 3510 N N . ARG A 1 424 ? -14.590 -8.839 25.628 1.00 84.50 424 ARG A N 1
ATOM 3511 C CA . ARG A 1 424 ? -14.530 -10.210 26.157 1.00 84.50 424 ARG A CA 1
ATOM 3512 C C . ARG A 1 424 ? -13.845 -10.284 27.511 1.00 84.50 424 ARG A C 1
ATOM 3514 O O . ARG A 1 424 ? -12.978 -9.423 27.774 1.00 84.50 424 ARG A O 1
#

Secondary structure (DSSP, 8-state):
---HHHHHHH-S-EEESS-THHHHHGGG---EEEE-TTHHHHHHHT---SS-GGGSSS-EE-SHHHHHHHHHHHHHH----HHHHHHHHHHSTT-SS-HHHHHHHHHH-------TTTHHHHHT-HHHHHHHHHHHHHHHHHHHHHHHHHHHTT--HHHHHHHHHHHHHHHHHHHHTTTSS--HHHHHHHHHTTTTTT-EEEEE---TT--HHHHHTTTTS-EEEETTGGGGTTT-S---SEEEE--HHHHHHHHHHHHHH--S-EEEEHHHHTT-SS--TTEEEE-B---SS----S-TTT-B--TT--HHHHHHHHHHHTT-SEEEEES---S-TTSS-SSSSTTSS-HHHHHHHHHHHHHHHT-TT--HHHHHHHHHHHHHHHHHHHHHHHHHTT-EEEE--SSSS--SSEE--HHHHHT-

Solvent-accessible surface area (backbone atoms only — not comparable to full-atom values): 23972 Å² total; per-residue (Å²): 132,96,53,71,66,62,51,50,76,73,44,79,61,46,78,41,59,89,63,74,61,57,68,66,48,50,77,70,74,53,50,42,38,29,56,42,65,56,49,76,58,44,61,74,73,79,53,76,72,96,58,67,74,88,52,48,65,42,59,76,29,59,46,72,69,51,45,55,50,50,53,59,49,44,74,77,67,63,70,88,45,75,57,31,47,52,34,40,64,72,73,54,66,64,79,78,84,48,48,70,54,53,51,50,44,71,77,64,53,78,85,82,72,80,65,79,80,49,54,72,63,48,71,77,36,61,68,56,52,52,51,50,50,51,48,52,52,48,49,51,50,52,53,49,50,49,53,50,55,46,56,72,68,73,52,58,70,68,61,39,52,46,54,47,52,51,53,51,28,47,56,46,15,62,34,34,80,71,68,38,94,57,50,71,46,53,52,55,51,55,67,40,53,45,65,40,60,70,37,64,37,37,43,39,48,61,13,48,70,53,47,46,70,66,43,51,72,47,60,92,56,51,27,34,32,36,77,72,50,70,80,49,46,90,70,27,90,44,74,56,57,33,36,38,46,59,52,49,67,59,46,49,71,51,46,92,52,42,74,84,74,47,97,43,44,35,40,28,30,41,76,23,55,75,50,42,92,74,81,57,94,53,53,32,62,32,42,66,48,83,51,94,65,63,59,80,70,74,47,58,69,28,35,42,48,60,23,76,52,50,65,64,55,54,50,52,55,49,41,52,34,20,24,37,29,36,39,37,32,32,15,56,25,68,44,47,69,55,79,77,57,30,33,64,54,81,77,83,63,56,72,72,57,52,53,52,50,47,57,53,49,16,64,73,71,73,36,94,82,63,49,56,63,57,52,24,49,52,54,41,56,42,41,53,54,45,44,44,50,46,44,57,52,31,56,78,70,70,31,47,54,32,33,33,32,73,69,58,69,62,71,75,37,57,76,43,53,58,45,64,73,69,73,99

Sequence (424 aa):
VEDINELYVASDMLVSDYSSTCFDYANLRRPEIFFMYDLDEYANNIRGFYFDISELPGPIVKTTEELARAILDLSENFTVDEKYQKFLDKFVTFDDGQASRRVLDLCFAPEEKEPFYMKDFLARHRILYGLLHVSAICVRKVLWVLRKLLRFLGLGERKLKFLYLRAKYSILGFLRTRGICTNDNYRQLLSYKNKHQGERCFLIGNGPSLKAADLDMLQGEICFGCNMIHKIFDQTRWRPTYMCAIDKELIYHLYPRFEKEFPYPLFVNRASYNRMQAYPEKLTYVQNISDDRYWVHGDMMDYYVPSKATVMSFMLELAMYMGFKEICLLGVDCTSTFSGQGHFIQNYMKQEDIQKEYKKIGRRLGIPNITAEDIGRYYYEVSVHAYKVIEEYAKKHGIKIYNCTRGGALEEFERKSLEEALGR

Radius of gyration: 27.18 Å; Cα contacts (8 Å, |Δi|>4): 583; chains: 1; bounding box: 69×59×64 Å

pLDDT: mean 82.02, std 16.07, range [34.88, 98.75]

Foldseek 3Di:
DPDCVVVLVVDQEAEEELDPVQLVSLVVVHYYEHAHQCVVVCCPPPDHHPDPPQLRQYYYHNDPVVVVVRVVCRVPPDDRDPSSVSSCVPRVVQVPVCNVVVVCCVVPPDDPDDDPVVCVVCVVCVVVVVVLVVVVVVLVVVLVVLLVVLVVVVDDPVVSVQVSLLVSLVVQLVQLLVVHNDDPLSVLLNCLQQQQAAAEEEEEDQFQLDDQVLQQLCVPGAYEAEQPNCVCVVVHVHDHQEYEYADQVSQLPCVVVCQPRPPHQYEYAPNNVVNHPDDHPRYHYFYEDEDCDAAQPLASSRHHYCNLEDSVLVVLSSCSRSNYQEYEYENCQLAQPQVQRGGSDGCPDDPVVVVVVQCVVCVVVVNRDDDSVNVSVVSSVSHQNNLLNSLVVSVVVNHAYEYQYDHHDDDSHHYDHSCRVVVD

Mean predicted aligned error: 15.84 Å

Organism: NCBI:txid2838490

Nearest PDB structures (foldseek):
  8va1-assembly1_D  TM=7.992E-01  e=2.801E-02  Staphylococcus aureus
  8va1-assembly1_A  TM=7.810E-01  e=1.072E-01  Staphylococcus aureus
  8sd5-assembly3_C  TM=5.068E-01  e=9.072E-03  Methanocaldococcus jannaschii
  3l8m-assembly1_A  TM=6.451E-01  e=1.658E+00  Staphylococcus saprophyticus subsp. saprophyticus ATCC 15305 = NCTC 7292
  6y32-assembly4_H  TM=2.425E-01  e=1.750E+00  Homo sapiens

InterPro domains:
  IPR002826 6-hydroxymethylpterin diphosphokinase MptE-like [PF01973] (188-335)
  IPR007554 CDP-glycerol glycerophosphotransferase [PF04464] (2-108)
  IPR043148 CDP-glycerol glycerophosphotransferase, C-terminal domain [G3DSA:3.40.50.12580] (1-95)
  IPR051612 Teichoic Acid Biosynthesis Enzymes [PTHR37316] (2-108)

=== Feature glossary ===
Feature key, reading from the visual/contextual features back to the raw sequence:

Rendered structure images. Six rendered views show the 3D structure from the faces of a cube — i.e. along ±x, ±y, ±z. Rendering representation is drawn randomly per protein from cartoon (secondary-structure ribbons), sticks (backbone bonds), or molecular surface; coloring is either N→C rainbow (blue at the N-terminus through red at the C-terminus) or one color per chain.

Contact-map, Ramachandran, and PAE plots. The contact map is a binary N×N matrix image: pixel (i, j) is dark where Cα_i and Cα_j are within 8 Å and |i−j|>4. Because the |i−j|>4 filter removes local helical contacts, off-diagonal stripes parallel to the main diagonal indicate parallel β-sheets; stripes perpendicular to it indicate antiparallel β-sheets. The Ramachandran plot scatters every residue's (φ, ψ) pair against the sterically allowed regions. The PAE heatmap renders the predicted-aligned-error matrix.

InterPro / GO / CATH / organism. Database cross-references. InterPro integrates a dozen domain/family signature databases into unified entries with residue-range hits. GO terms attach function/process/location labels with evidence codes. CATH codes position the fold in a four-level structural taxonomy. Organism is the NCBI-taxonomy species name.

Nearest PDB structures. The Foldseek neighbor list gives the closest experimentally determined structures in the PDB, ranked by structural alignment. TM-score near 1 means near-identical fold; near 0.3 means only rough topology match. This is how one finds what a novel AlphaFold prediction most resembles in the solved-structure universe.

Predicted aligned error. PAE(i, j) answers: if I align the predicted and true structures on residue i, how far off (in Å) do I expect residue j to be? A block-diagonal PAE matrix with low values on the blocks and high values off-diagonal is the signature of a multi-domain protein with confidently predicted domains but uncertain inter-domain orientation.

Solvent-accessible surface area. Accessible surface area quantifies burial. A residue with SASA near zero is packed into the hydrophobic core; one with SASA >100 Å² sits on the surface. Computed here via the Shrake–Rupley numerical algorithm with a 1.4 Å probe.

B-factor. B-factor (Debye–Waller factor) reflects atomic displacement in the crystal lattice. It is an experimental observable (units Å²), not a prediction; low values mean the atom is pinned down, high values mean it moves or is heterogeneous across the crystal.

pLDDT. For AlphaFold models, the B-factor field carries pLDDT — the model's own estimate of local accuracy on a 0–100 scale. Regions with pLDDT<50 should be treated as essentially unmodeled; they often correspond to intrinsically disordered segments.

Backbone torsions (φ/ψ). φ (phi) and ψ (psi) are the two rotatable backbone dihedrals per residue: φ is the C(i-1)–N–Cα–C torsion, ψ is the N–Cα–C–N(i+1) torsion, both in degrees on (−180°, 180°]. α-helical residues cluster near (−60°, −45°); β-strand residues near (−120°, +130°). A Ramachandran plot is simply a scatter of (φ, ψ) for every residue.

Radius of gyration, Cα contacts, bounding box. Radius of gyration (Rg) is the root-mean-square distance of Cα atoms from their centroid — a single number for overall size and compactness. A globular domain of N residues has Rg ≈ 2.2·N^0.38 Å; an extended or disordered chain has a much larger Rg. The Cα contact count is the number of residue pairs whose Cα atoms are within 8 Å and are more than four positions apart in sequence — a standard proxy for tertiary packing density. The bounding box is the smallest axis-aligned box enclosing all Cα atoms.

Secondary structure (3-state, P-SEA). Three-state secondary structure (P-SEA) collapses the eight DSSP classes into helix (a), strand (b), and coil (c). P-SEA assigns these from Cα geometry alone — distances and angles — without requiring backbone oxygens, so it works on any Cα trace.

Secondary structure (8-state, DSSP). DSSP 8-state secondary structure assigns each residue one of H (α-helix), G (3₁₀-helix), I (π-helix), E (extended β-strand), B (isolated β-bridge), T (hydrogen-bonded turn), S (bend), or '-' (coil). The assignment is computed from backbone hydrogen-bond geometry via the Kabsch–Sander algorithm.

Foldseek 3Di. A 3Di character summarizes, for each residue, the relative orientation of the Cα frame of its nearest spatial neighbor. Because it encodes fold topology rather than chemistry, 3Di alignments detect remote structural similarity that sequence alignment misses.

mmCIF coordinates. The mmCIF block holds the 3D Cartesian coordinates of each backbone atom (N, Cα, C, O) in ångströms. mmCIF is the PDB's canonical archive format — a tagged-loop text representation of the atomic model.

Sequence. Sequence gives the chain of amino acids in standard one-letter code (A=alanine, C=cysteine, …, Y=tyrosine), read N→C. It is the only feature that is directly encoded by the gene; all structural features are derived from the folded form of this sequence.